Protein AF-A0AAU9T468-F1 (afdb_monomer_lite)

Foldseek 3Di:
DDDPPPPDDAQKDKDKDADPVVVVVLVVVLVVLVVVLVVLVVCVVVDDVVSVVVSVVSVVVSVVSVVLCLLLRIFIAMGGDCVVVDFWDADDDAPLQQCLFDDDNLQDDDDDDDLQLALLVVVLLLLVLVLSVLFNCLGVVPRDAFGGPDVSVVDDDDPPDDPVNVVSVVVSVVSVVVSVCVSVVCVVDVPVSCPDVQCVPDDSVDHAAADAPSDDPDPDDDDGFGFADVLLLCLLQPVNQKDAFADPQKGFTGSCLVVRFCSLVVGDDPPPSLAFKEAEDEAADPDPDCPRVCVCVSSQSSNCSPQHGAFQRHRMMGGSLLLLQDFQVQADPVRAGDPVNLVCLPDVVNLCQAQNDLPSSSVSNSCSNRVHRDPPDDSNVRRVSNSVCRDPVRVVRHCPLPRHHFPVQFLRSRRLSRVSSVVSVGGHHYHYDVVGRMYGHDDDPDDVVVVVVVRVVRRVVSRDD

InterPro domains:
  IPR005150 Cellulose synthase [PF03552] (94-220)
  IPR005150 Cellulose synthase [PF03552] (333-463)
  IPR029044 Nucleotide-diphospho-sugar transferases [G3DSA:3.90.550.10] (184-328)

Secondary structure (DSSP, 8-state):
-------PPPSEEEEE---HHHHHHHHHHHHHHHHHHHHHHHTGGGS-HHHHHHHHHHHHHHHHHHHHHHHTTS-EEEEE-GGGT--------HHHHHHHSSS-GGG-------TT--HHHHHHHHHHHHHHHHHHHHHHHHT-SSSSSTTTTTSPPPTTS-TTHHHHHHHHHHHHHHHHHHHHHHHH-GGGGGGSGGGTT-BTTB----------SS-PPPP------HHHHHHHHT--SEEEE--TTEEE-STTHHHHHHHHHH---SS---EEEEE--EEESS-S-THHHHHIIIIIHHHTTTT-PPP-SSSEEEEHHHHTT--GGGB-TTSSBPTTHHHHTT-HHHHHHHH-S-HHHHHHHHHHHTTPPPP---GGGGHHHHHHHHSTHHHHTSSBTTTBSS--SSS-HHHHHHHHHHHTT-EEEE---SS-SEEEPPPPTTHHHHHHHHHHHHHHHH---

pLDDT: mean 78.26, std 14.92, range [28.31, 96.25]

Organism: Thlaspi arvense (NCBI:txid13288)

Sequence (465 aa):
MASLNSSFPPLFERISHKSYFLRAVDLTILGLLFSLLLYRILHMSQNDNVWLVALICESLFSFMWLIITCIRWSPAEDKPYPNRLNERGHDLPSVLSLLALNYPAGKLACYVSDDGCSPLTYFSLKEASKFAKIWIPFCKKYGVGVRAPFRYFLNPLVAAEDSEFSKDWEMIKREYETLSRKVNDATGDSHWLDADDAFSNTKPNDHSTIVKVVWENKGGVGDEKEVPHLLRVSGLMTNAPYMLHVDCDMYANEADVVRQAMCVFLQKSNISNHCAFVQFPQDFYDSNTNEFSVLQSYMGRGVAGIQGTIYCGSGCFHTRRVMYGLSPGDLDDNGNLSSVATREFLDEDSLARKYGNSREMVKSMVEALQRKSNPQNTLANSIEAAHEVGNCHYEYQSSWGKTLGCLHDSVAEDINTSIGIHFRGWTSSYICPDPPAFLGSAPSIGLETIVQQPRWGTGIIEINP

Structure (mmCIF, N/CA/C/O backbone):
data_AF-A0AAU9T468-F1
#
_entry.id   AF-A0AAU9T468-F1
#
loop_
_atom_site.group_PDB
_atom_site.id
_atom_site.type_symbol
_atom_site.label_atom_id
_atom_site.label_alt_id
_atom_site.label_comp_id
_atom_site.label_asym_id
_atom_site.label_entity_id
_atom_site.label_seq_id
_atom_site.pdbx_PDB_ins_code
_atom_site.Cartn_x
_atom_site.Cartn_y
_atom_site.Cartn_z
_atom_site.occupancy
_atom_site.B_iso_or_equiv
_atom_site.auth_seq_id
_atom_site.auth_comp_id
_atom_site.auth_asym_id
_atom_site.auth_atom_id
_atom_site.pdbx_PDB_model_num
ATOM 1 N N . MET A 1 1 ? -40.425 -16.042 -25.105 1.00 33.78 1 MET A N 1
ATOM 2 C CA . MET A 1 1 ? -39.512 -15.782 -23.969 1.00 33.78 1 MET A CA 1
ATOM 3 C C . MET A 1 1 ? -38.171 -15.371 -24.548 1.00 33.78 1 MET A C 1
ATOM 5 O O . MET A 1 1 ? -37.719 -16.049 -25.458 1.00 33.78 1 MET A O 1
ATOM 9 N N . ALA A 1 2 ? -37.574 -14.280 -24.072 1.00 29.94 2 ALA A N 1
ATOM 10 C CA . ALA A 1 2 ? -36.230 -13.849 -24.456 1.00 29.94 2 ALA A CA 1
ATOM 11 C C . ALA A 1 2 ? -35.424 -13.592 -23.176 1.00 29.94 2 ALA A C 1
ATOM 13 O O . ALA A 1 2 ? -35.963 -13.044 -22.215 1.00 29.94 2 ALA A O 1
ATOM 14 N N . SER A 1 3 ? -34.171 -14.038 -23.138 1.00 28.31 3 SER A N 1
ATOM 15 C CA . SER A 1 3 ? -33.313 -13.956 -21.955 1.00 28.31 3 SER A CA 1
ATOM 16 C C . SER A 1 3 ? -32.748 -12.547 -21.773 1.00 28.31 3 SER A C 1
ATOM 18 O O . SER A 1 3 ? -31.972 -12.074 -22.604 1.00 28.31 3 SER A O 1
ATOM 20 N N . LEU A 1 4 ? -33.096 -11.897 -20.660 1.00 32.72 4 LEU A N 1
ATOM 21 C CA . LEU A 1 4 ? -32.487 -10.640 -20.226 1.00 32.72 4 LEU A CA 1
ATOM 22 C C . LEU A 1 4 ? -31.050 -10.885 -19.738 1.00 32.72 4 LEU A C 1
ATOM 24 O O . LEU A 1 4 ? -30.804 -11.036 -18.544 1.00 32.72 4 LEU A O 1
ATOM 28 N N . ASN A 1 5 ? -30.093 -10.895 -20.667 1.00 33.22 5 ASN A N 1
ATOM 29 C CA . ASN A 1 5 ? -28.673 -10.785 -20.333 1.00 33.22 5 ASN A CA 1
ATOM 30 C C . ASN A 1 5 ? -28.382 -9.355 -19.857 1.00 33.22 5 ASN A C 1
ATOM 32 O O . ASN A 1 5 ? -27.982 -8.495 -20.640 1.00 33.22 5 ASN A O 1
ATOM 36 N N . SER A 1 6 ? -28.591 -9.092 -18.566 1.00 32.41 6 SER A N 1
ATOM 37 C CA . SER A 1 6 ? -28.226 -7.828 -17.922 1.00 32.41 6 SER A CA 1
ATOM 38 C C . SER A 1 6 ? -26.705 -7.737 -17.737 1.00 32.41 6 SER A C 1
ATOM 40 O O . SER A 1 6 ? -26.181 -7.928 -16.637 1.00 32.41 6 SER A O 1
ATOM 42 N N . SER A 1 7 ? -25.979 -7.473 -18.824 1.00 44.91 7 SER A N 1
ATOM 43 C CA . SER A 1 7 ? -24.549 -7.167 -18.783 1.00 44.91 7 SER A CA 1
ATOM 44 C C . SER A 1 7 ? -24.337 -5.805 -18.117 1.00 44.91 7 SER A C 1
ATOM 46 O O . SER A 1 7 ? -24.450 -4.763 -18.765 1.00 44.91 7 SER A O 1
ATOM 48 N N . PHE A 1 8 ? -24.057 -5.812 -16.813 1.00 49.62 8 PHE A N 1
ATOM 49 C CA . PHE A 1 8 ? -23.648 -4.611 -16.086 1.00 49.62 8 PHE A CA 1
ATOM 50 C C . PHE A 1 8 ? -22.395 -3.997 -16.741 1.00 49.62 8 PHE A C 1
ATOM 52 O O . PHE A 1 8 ? -21.505 -4.745 -17.155 1.00 49.62 8 PHE A O 1
ATOM 59 N N . PRO A 1 9 ? -22.304 -2.658 -16.855 1.00 61.44 9 PRO A N 1
ATOM 60 C CA . PRO A 1 9 ? -21.131 -2.007 -17.432 1.00 61.44 9 PRO A CA 1
ATOM 61 C C . PRO A 1 9 ? -19.899 -2.216 -16.530 1.00 61.44 9 PRO A C 1
ATOM 63 O O . PRO A 1 9 ? -20.057 -2.322 -15.310 1.00 61.44 9 PRO A O 1
ATOM 66 N N . PRO A 1 10 ? -18.677 -2.258 -17.095 1.00 68.69 10 PRO A N 1
ATOM 67 C CA . PRO A 1 10 ? -17.464 -2.593 -16.348 1.00 68.69 10 PRO A CA 1
ATOM 68 C C . PRO A 1 10 ? -17.200 -1.615 -15.193 1.00 68.69 10 PRO A C 1
ATOM 70 O O . PRO A 1 10 ? -17.476 -0.421 -15.291 1.00 68.69 10 PRO A O 1
ATOM 73 N N . LEU A 1 11 ? -16.659 -2.111 -14.085 1.00 59.50 11 LEU A N 1
ATOM 74 C CA . LEU A 1 11 ? -16.310 -1.312 -12.909 1.00 59.50 11 LEU A CA 1
ATOM 75 C C . LEU A 1 11 ? -15.016 -0.508 -13.114 1.00 59.50 11 LEU A C 1
ATOM 77 O O . LEU A 1 11 ? -14.871 0.562 -12.522 1.00 59.50 11 LEU A O 1
ATOM 81 N N . PHE A 1 12 ? -14.109 -0.983 -13.971 1.00 76.12 12 PHE A N 1
ATOM 82 C CA . PHE A 1 12 ? -12.932 -0.243 -14.433 1.00 76.12 12 PHE A CA 1
ATOM 83 C C . PHE A 1 12 ? -12.598 -0.559 -15.898 1.00 76.12 12 PHE A C 1
ATOM 85 O O . PHE A 1 12 ? -12.976 -1.611 -16.422 1.00 76.12 12 PHE A O 1
ATOM 92 N N . GLU A 1 13 ? -11.851 0.337 -16.540 1.00 81.81 13 GLU A N 1
ATOM 93 C CA . GLU A 1 13 ? -11.237 0.135 -17.858 1.00 81.81 13 GLU A CA 1
ATOM 94 C C . GLU A 1 13 ? -9.712 0.294 -17.778 1.00 81.81 13 GLU A C 1
ATOM 96 O O . GLU A 1 13 ? -9.223 1.115 -17.006 1.00 81.81 13 GLU A O 1
ATOM 101 N N . ARG A 1 14 ? -8.954 -0.457 -18.587 1.00 78.12 14 ARG A N 1
ATOM 102 C CA . ARG A 1 14 ? -7.494 -0.304 -18.691 1.00 78.12 14 ARG A CA 1
ATOM 103 C C . ARG A 1 14 ? -7.156 0.529 -19.923 1.00 78.12 14 ARG A C 1
ATOM 105 O O . ARG A 1 14 ? -7.369 0.091 -21.055 1.00 78.12 14 ARG A O 1
ATOM 112 N N . ILE A 1 15 ? -6.655 1.738 -19.700 1.00 81.00 15 ILE A N 1
ATOM 113 C CA . ILE A 1 15 ? -6.281 2.708 -20.736 1.00 81.00 15 ILE A CA 1
ATOM 114 C C . ILE A 1 15 ? -4.820 2.464 -21.125 1.00 81.00 15 ILE A C 1
ATOM 116 O O . ILE A 1 15 ? -4.009 2.124 -20.269 1.00 81.00 15 ILE A O 1
ATOM 120 N N . SER A 1 16 ? -4.455 2.641 -22.402 1.00 80.81 16 SER A N 1
ATOM 121 C CA . SER A 1 16 ? -3.059 2.530 -22.851 1.00 80.81 16 SER A CA 1
ATOM 122 C C . SER A 1 16 ? -2.609 3.734 -23.679 1.00 80.81 16 SER A C 1
ATOM 124 O O . SER A 1 16 ? -3.191 4.055 -24.715 1.00 80.81 16 SER A O 1
ATOM 126 N N . HIS A 1 17 ? -1.529 4.377 -23.233 1.00 77.31 17 HIS A N 1
ATOM 127 C CA . HIS A 1 17 ? -1.062 5.689 -23.700 1.00 77.31 17 HIS A CA 1
ATOM 128 C C . HIS A 1 17 ? -0.039 5.579 -24.839 1.00 77.31 17 HIS A C 1
ATOM 130 O O . HIS A 1 17 ? 1.120 5.978 -24.727 1.00 77.31 17 HIS A O 1
ATOM 136 N N . LYS A 1 18 ? -0.452 4.978 -25.959 1.00 79.19 18 LYS A N 1
ATOM 137 C CA . LYS A 1 18 ? 0.437 4.673 -27.095 1.00 79.19 18 LYS A CA 1
ATOM 138 C C . LYS A 1 18 ? 0.702 5.902 -27.974 1.00 79.19 18 LYS A C 1
ATOM 140 O O . LYS A 1 18 ? -0.056 6.184 -28.898 1.00 79.19 18 LYS A O 1
ATOM 145 N N . SER A 1 19 ? 1.829 6.580 -27.752 1.00 84.25 19 SER A N 1
ATOM 146 C CA . SER A 1 19 ? 2.326 7.626 -28.658 1.00 84.25 19 SER A CA 1
ATOM 147 C C . SER A 1 19 ? 3.227 7.049 -29.756 1.00 84.25 19 SER A C 1
ATOM 149 O O . SER A 1 19 ? 4.367 6.654 -29.510 1.00 84.25 19 SER A O 1
ATOM 151 N N . TYR A 1 20 ? 2.730 7.030 -30.995 1.00 86.38 20 TYR A N 1
ATOM 152 C CA . TYR A 1 20 ? 3.514 6.624 -32.169 1.00 86.38 20 TYR A CA 1
ATOM 153 C C . TYR A 1 20 ? 4.666 7.593 -32.477 1.00 86.38 20 TYR A C 1
ATOM 155 O O . TYR A 1 20 ? 5.713 7.155 -32.943 1.00 86.38 20 TYR A O 1
ATOM 163 N N . PHE A 1 21 ? 4.498 8.886 -32.174 1.00 88.75 21 PHE A N 1
ATOM 164 C CA . PHE A 1 21 ? 5.551 9.890 -32.335 1.00 88.75 21 PHE A CA 1
ATOM 165 C C . PHE A 1 21 ? 6.734 9.616 -31.399 1.00 88.75 21 PHE A C 1
ATOM 167 O O . PHE A 1 21 ? 7.867 9.535 -31.865 1.00 88.75 21 PHE A O 1
ATOM 174 N N . LEU A 1 22 ? 6.472 9.386 -30.104 1.00 86.50 22 LEU A N 1
ATOM 175 C CA . LEU A 1 22 ? 7.536 9.068 -29.144 1.00 86.50 22 LEU A CA 1
ATOM 176 C C . LEU A 1 22 ? 8.248 7.764 -29.518 1.00 86.50 22 LEU A C 1
ATOM 178 O O . LEU A 1 22 ? 9.468 7.756 -29.595 1.00 86.50 22 LEU A O 1
ATOM 182 N N . ARG A 1 23 ? 7.509 6.710 -29.893 1.00 89.81 23 ARG A N 1
ATOM 183 C CA . ARG A 1 23 ? 8.113 5.454 -30.376 1.00 89.81 23 ARG A CA 1
ATOM 184 C C . ARG A 1 23 ? 8.997 5.638 -31.618 1.00 89.81 23 ARG A C 1
ATOM 186 O O . ARG A 1 23 ? 9.996 4.940 -31.747 1.00 89.81 23 ARG A O 1
ATOM 193 N N . ALA A 1 24 ? 8.656 6.550 -32.531 1.00 92.44 24 ALA A N 1
ATOM 194 C CA . ALA A 1 24 ? 9.496 6.860 -33.691 1.00 92.44 24 ALA A CA 1
ATOM 195 C C . ALA A 1 24 ? 10.778 7.617 -33.294 1.00 92.44 24 ALA A C 1
ATOM 197 O O . ALA A 1 24 ? 11.848 7.337 -33.838 1.00 92.44 24 ALA A O 1
ATOM 198 N N . VAL A 1 25 ? 10.693 8.526 -32.316 1.00 92.75 25 VAL A N 1
ATOM 199 C CA . VAL A 1 25 ? 11.860 9.196 -31.717 1.00 92.75 25 VAL A CA 1
ATOM 200 C C . VAL A 1 25 ? 12.750 8.182 -30.989 1.00 92.75 25 VAL A C 1
ATOM 202 O O . VAL A 1 25 ? 13.943 8.128 -31.273 1.00 92.75 25 VAL A O 1
ATOM 205 N N . ASP A 1 26 ? 12.179 7.320 -30.145 1.00 91.94 26 ASP A N 1
ATOM 206 C CA . ASP A 1 26 ? 12.897 6.259 -29.428 1.00 91.94 26 ASP A CA 1
ATOM 207 C C . ASP A 1 26 ? 13.616 5.309 -30.413 1.00 91.94 26 ASP A C 1
ATOM 209 O O . ASP A 1 26 ? 14.814 5.064 -30.283 1.00 91.94 26 ASP A O 1
ATOM 213 N N . LEU A 1 27 ? 12.944 4.834 -31.471 1.00 93.31 27 LEU A N 1
ATOM 214 C CA . LEU A 1 27 ? 13.580 4.004 -32.510 1.00 93.31 27 LEU A CA 1
ATOM 215 C C . LEU A 1 27 ? 14.698 4.742 -33.271 1.00 93.31 27 LEU A C 1
ATOM 217 O O . LEU A 1 27 ? 15.689 4.121 -33.657 1.00 93.31 27 LEU A O 1
ATOM 221 N N . THR A 1 28 ? 14.571 6.058 -33.461 1.00 94.62 28 THR A N 1
ATOM 222 C CA . THR A 1 28 ? 15.625 6.884 -34.075 1.00 94.62 28 THR A CA 1
ATOM 223 C C . THR A 1 28 ? 16.838 6.999 -33.149 1.00 94.62 28 THR A C 1
ATOM 225 O O . THR A 1 28 ? 17.968 6.814 -33.597 1.00 94.62 28 THR A O 1
ATOM 228 N N . ILE A 1 29 ? 16.618 7.229 -31.849 1.00 94.88 29 ILE A N 1
ATOM 229 C CA . ILE A 1 29 ? 17.676 7.265 -30.827 1.00 94.88 29 ILE A CA 1
ATOM 230 C C . ILE A 1 29 ? 18.388 5.910 -30.746 1.00 94.88 29 ILE A C 1
ATOM 232 O O . ILE A 1 29 ? 19.616 5.875 -30.766 1.00 94.88 29 ILE A O 1
ATOM 236 N N . LEU A 1 30 ? 17.652 4.795 -30.755 1.00 94.69 30 LEU A N 1
ATOM 237 C CA . LEU A 1 30 ? 18.229 3.447 -30.773 1.00 94.69 30 LEU A CA 1
ATOM 238 C C . LEU A 1 30 ? 19.142 3.221 -31.993 1.00 94.69 30 LEU A C 1
ATOM 240 O O . LEU A 1 30 ? 20.235 2.672 -31.854 1.00 94.69 30 LEU A O 1
ATOM 244 N N . GLY A 1 31 ? 18.733 3.692 -33.176 1.00 95.00 31 GLY A N 1
ATOM 245 C CA . GLY A 1 31 ? 19.558 3.647 -34.388 1.00 95.00 31 GLY A CA 1
ATOM 246 C C . GLY A 1 31 ? 20.832 4.496 -34.290 1.00 95.00 31 GLY A C 1
ATOM 247 O O . GLY A 1 31 ? 21.896 4.065 -34.743 1.00 95.00 31 GLY A O 1
ATOM 248 N N . LEU A 1 32 ? 20.758 5.672 -33.657 1.00 96.25 32 LEU A N 1
ATOM 249 C CA . LEU A 1 32 ? 21.917 6.538 -33.408 1.00 96.25 32 LEU A CA 1
ATOM 250 C C . LEU A 1 32 ? 22.888 5.920 -32.389 1.00 96.25 32 LEU A C 1
ATOM 252 O O . LEU A 1 32 ? 24.092 5.907 -32.639 1.00 96.25 32 LEU A O 1
ATOM 256 N N . LEU A 1 33 ? 22.381 5.347 -31.291 1.00 95.69 33 LEU A N 1
ATOM 257 C CA . LEU A 1 33 ? 23.189 4.642 -30.287 1.00 95.69 33 LEU A CA 1
ATOM 258 C C . LEU A 1 33 ? 23.903 3.429 -30.900 1.00 95.69 33 LEU A C 1
ATOM 260 O O . LEU A 1 33 ? 25.114 3.283 -30.741 1.00 95.69 33 LEU A O 1
ATOM 264 N N . PHE A 1 34 ? 23.197 2.602 -31.679 1.00 95.25 34 PHE A N 1
ATOM 265 C CA . PHE A 1 34 ? 23.818 1.482 -32.394 1.00 95.25 34 PHE A CA 1
ATOM 266 C C . PHE A 1 34 ? 24.908 1.953 -33.372 1.00 95.25 34 PHE A C 1
ATOM 268 O O . PHE A 1 34 ? 25.983 1.357 -33.436 1.00 95.25 34 PHE A O 1
ATOM 275 N N . SER A 1 35 ? 24.668 3.056 -34.089 1.00 95.75 35 SER A N 1
ATOM 276 C CA . SER A 1 35 ? 25.645 3.643 -35.017 1.00 95.75 35 SER A CA 1
ATOM 277 C C . SER A 1 35 ? 26.899 4.161 -34.299 1.00 95.75 35 SER A C 1
ATOM 279 O O . SER A 1 35 ? 28.009 3.959 -34.792 1.00 95.75 35 SER A O 1
ATOM 281 N N . LEU A 1 36 ? 26.743 4.777 -33.120 1.00 94.56 36 LEU A N 1
ATOM 282 C CA . LEU A 1 36 ? 27.849 5.231 -32.271 1.00 94.56 36 LEU A CA 1
ATOM 283 C C . LEU A 1 36 ? 28.703 4.052 -31.779 1.00 94.56 36 LEU A C 1
ATOM 285 O O . LEU A 1 36 ? 29.924 4.067 -31.944 1.00 94.56 36 LEU A O 1
ATOM 289 N N . LEU A 1 37 ? 28.070 3.008 -31.236 1.00 94.81 37 LEU A N 1
ATOM 290 C CA . LEU A 1 37 ? 28.770 1.815 -30.748 1.00 94.81 37 LEU A CA 1
ATOM 291 C C . LEU A 1 37 ? 29.486 1.070 -31.885 1.00 94.81 37 LEU A C 1
ATOM 293 O O . LEU A 1 37 ? 30.640 0.668 -31.731 1.00 94.81 37 LEU A O 1
ATOM 297 N N . LEU A 1 38 ? 28.856 0.950 -33.057 1.00 94.38 38 LEU A N 1
ATOM 298 C CA . LEU A 1 38 ? 29.489 0.374 -34.244 1.00 94.38 38 LEU A CA 1
ATOM 299 C C . LEU A 1 38 ? 30.709 1.199 -34.691 1.00 94.38 38 LEU A C 1
ATOM 301 O O . LEU A 1 38 ? 31.765 0.630 -34.964 1.00 94.38 38 LEU A O 1
ATOM 305 N N . TYR A 1 39 ? 30.605 2.532 -34.707 1.00 93.50 39 TYR A N 1
ATOM 306 C CA . TYR A 1 39 ? 31.727 3.420 -35.022 1.00 93.50 39 TYR A CA 1
ATOM 307 C C . TYR A 1 39 ? 32.894 3.263 -34.031 1.00 93.50 39 TYR A C 1
ATOM 309 O O . TYR A 1 39 ? 34.050 3.173 -34.461 1.00 93.50 39 TYR A O 1
ATOM 317 N N . ARG A 1 40 ? 32.605 3.169 -32.723 1.00 91.56 40 ARG A N 1
ATOM 318 C CA . ARG A 1 40 ? 33.601 2.894 -31.671 1.00 91.56 40 ARG A CA 1
ATOM 319 C C . ARG A 1 40 ? 34.326 1.568 -31.894 1.00 91.56 40 ARG A C 1
ATOM 321 O O . ARG A 1 40 ? 35.550 1.535 -31.783 1.00 91.56 40 ARG A O 1
ATOM 328 N N . ILE A 1 41 ? 33.592 0.503 -32.222 1.00 92.25 41 ILE A N 1
ATOM 329 C CA . ILE A 1 41 ? 34.151 -0.834 -32.473 1.00 92.25 41 ILE A CA 1
ATOM 330 C C . ILE A 1 41 ? 35.042 -0.824 -33.723 1.00 92.25 41 ILE A C 1
ATOM 332 O O . ILE A 1 41 ? 36.174 -1.299 -33.667 1.00 92.25 41 ILE A O 1
ATOM 336 N N . LEU A 1 42 ? 34.582 -0.229 -34.830 1.00 91.88 42 LEU A N 1
ATOM 337 C CA . LEU A 1 42 ? 35.331 -0.190 -36.094 1.00 91.88 42 LEU A CA 1
ATOM 338 C C . LEU A 1 42 ? 36.662 0.579 -36.000 1.00 91.88 42 LEU A C 1
ATOM 340 O O . LEU A 1 42 ? 37.610 0.230 -36.698 1.00 91.88 42 LEU A O 1
ATOM 344 N N . HIS A 1 43 ? 36.759 1.582 -35.121 1.00 89.19 43 HIS A N 1
ATOM 345 C CA . HIS A 1 43 ? 37.989 2.360 -34.902 1.00 89.19 43 HIS A CA 1
ATOM 346 C C . HIS A 1 43 ? 38.805 1.898 -33.682 1.00 89.19 43 HIS A C 1
ATOM 348 O O . HIS A 1 43 ? 39.803 2.530 -33.334 1.00 89.19 43 HIS A O 1
ATOM 354 N N . MET A 1 44 ? 38.429 0.791 -33.029 1.00 86.56 44 MET A N 1
ATOM 355 C CA . MET A 1 44 ? 39.094 0.310 -31.811 1.00 86.56 44 MET A CA 1
ATOM 356 C C . MET A 1 44 ? 40.596 0.050 -32.013 1.00 86.56 44 MET A C 1
ATOM 358 O O . MET A 1 44 ? 41.393 0.384 -31.145 1.00 86.56 44 MET A O 1
ATOM 362 N N . SER A 1 45 ? 41.006 -0.475 -33.173 1.00 76.94 45 SER A N 1
ATOM 363 C CA . SER A 1 45 ? 42.411 -0.810 -33.462 1.00 76.94 45 SER A CA 1
ATOM 364 C C . SER A 1 45 ? 43.329 0.399 -33.705 1.00 76.94 45 SER A C 1
ATOM 366 O O . SER A 1 45 ? 44.505 0.209 -34.009 1.00 76.94 45 SER A O 1
ATOM 368 N N . GLN A 1 46 ? 42.801 1.625 -33.654 1.00 78.50 46 GLN A N 1
ATOM 369 C CA . GLN A 1 46 ? 43.536 2.873 -33.902 1.00 78.50 46 GLN A CA 1
ATOM 370 C C . GLN A 1 46 ? 43.665 3.749 -32.644 1.00 78.50 46 GLN A C 1
ATOM 372 O O . GLN A 1 46 ? 44.278 4.811 -32.706 1.00 78.50 46 GLN A O 1
ATOM 377 N N . ASN A 1 47 ? 43.072 3.329 -31.523 1.00 81.00 47 ASN A N 1
ATOM 378 C CA . ASN A 1 47 ? 42.917 4.138 -30.317 1.00 81.00 47 ASN A CA 1
ATOM 379 C C . ASN A 1 47 ? 43.447 3.413 -29.066 1.00 81.00 47 ASN A C 1
ATOM 381 O O . ASN A 1 47 ? 43.865 2.258 -29.123 1.00 81.00 47 ASN A O 1
ATOM 385 N N . ASP A 1 48 ? 43.467 4.120 -27.937 1.00 84.75 48 ASP A N 1
ATOM 386 C CA . ASP A 1 48 ? 44.063 3.672 -26.679 1.00 84.75 48 ASP A CA 1
ATOM 387 C C . ASP A 1 48 ? 43.039 3.073 -25.686 1.00 84.75 48 ASP A C 1
ATOM 389 O O . ASP A 1 48 ? 41.858 2.868 -25.982 1.00 84.75 48 ASP A O 1
ATOM 393 N N . ASN A 1 49 ? 43.494 2.817 -24.456 1.00 88.88 49 ASN A N 1
ATOM 394 C CA . ASN A 1 49 ? 42.653 2.299 -23.375 1.00 88.88 49 ASN A CA 1
ATOM 395 C C . ASN A 1 49 ? 41.495 3.243 -22.987 1.00 88.88 49 ASN A C 1
ATOM 397 O O . ASN A 1 49 ? 40.480 2.764 -22.482 1.00 88.88 49 ASN A O 1
ATOM 401 N N . VAL A 1 50 ? 41.601 4.557 -23.229 1.00 90.38 50 VAL A N 1
ATOM 402 C CA . VAL A 1 50 ? 40.521 5.516 -22.936 1.00 90.38 50 VAL A CA 1
ATOM 403 C C . VAL A 1 50 ? 39.343 5.282 -23.883 1.00 90.38 50 VAL A C 1
ATOM 405 O O . VAL A 1 50 ? 38.188 5.352 -23.463 1.00 90.38 50 VAL A O 1
ATOM 408 N N . TRP A 1 51 ? 39.614 4.909 -25.136 1.00 92.56 51 TRP A N 1
ATOM 409 C CA . TRP A 1 51 ? 38.586 4.530 -26.110 1.00 92.56 51 TRP A CA 1
ATOM 410 C C . TRP A 1 51 ? 37.837 3.251 -25.721 1.00 92.56 51 TRP A C 1
ATOM 412 O O . TRP A 1 51 ? 36.619 3.175 -25.893 1.00 92.56 51 TRP A O 1
ATOM 422 N N . LEU A 1 52 ? 38.539 2.265 -25.151 1.00 90.25 52 LEU A N 1
ATOM 423 C CA . LEU A 1 52 ? 37.918 1.045 -24.628 1.00 90.25 52 LEU A CA 1
ATOM 424 C C . LEU A 1 52 ? 37.010 1.345 -23.424 1.00 90.25 52 LEU A C 1
ATOM 426 O O . LEU A 1 52 ? 35.877 0.869 -23.385 1.00 90.25 52 LEU A O 1
ATOM 430 N N . VAL A 1 53 ? 37.467 2.176 -22.479 1.00 92.50 53 VAL A N 1
ATOM 431 C CA . VAL A 1 53 ? 36.642 2.627 -21.342 1.00 92.50 53 VAL A CA 1
ATOM 432 C C . VAL A 1 53 ? 35.411 3.396 -21.832 1.00 92.50 53 VAL A C 1
ATOM 434 O O . VAL A 1 53 ? 34.302 3.119 -21.376 1.00 92.50 53 VAL A O 1
ATOM 437 N N . ALA A 1 54 ? 35.572 4.301 -22.803 1.00 92.12 54 ALA A N 1
ATOM 438 C CA . ALA A 1 54 ? 34.458 5.040 -23.395 1.00 92.12 54 ALA A CA 1
ATOM 439 C C . ALA A 1 54 ? 33.420 4.108 -24.044 1.00 92.12 54 ALA A C 1
ATOM 441 O O . ALA A 1 54 ? 32.233 4.249 -23.762 1.00 92.12 54 ALA A O 1
ATOM 442 N N . LEU A 1 55 ? 33.853 3.114 -24.833 1.00 93.88 55 LEU A N 1
ATOM 443 C CA . LEU A 1 55 ? 32.957 2.112 -25.422 1.00 93.88 55 LEU A CA 1
ATOM 444 C C . LEU A 1 55 ? 32.198 1.313 -24.351 1.00 93.88 55 LEU A C 1
ATOM 446 O O . LEU A 1 55 ? 31.007 1.060 -24.524 1.00 93.88 55 LEU A O 1
ATOM 450 N N . ILE A 1 56 ? 32.854 0.912 -23.257 1.00 93.50 56 ILE A N 1
ATOM 451 C CA . ILE A 1 56 ? 32.201 0.173 -22.164 1.00 93.50 56 ILE A CA 1
ATOM 452 C C . ILE A 1 56 ? 31.115 1.042 -21.514 1.00 93.50 56 ILE A C 1
ATOM 454 O O . ILE A 1 56 ? 29.973 0.598 -21.393 1.00 93.50 56 ILE A O 1
ATOM 458 N N . CYS A 1 57 ? 31.429 2.295 -21.172 1.00 94.81 57 CYS A N 1
ATOM 459 C CA . CYS A 1 57 ? 30.457 3.235 -20.610 1.00 94.81 57 CYS A CA 1
ATOM 460 C C . CYS A 1 57 ? 29.286 3.503 -21.571 1.00 94.81 57 CYS A C 1
ATOM 462 O O . CYS A 1 57 ? 28.128 3.394 -21.173 1.00 94.81 57 CYS A O 1
ATOM 464 N N . GLU A 1 58 ? 29.560 3.799 -22.844 1.00 95.25 58 GLU A N 1
ATOM 465 C CA . GLU A 1 58 ? 28.532 4.042 -23.867 1.00 95.25 58 GLU A CA 1
ATOM 466 C C . GLU A 1 58 ? 27.649 2.808 -24.103 1.00 95.25 58 GLU A C 1
ATOM 468 O O . GLU A 1 58 ? 26.438 2.947 -24.288 1.00 95.25 58 GLU A O 1
ATOM 473 N N . SER A 1 59 ? 28.218 1.599 -24.034 1.00 94.81 59 SER A N 1
ATOM 474 C CA . SER A 1 59 ? 27.466 0.341 -24.138 1.00 94.81 59 SER A CA 1
ATOM 475 C C . SER A 1 59 ? 26.530 0.146 -22.943 1.00 94.81 59 SER A C 1
ATOM 477 O O . SER A 1 59 ? 25.359 -0.181 -23.134 1.00 94.81 59 SER A O 1
ATOM 479 N N . LEU A 1 60 ? 27.013 0.398 -21.720 1.00 94.56 60 LEU A N 1
ATOM 480 C CA . LEU A 1 60 ? 26.211 0.314 -20.495 1.00 94.56 60 LEU A CA 1
ATOM 481 C C . LEU A 1 60 ? 25.070 1.341 -20.495 1.00 94.56 60 LEU A C 1
ATOM 483 O O . LEU A 1 60 ? 23.922 0.973 -20.244 1.00 94.56 60 LEU A O 1
ATOM 487 N N . PHE A 1 61 ? 25.341 2.602 -20.850 1.00 94.38 61 PHE A N 1
ATOM 488 C CA . PHE A 1 61 ? 24.294 3.623 -20.973 1.00 94.38 61 PHE A CA 1
ATOM 489 C C . PHE A 1 61 ? 23.268 3.273 -22.058 1.00 94.38 61 PHE A C 1
ATOM 491 O O . PHE A 1 61 ? 22.068 3.409 -21.822 1.00 94.38 61 PHE A O 1
ATOM 498 N N . SER A 1 62 ? 23.707 2.762 -23.213 1.00 94.50 62 SER A N 1
ATOM 499 C CA . SER A 1 62 ? 22.804 2.333 -24.293 1.00 94.50 62 SER A CA 1
ATOM 500 C C . SER A 1 62 ? 21.918 1.154 -23.876 1.00 94.50 62 SER A C 1
ATOM 502 O O . SER A 1 62 ? 20.733 1.127 -24.204 1.00 94.50 62 SER A O 1
ATOM 504 N N . PHE A 1 63 ? 22.466 0.200 -23.119 1.00 93.69 63 PHE A N 1
ATOM 505 C CA . PHE A 1 63 ? 21.734 -0.948 -22.583 1.00 93.69 63 PHE A CA 1
ATOM 506 C C . PHE A 1 63 ? 20.688 -0.530 -21.538 1.00 93.69 63 PHE A C 1
ATOM 508 O O . PHE A 1 63 ? 19.523 -0.913 -21.648 1.00 93.69 63 PHE A O 1
ATOM 515 N N . MET A 1 64 ? 21.062 0.325 -20.580 1.00 90.19 64 MET A N 1
ATOM 516 C CA . MET A 1 64 ? 20.127 0.866 -19.584 1.00 90.19 64 MET A CA 1
ATOM 517 C C . MET A 1 64 ? 19.020 1.706 -20.237 1.00 90.19 64 MET A C 1
ATOM 519 O O . MET A 1 64 ? 17.845 1.555 -19.899 1.00 90.19 64 MET A O 1
ATOM 523 N N . TRP A 1 65 ? 19.365 2.539 -21.225 1.00 93.00 65 TRP A N 1
ATOM 524 C CA . TRP A 1 65 ? 18.394 3.314 -22.000 1.00 93.00 65 TRP A CA 1
ATOM 525 C C . TRP A 1 65 ? 17.424 2.411 -22.782 1.00 93.00 65 TRP A C 1
ATOM 527 O O . TRP A 1 65 ? 16.218 2.676 -22.812 1.00 93.00 65 TRP A O 1
ATOM 537 N N . LEU A 1 66 ? 17.917 1.312 -23.366 1.00 92.75 66 LEU A N 1
ATOM 538 C CA . LEU A 1 66 ? 17.084 0.326 -24.057 1.00 92.75 66 LEU A CA 1
ATOM 539 C C . LEU A 1 66 ? 16.115 -0.369 -23.088 1.00 92.75 66 LEU A C 1
ATOM 541 O O . LEU A 1 66 ? 14.934 -0.473 -23.405 1.00 92.75 66 LEU A O 1
ATOM 545 N N . ILE A 1 67 ? 16.568 -0.775 -21.895 1.00 89.38 67 ILE A N 1
ATOM 546 C CA . ILE A 1 67 ? 15.699 -1.363 -20.857 1.00 89.38 67 ILE A CA 1
ATOM 547 C C . ILE A 1 67 ? 14.581 -0.388 -20.464 1.00 89.38 67 ILE A C 1
ATOM 549 O O . ILE A 1 67 ? 13.405 -0.755 -20.493 1.00 89.38 67 ILE A O 1
ATOM 553 N N . ILE A 1 68 ? 14.925 0.869 -20.167 1.00 87.12 68 ILE A N 1
ATOM 554 C CA . ILE A 1 68 ? 13.956 1.919 -19.811 1.00 87.12 68 ILE A CA 1
ATOM 555 C C . ILE A 1 68 ? 12.946 2.149 -20.949 1.00 87.12 68 ILE A C 1
ATOM 557 O O . ILE A 1 68 ? 11.752 2.326 -20.705 1.00 87.12 68 ILE A O 1
ATOM 561 N N . THR A 1 69 ? 13.395 2.096 -22.202 1.00 88.44 69 THR A N 1
ATOM 562 C CA . THR A 1 69 ? 12.538 2.236 -23.390 1.00 88.44 69 THR A CA 1
ATOM 563 C C . THR A 1 69 ? 11.623 1.027 -23.601 1.00 88.44 69 THR A C 1
ATOM 565 O O . THR A 1 69 ? 10.450 1.206 -23.925 1.00 88.44 69 THR A O 1
ATOM 568 N N . CYS A 1 70 ? 12.101 -0.193 -23.341 1.00 88.56 70 CYS A N 1
ATOM 569 C CA . CYS A 1 70 ? 11.283 -1.407 -23.355 1.00 88.56 70 CYS A CA 1
ATOM 570 C C . CYS A 1 70 ? 10.191 -1.373 -22.272 1.00 88.56 70 CYS A C 1
ATOM 572 O O . CYS A 1 70 ? 9.030 -1.645 -22.580 1.00 88.56 70 CYS A O 1
ATOM 574 N N . ILE A 1 71 ? 10.528 -0.965 -21.041 1.00 85.50 71 ILE A N 1
ATOM 575 C CA . ILE A 1 71 ? 9.560 -0.769 -19.943 1.00 85.50 71 ILE A CA 1
ATOM 576 C C . ILE A 1 71 ? 8.488 0.255 -20.344 1.00 85.50 71 ILE A C 1
ATOM 578 O O . ILE A 1 71 ? 7.293 0.026 -20.176 1.00 85.50 71 ILE A O 1
ATOM 582 N N . ARG A 1 72 ? 8.906 1.378 -20.934 1.00 83.75 72 ARG A N 1
ATOM 583 C CA . ARG A 1 72 ? 8.019 2.462 -21.381 1.00 83.75 72 ARG A CA 1
ATOM 584 C C . ARG A 1 72 ? 7.292 2.188 -22.701 1.00 83.75 72 ARG A C 1
ATOM 586 O O . ARG A 1 72 ? 6.565 3.061 -23.170 1.00 83.75 72 ARG A O 1
ATOM 593 N N . TRP A 1 73 ? 7.454 1.020 -23.330 1.00 84.19 73 TRP A N 1
ATOM 594 C CA . TRP A 1 73 ? 6.970 0.815 -24.700 1.00 84.19 73 TRP A CA 1
ATOM 595 C C . TRP A 1 73 ? 5.441 0.809 -24.811 1.00 84.19 73 TRP A C 1
ATOM 597 O O . TRP A 1 73 ? 4.894 1.332 -25.787 1.00 84.19 73 TRP A O 1
ATOM 607 N N . SER A 1 74 ? 4.733 0.219 -23.842 1.00 83.88 74 SER A N 1
ATOM 608 C CA . SER A 1 74 ? 3.273 0.006 -23.885 1.00 83.88 74 SER A CA 1
ATOM 609 C C . SER A 1 74 ? 2.567 0.481 -22.607 1.00 83.88 74 SER A C 1
ATOM 611 O O . SER A 1 74 ? 1.905 -0.326 -21.958 1.00 83.88 74 SER A O 1
ATOM 613 N N . PRO A 1 75 ? 2.682 1.767 -22.232 1.00 82.69 75 PRO A N 1
ATOM 614 C CA . PRO A 1 75 ? 2.225 2.250 -20.936 1.00 82.69 75 PRO A CA 1
ATOM 615 C C . PRO A 1 75 ? 0.710 2.094 -20.774 1.00 82.69 75 PRO A C 1
ATOM 617 O O . PRO A 1 75 ? -0.048 2.254 -21.742 1.00 82.69 75 PRO A O 1
ATOM 620 N N . ALA A 1 76 ? 0.275 1.804 -19.551 1.00 81.81 76 ALA A N 1
ATOM 621 C CA . ALA A 1 76 ? -1.124 1.634 -19.187 1.00 81.81 76 ALA A CA 1
ATOM 622 C C . ALA A 1 76 ? -1.443 2.176 -17.784 1.00 81.81 76 ALA A C 1
ATOM 624 O O . ALA A 1 76 ? -0.561 2.319 -16.942 1.00 81.81 76 ALA A O 1
ATOM 625 N N . GLU A 1 77 ? -2.720 2.452 -17.543 1.00 81.50 77 GLU A N 1
ATOM 626 C CA . GLU A 1 77 ? -3.292 2.715 -16.218 1.00 81.50 77 GLU A CA 1
ATOM 627 C C . GLU A 1 77 ? -4.708 2.135 -16.154 1.00 81.50 77 GLU A C 1
ATOM 629 O O . GLU A 1 77 ? -5.372 1.996 -17.186 1.00 81.50 77 GLU A O 1
ATOM 634 N N . ASP A 1 78 ? -5.182 1.820 -14.955 1.00 78.44 78 ASP A N 1
ATOM 635 C CA . ASP A 1 78 ? -6.554 1.385 -14.730 1.00 78.44 78 ASP A CA 1
ATOM 636 C C . ASP A 1 78 ? -7.399 2.561 -14.234 1.00 78.44 78 ASP A C 1
ATOM 638 O O . ASP A 1 78 ? -7.112 3.182 -13.209 1.00 78.44 78 ASP A O 1
ATOM 642 N N . LYS A 1 79 ? -8.466 2.872 -14.971 1.00 76.62 79 LYS A N 1
ATOM 643 C CA . LYS A 1 79 ? -9.419 3.927 -14.643 1.00 76.62 79 LYS A CA 1
ATOM 644 C C . LYS A 1 79 ? -10.679 3.309 -14.025 1.00 76.62 79 LYS A C 1
ATOM 646 O O . LYS A 1 79 ? -11.486 2.713 -14.746 1.00 76.62 79 LYS A O 1
ATOM 651 N N . PRO A 1 80 ? -10.873 3.419 -12.700 1.00 69.38 80 PRO A N 1
ATOM 652 C CA . PRO A 1 80 ? -12.080 2.953 -12.033 1.00 69.38 80 PRO A CA 1
ATOM 653 C C . PRO A 1 80 ? -13.258 3.898 -12.298 1.00 69.38 80 PRO A C 1
ATOM 655 O O . PRO A 1 80 ? -13.085 5.095 -12.523 1.00 69.38 80 PRO A O 1
ATOM 658 N N . TYR A 1 81 ? -14.474 3.370 -12.172 1.00 67.88 81 TYR A N 1
ATOM 659 C CA . TYR A 1 81 ? -15.722 4.132 -12.239 1.00 67.88 81 TYR A CA 1
ATOM 660 C C . TYR A 1 81 ? -16.433 4.175 -10.867 1.00 67.88 81 TYR A C 1
ATOM 662 O O . TYR A 1 81 ? -17.504 3.579 -10.717 1.00 67.88 81 TYR A O 1
ATOM 670 N N . PRO A 1 82 ? -15.882 4.865 -9.842 1.00 53.06 82 PRO A N 1
ATOM 671 C CA . PRO A 1 82 ? -16.466 4.916 -8.495 1.00 53.06 82 PRO A CA 1
ATOM 672 C C . PRO A 1 82 ? -17.835 5.617 -8.449 1.00 53.06 82 PRO A C 1
ATOM 674 O O . PRO A 1 82 ? -18.608 5.369 -7.533 1.00 53.06 82 PRO A O 1
ATOM 677 N N . ASN A 1 83 ? -18.201 6.399 -9.469 1.00 48.12 83 ASN A N 1
ATOM 678 C CA . ASN A 1 83 ? -19.542 6.967 -9.681 1.00 48.12 83 ASN A CA 1
ATOM 679 C C . ASN A 1 83 ? -20.598 5.897 -10.064 1.00 48.12 83 ASN A C 1
ATOM 681 O O . ASN A 1 83 ? -21.748 6.208 -10.351 1.00 48.12 83 ASN A O 1
ATOM 685 N N . ARG A 1 84 ? -20.215 4.612 -10.108 1.00 60.75 84 ARG A N 1
ATOM 686 C CA . ARG A 1 84 ? -21.138 3.460 -10.085 1.00 60.75 84 ARG A CA 1
ATOM 687 C C . ARG A 1 84 ? -21.359 2.949 -8.642 1.00 60.75 84 ARG A C 1
ATOM 689 O O . ARG A 1 84 ? -21.993 1.915 -8.451 1.00 60.75 84 ARG A O 1
ATOM 696 N N . LEU A 1 85 ? -20.824 3.671 -7.641 1.00 42.19 85 LEU A N 1
ATOM 697 C CA . LEU A 1 85 ? -20.815 3.377 -6.197 1.00 42.19 85 LEU A CA 1
ATOM 698 C C . LEU A 1 85 ? -20.975 4.624 -5.261 1.00 42.19 85 LEU A C 1
ATOM 700 O O . LEU A 1 85 ? -21.052 4.402 -4.055 1.00 42.19 85 LEU A O 1
ATOM 704 N N . ASN A 1 86 ? -21.029 5.867 -5.788 1.00 31.58 86 ASN A N 1
ATOM 705 C CA . ASN A 1 86 ? -21.373 7.213 -5.220 1.00 31.58 86 ASN A CA 1
ATOM 706 C C . ASN A 1 86 ? -21.087 7.553 -3.735 1.00 31.58 86 ASN A C 1
ATOM 708 O O . ASN A 1 86 ? -21.590 6.880 -2.840 1.00 31.58 86 ASN A O 1
ATOM 712 N N . GLU A 1 87 ? -20.543 8.696 -3.299 1.00 35.84 87 GLU A N 1
ATOM 713 C CA . GLU A 1 87 ? -19.581 9.728 -3.763 1.00 35.84 87 GLU A CA 1
ATOM 714 C C . GLU A 1 87 ? -19.110 10.442 -2.437 1.00 35.84 87 GLU A C 1
ATOM 716 O O . GLU A 1 87 ? -19.304 9.852 -1.370 1.00 35.84 87 GLU A O 1
ATOM 721 N N . ARG A 1 88 ? -18.448 11.615 -2.430 1.00 31.95 88 ARG A N 1
ATOM 722 C CA . ARG A 1 88 ? -17.656 12.237 -1.304 1.00 31.95 88 ARG A CA 1
ATOM 723 C C . ARG A 1 88 ? -18.444 12.745 -0.050 1.00 31.95 88 ARG A C 1
ATOM 725 O O . ARG A 1 88 ? -19.664 12.664 -0.045 1.00 31.95 88 ARG A O 1
ATOM 732 N N . GLY A 1 89 ? -17.845 13.149 1.101 1.00 29.78 89 GLY A N 1
ATOM 733 C CA . GLY A 1 89 ? -16.505 13.745 1.284 1.00 29.78 89 GLY A CA 1
ATOM 734 C C . GLY A 1 89 ? -15.909 14.031 2.709 1.00 29.78 89 GLY A C 1
ATOM 735 O O . GLY A 1 89 ? -16.226 13.301 3.650 1.00 29.78 89 GLY A O 1
ATOM 736 N N . HIS A 1 90 ? -14.882 14.925 2.808 1.00 38.28 90 HIS A N 1
ATOM 737 C CA . HIS A 1 90 ? -13.558 14.682 3.468 1.00 38.28 90 HIS A CA 1
ATOM 738 C C . HIS A 1 90 ? -12.607 15.964 3.863 1.00 38.28 90 HIS A C 1
ATOM 740 O O . HIS A 1 90 ? -12.974 16.997 3.335 1.00 38.28 90 HIS A O 1
ATOM 746 N N . ASP A 1 91 ? -11.458 15.996 4.688 1.00 44.31 91 ASP A N 1
ATOM 747 C CA . ASP A 1 91 ? -10.070 16.755 4.499 1.00 44.31 91 ASP A CA 1
ATOM 748 C C . ASP A 1 91 ? -9.021 17.245 5.664 1.00 44.31 91 ASP A C 1
ATOM 750 O O . ASP A 1 91 ? -9.228 18.325 6.184 1.00 44.31 91 ASP A O 1
ATOM 754 N N . LEU A 1 92 ? -7.851 16.790 6.260 1.00 35.00 92 LEU A N 1
ATOM 755 C CA . LEU A 1 92 ? -6.692 15.795 6.397 1.00 35.00 92 LEU A CA 1
ATOM 756 C C . LEU A 1 92 ? -6.427 15.368 7.893 1.00 35.00 92 LEU A C 1
ATOM 758 O O . LEU A 1 92 ? -6.850 16.139 8.733 1.00 35.00 92 LEU A O 1
ATOM 762 N N . PRO A 1 93 ? -5.644 14.354 8.366 1.00 49.34 93 PRO A N 1
ATOM 763 C CA . PRO A 1 93 ? -4.674 13.469 7.712 1.00 49.34 93 PRO A CA 1
ATOM 764 C C . PRO A 1 93 ? -4.862 11.983 8.144 1.00 49.34 93 PRO A C 1
ATOM 766 O O . PRO A 1 93 ? -5.935 11.611 8.622 1.00 49.34 93 PRO A O 1
ATOM 769 N N . SER A 1 94 ? -3.813 11.159 8.015 1.00 63.03 94 SER A N 1
ATOM 770 C CA . SER A 1 94 ? -3.739 9.692 8.176 1.00 63.03 94 SER A CA 1
ATOM 771 C C . SER A 1 94 ? -4.919 9.006 8.891 1.00 63.03 94 SER A C 1
ATOM 773 O O . SER A 1 94 ? -5.897 8.661 8.227 1.00 63.03 94 SER A O 1
ATOM 775 N N . VAL A 1 95 ? -4.901 8.795 10.210 1.00 77.81 95 VAL A N 1
ATOM 776 C CA . VAL A 1 95 ? -5.884 7.917 10.894 1.00 77.81 95 VAL A CA 1
ATOM 777 C C . VAL A 1 95 ? -7.328 8.427 10.767 1.00 77.81 95 VAL A C 1
ATOM 779 O O . VAL A 1 95 ? -8.235 7.661 10.434 1.00 77.81 95 VAL A O 1
ATOM 782 N N . LEU A 1 96 ? -7.561 9.731 10.964 1.00 81.06 96 LEU A N 1
ATOM 783 C CA . LEU A 1 96 ? -8.892 10.325 10.779 1.00 81.06 96 LEU A CA 1
ATOM 784 C C . LEU A 1 96 ? -9.346 10.255 9.311 1.00 81.06 96 LEU A C 1
ATOM 786 O O . LEU A 1 96 ? -10.546 10.163 9.054 1.00 81.06 96 LEU A O 1
ATOM 790 N N . SER A 1 97 ? -8.406 10.270 8.358 1.00 80.31 97 SER A N 1
ATOM 791 C CA . SER A 1 97 ? -8.692 10.169 6.925 1.00 80.31 97 SER A CA 1
ATOM 792 C C . SER A 1 97 ? -9.221 8.783 6.582 1.00 80.31 97 SER A C 1
ATOM 794 O O . SER A 1 97 ? -10.289 8.659 5.982 1.00 80.31 97 SER A O 1
ATOM 796 N N . LEU A 1 98 ? -8.543 7.744 7.078 1.00 85.81 98 LEU A N 1
ATOM 797 C CA . LEU A 1 98 ? -8.884 6.343 6.858 1.00 85.81 98 LEU A CA 1
ATOM 798 C C . LEU A 1 98 ? -10.213 5.964 7.532 1.00 85.81 98 LEU A C 1
ATOM 800 O O . LEU A 1 98 ? -11.038 5.277 6.930 1.00 85.81 98 LEU A O 1
ATOM 804 N N . LEU A 1 99 ? -10.477 6.473 8.740 1.00 86.00 99 LEU A N 1
ATOM 805 C CA . LEU A 1 99 ? -11.755 6.264 9.437 1.00 86.00 99 LEU A CA 1
ATOM 806 C C . LEU A 1 99 ? -12.942 6.979 8.765 1.00 86.00 99 LEU A C 1
ATOM 808 O O . LEU A 1 99 ? -14.087 6.539 8.900 1.00 86.00 99 LEU A O 1
ATOM 812 N N . ALA A 1 100 ? -12.695 8.074 8.042 1.00 84.94 100 ALA A N 1
ATOM 813 C CA . ALA A 1 100 ? -13.747 8.847 7.391 1.00 84.94 100 ALA A CA 1
ATOM 814 C C . ALA A 1 100 ? -14.115 8.342 5.981 1.00 84.94 100 ALA A C 1
ATOM 816 O O . ALA A 1 100 ? -15.152 8.758 5.463 1.00 84.94 100 ALA A O 1
ATOM 817 N N . LEU A 1 101 ? -13.323 7.433 5.389 1.00 86.25 101 LEU A N 1
ATOM 818 C CA . LEU A 1 101 ? -13.483 6.884 4.031 1.00 86.25 101 LEU A CA 1
ATOM 819 C C . LEU A 1 101 ? -14.915 6.461 3.660 1.00 86.25 101 LEU A C 1
ATOM 821 O O . LEU A 1 101 ? -15.718 6.016 4.487 1.00 86.25 101 LEU A O 1
ATOM 825 N N . ASN A 1 102 ? -15.218 6.552 2.361 1.00 83.56 102 ASN A N 1
ATOM 826 C CA . ASN A 1 102 ? -16.538 6.257 1.811 1.00 83.56 102 ASN A CA 1
ATOM 827 C C . ASN A 1 102 ? -16.789 4.752 1.658 1.00 83.56 102 ASN A C 1
ATOM 829 O O . ASN A 1 102 ? -16.872 4.204 0.556 1.00 83.56 102 ASN A O 1
ATOM 833 N N . TYR A 1 103 ? -16.929 4.062 2.782 1.00 81.12 103 TYR A N 1
ATOM 834 C CA . TYR A 1 103 ? -17.236 2.640 2.805 1.00 81.12 103 TYR A CA 1
ATOM 835 C C . TYR A 1 103 ? -18.169 2.308 3.983 1.00 81.12 103 TYR A C 1
ATOM 837 O O . TYR A 1 103 ? -18.233 3.075 4.951 1.00 81.12 103 TYR A O 1
ATOM 845 N N . PRO A 1 104 ? -18.939 1.202 3.932 1.00 78.62 104 PRO A N 1
ATOM 846 C CA . PRO A 1 104 ? -19.810 0.822 5.040 1.00 78.62 104 PRO A CA 1
ATOM 847 C C . PRO A 1 104 ? -19.003 0.621 6.328 1.00 78.62 104 PRO A C 1
ATOM 849 O O . PRO A 1 104 ? -18.037 -0.137 6.334 1.00 78.62 104 PRO A O 1
ATOM 852 N N . ALA A 1 105 ? -19.415 1.255 7.429 1.00 73.00 105 ALA A N 1
ATOM 853 C CA . ALA A 1 105 ? -18.651 1.256 8.684 1.00 73.00 105 ALA A CA 1
ATOM 854 C C . ALA A 1 105 ? -18.427 -0.154 9.272 1.00 73.00 105 ALA A C 1
ATOM 856 O O . ALA A 1 105 ? -17.397 -0.409 9.881 1.00 73.00 105 ALA A O 1
ATOM 857 N N . GLY A 1 106 ? -19.339 -1.101 9.018 1.00 74.94 106 GLY A N 1
ATOM 858 C CA . GLY A 1 106 ? -19.168 -2.524 9.350 1.00 74.94 106 GLY A CA 1
ATOM 859 C C . GLY A 1 106 ? -18.263 -3.319 8.392 1.00 74.94 106 GLY A C 1
ATOM 860 O O . GLY A 1 106 ? -18.298 -4.545 8.415 1.00 74.94 106 GLY A O 1
ATOM 861 N N . LYS A 1 107 ? -17.518 -2.647 7.503 1.00 80.19 107 LYS A N 1
ATOM 862 C CA . LYS A 1 107 ? -16.545 -3.228 6.559 1.00 80.19 107 LYS A CA 1
ATOM 863 C C . LYS A 1 107 ? -15.190 -2.503 6.549 1.00 80.19 107 LYS A C 1
ATOM 865 O O . LYS A 1 107 ? -14.336 -2.859 5.741 1.00 80.19 107 LYS A O 1
ATOM 870 N N . LEU A 1 108 ? -14.996 -1.495 7.402 1.00 83.81 108 LEU A N 1
ATOM 871 C CA . LEU A 1 108 ? -13.694 -0.871 7.645 1.00 83.81 108 LEU A CA 1
ATOM 872 C C . LEU A 1 108 ? -13.200 -1.264 9.035 1.00 83.81 108 LEU A C 1
ATOM 874 O O . LEU A 1 108 ? -13.972 -1.281 9.991 1.00 83.81 108 LEU A O 1
ATOM 878 N N . ALA A 1 109 ? -11.902 -1.517 9.135 1.00 87.56 109 ALA A N 1
ATOM 879 C CA . ALA A 1 109 ? -11.166 -1.582 10.385 1.00 87.56 109 ALA A CA 1
ATOM 880 C C . ALA A 1 109 ? -9.848 -0.835 10.165 1.00 87.56 109 ALA A C 1
ATOM 882 O O . ALA A 1 109 ? -9.176 -1.067 9.161 1.00 87.56 109 ALA A O 1
ATOM 883 N N . CYS A 1 110 ? -9.513 0.083 11.069 1.00 86.88 110 CYS A N 1
ATOM 884 C CA . CYS A 1 110 ? -8.242 0.795 11.049 1.00 86.88 110 CYS A CA 1
ATOM 885 C C . CYS A 1 110 ? -7.319 0.149 12.080 1.00 86.88 110 CYS A C 1
ATOM 887 O O . CYS A 1 110 ? -7.726 -0.061 13.221 1.00 86.88 110 CYS A O 1
ATOM 889 N N . TYR A 1 111 ? -6.092 -0.146 11.670 1.00 87.00 111 TYR A N 1
ATOM 890 C CA . TYR A 1 111 ? -5.025 -0.648 12.527 1.00 87.00 111 TYR A CA 1
ATOM 891 C C . TYR A 1 111 ? -3.863 0.343 12.459 1.00 87.00 111 TYR A C 1
ATOM 893 O O . TYR A 1 111 ? -3.622 0.923 11.404 1.00 87.00 111 TYR A O 1
ATOM 901 N N . VAL A 1 112 ? -3.172 0.543 13.577 1.00 82.44 112 VAL A N 1
ATOM 902 C CA . VAL A 1 112 ? -2.002 1.422 13.691 1.00 82.44 112 VAL A CA 1
ATOM 903 C C . VAL A 1 112 ? -0.926 0.622 14.421 1.00 82.44 112 VAL A C 1
ATOM 905 O O . VAL A 1 112 ? -1.237 0.005 15.438 1.00 82.44 112 VAL A O 1
ATOM 908 N N . SER A 1 113 ? 0.297 0.598 13.886 1.00 79.88 113 SER A N 1
ATOM 909 C CA . SER A 1 113 ? 1.489 0.136 14.614 1.00 79.88 113 SER A CA 1
ATOM 910 C C . SER A 1 113 ? 2.193 1.362 15.183 1.00 79.88 113 SER A C 1
ATOM 912 O O . SER A 1 113 ? 2.201 2.410 14.537 1.00 79.88 113 SER A O 1
ATOM 914 N N . ASP A 1 114 ? 2.773 1.232 16.370 1.00 78.50 114 ASP A N 1
ATOM 915 C CA . ASP A 1 114 ? 3.710 2.210 16.918 1.00 78.50 114 ASP A CA 1
ATOM 916 C C . ASP A 1 114 ? 4.907 1.466 17.501 1.00 78.50 114 ASP A C 1
ATOM 918 O O . ASP A 1 114 ? 4.918 1.049 18.661 1.00 78.50 114 ASP A O 1
ATOM 922 N N . ASP A 1 115 ? 5.917 1.304 16.658 1.00 69.75 115 ASP A N 1
ATOM 923 C CA . ASP A 1 115 ? 7.154 0.605 16.986 1.00 69.75 115 ASP A CA 1
ATOM 924 C C . ASP A 1 115 ? 8.033 1.434 17.953 1.00 69.75 115 ASP A C 1
ATOM 926 O O . ASP A 1 115 ? 9.017 0.927 18.485 1.00 69.75 115 ASP A O 1
ATOM 930 N N . GLY A 1 116 ? 7.667 2.697 18.223 1.00 67.31 116 GLY A N 1
ATOM 931 C CA . GLY A 1 116 ? 8.254 3.532 19.272 1.00 67.31 116 GLY A CA 1
ATOM 932 C C . GLY A 1 116 ? 7.644 3.318 20.663 1.00 67.31 116 GLY A C 1
ATOM 933 O O . GLY A 1 116 ? 8.128 3.919 21.624 1.00 67.31 116 GLY A O 1
ATOM 934 N N . CYS A 1 117 ? 6.598 2.486 20.789 1.00 73.94 117 CYS A N 1
ATOM 935 C CA . CYS A 1 117 ? 5.916 2.165 22.050 1.00 73.94 117 CYS A CA 1
ATOM 936 C C . CYS A 1 117 ? 5.461 3.419 22.838 1.00 73.94 117 CYS A C 1
ATOM 938 O O . CYS A 1 117 ? 5.546 3.473 24.067 1.00 73.94 117 CYS A O 1
ATOM 940 N N . SER A 1 118 ? 5.012 4.469 22.144 1.00 75.56 118 SER A N 1
ATOM 941 C CA . SER A 1 118 ? 4.861 5.797 22.740 1.00 75.56 118 SER A CA 1
ATOM 942 C C . SER A 1 118 ? 3.487 5.996 23.407 1.00 75.56 118 SER A C 1
ATOM 944 O O . SER A 1 118 ? 2.448 5.963 22.731 1.00 75.56 118 SER A O 1
ATOM 946 N N . PRO A 1 119 ? 3.438 6.315 24.720 1.00 76.06 119 PRO A N 1
ATOM 947 C CA . PRO A 1 119 ? 2.185 6.652 25.397 1.00 76.06 119 PRO A CA 1
ATOM 948 C C . PRO A 1 119 ? 1.515 7.891 24.784 1.00 76.06 119 PRO A C 1
ATOM 950 O O . PRO A 1 119 ? 0.288 7.995 24.770 1.00 76.06 119 PRO A O 1
ATOM 953 N N . LEU A 1 120 ? 2.311 8.814 24.226 1.00 75.06 120 LEU A N 1
ATOM 954 C CA . LEU A 1 120 ? 1.833 10.018 23.545 1.00 75.06 120 LEU A CA 1
ATOM 955 C C . LEU A 1 120 ? 1.121 9.682 22.224 1.00 75.06 120 LEU A C 1
ATOM 957 O O . LEU A 1 120 ? 0.096 10.298 21.920 1.00 75.06 120 LEU A O 1
ATOM 961 N N . THR A 1 121 ? 1.590 8.680 21.469 1.00 75.94 121 THR A N 1
ATOM 962 C CA . THR A 1 121 ? 0.879 8.181 20.277 1.00 75.94 121 THR A CA 1
ATOM 963 C C . THR A 1 121 ? -0.482 7.626 20.675 1.00 75.94 121 THR A C 1
ATOM 965 O O . THR A 1 121 ? -1.506 8.014 20.110 1.00 75.94 121 THR A O 1
ATOM 968 N N . TYR A 1 122 ? -0.527 6.767 21.697 1.00 78.19 122 TYR A N 1
ATOM 969 C CA . TYR A 1 122 ? -1.780 6.189 22.176 1.00 78.19 122 TYR A CA 1
ATOM 970 C C . TYR A 1 122 ? -2.743 7.247 22.748 1.00 78.19 122 TYR A C 1
ATOM 972 O O . TYR A 1 122 ? -3.927 7.233 22.404 1.00 78.19 122 TYR A O 1
ATOM 980 N N . PHE A 1 123 ? -2.259 8.213 23.536 1.00 79.50 123 PHE A N 1
ATOM 981 C CA . PHE A 1 123 ? -3.057 9.359 23.993 1.00 79.50 123 PHE A CA 1
ATOM 982 C C . PHE A 1 123 ? -3.643 10.147 22.811 1.00 79.50 123 PHE A C 1
ATOM 984 O O . PHE A 1 123 ? -4.842 10.438 22.783 1.00 79.50 123 PHE A O 1
ATOM 991 N N . SER A 1 124 ? -2.823 10.420 21.793 1.00 79.50 124 SER A N 1
ATOM 992 C CA . SER A 1 124 ? -3.240 11.133 20.581 1.00 79.50 124 SER A CA 1
ATOM 993 C C . SER A 1 124 ? -4.308 10.362 19.803 1.00 79.50 124 SER A C 1
ATOM 995 O O . SER A 1 124 ? -5.311 10.948 19.397 1.00 79.50 124 SER A O 1
ATOM 997 N N . LEU A 1 125 ? -4.169 9.037 19.666 1.00 81.69 125 LEU A N 1
ATOM 998 C CA . LEU A 1 125 ? -5.196 8.161 19.086 1.00 81.69 125 LEU A CA 1
ATOM 999 C C . LEU A 1 125 ? -6.489 8.166 19.921 1.00 81.69 125 LEU A C 1
ATOM 1001 O O . LEU A 1 125 ? -7.588 8.201 19.360 1.00 81.69 125 LEU A O 1
ATOM 1005 N N . LYS A 1 126 ? -6.381 8.177 21.255 1.00 82.44 126 LYS A N 1
ATOM 1006 C CA . LYS A 1 126 ? -7.516 8.199 22.192 1.00 82.44 126 LYS A CA 1
ATOM 1007 C C . LYS A 1 126 ? -8.316 9.497 22.074 1.00 82.44 126 LYS A C 1
ATOM 1009 O O . LYS A 1 126 ? -9.538 9.426 21.929 1.00 82.44 126 LYS A O 1
ATOM 1014 N N . GLU A 1 127 ? -7.669 10.663 22.037 1.00 82.25 127 GLU A N 1
ATOM 1015 C CA . GLU A 1 127 ? -8.354 11.942 21.791 1.00 82.25 127 GLU A CA 1
ATOM 1016 C C . GLU A 1 127 ? -8.865 12.062 20.344 1.00 82.25 127 GLU A C 1
ATOM 1018 O O . GLU A 1 127 ? -10.013 12.467 20.135 1.00 82.25 127 GLU A O 1
ATOM 1023 N N . ALA A 1 128 ? -8.092 11.624 19.343 1.00 83.62 128 ALA A N 1
ATOM 1024 C CA . ALA A 1 128 ? -8.538 11.601 17.950 1.00 83.62 128 ALA A CA 1
ATOM 1025 C C . ALA A 1 128 ? -9.795 10.732 17.764 1.00 83.62 128 ALA A C 1
ATOM 1027 O O . ALA A 1 128 ? -10.702 11.123 17.034 1.00 83.62 128 ALA A O 1
ATOM 1028 N N . SER A 1 129 ? -9.923 9.605 18.476 1.00 84.56 129 SER A N 1
ATOM 1029 C CA . SER A 1 129 ? -11.126 8.756 18.440 1.00 84.56 129 SER A CA 1
ATOM 1030 C C . SER A 1 129 ? -12.387 9.446 18.983 1.00 84.56 129 SER A C 1
ATOM 1032 O O . SER A 1 129 ? -13.500 9.137 18.549 1.00 84.56 129 SER A O 1
ATOM 1034 N N . LYS A 1 130 ? -12.239 10.397 19.919 1.00 88.38 130 LYS A N 1
ATOM 1035 C CA . LYS A 1 130 ? -13.353 11.210 20.433 1.00 88.38 130 LYS A CA 1
ATOM 1036 C C . LYS A 1 130 ? -13.806 12.196 19.362 1.00 88.38 130 LYS A C 1
ATOM 1038 O O . LYS A 1 130 ? -14.993 12.260 19.056 1.00 88.38 130 LYS A O 1
ATOM 1043 N N . PHE A 1 131 ? -12.854 12.880 18.733 1.00 90.38 131 PHE A N 1
ATOM 1044 C CA . PHE A 1 131 ? -13.115 13.803 17.632 1.00 90.38 131 PHE A CA 1
ATOM 1045 C C . PHE A 1 131 ? -13.663 13.094 16.371 1.00 90.38 131 PHE A C 1
ATOM 1047 O O . PHE A 1 131 ? -14.570 13.601 15.711 1.00 90.38 131 PHE A O 1
ATOM 1054 N N . ALA A 1 132 ? -13.213 11.872 16.066 1.00 89.69 132 ALA A N 1
ATOM 1055 C CA . ALA A 1 132 ? -13.703 11.072 14.939 1.00 89.69 132 ALA A CA 1
ATOM 1056 C C . ALA A 1 132 ? -15.235 10.883 14.959 1.00 89.69 132 ALA A C 1
ATOM 1058 O O . ALA A 1 132 ? -15.880 10.894 13.908 1.00 89.69 132 ALA A O 1
ATOM 1059 N N . LYS A 1 133 ? -15.827 10.776 16.157 1.00 89.88 133 LYS A N 1
ATOM 1060 C CA . LYS A 1 133 ? -17.271 10.576 16.368 1.00 89.88 133 LYS A CA 1
ATOM 1061 C C . LYS A 1 133 ? -18.127 11.777 15.951 1.00 89.88 133 LYS A C 1
ATOM 1063 O O . LYS A 1 133 ? -19.293 11.573 15.636 1.00 89.88 133 LYS A O 1
ATOM 1068 N N . ILE A 1 134 ? -17.563 12.988 15.901 1.00 93.31 134 ILE A N 1
ATOM 1069 C CA . ILE A 1 134 ? -18.228 14.194 15.367 1.00 93.31 134 ILE A CA 1
ATOM 1070 C C . ILE A 1 134 ? -17.769 14.518 13.937 1.00 93.31 134 ILE A C 1
ATOM 1072 O O . ILE A 1 134 ? -18.577 14.927 13.103 1.00 93.31 134 ILE A O 1
ATOM 1076 N N . TRP A 1 135 ? -16.505 14.230 13.612 1.00 92.69 135 TRP A N 1
ATOM 1077 C CA . TRP A 1 135 ? -15.926 14.450 12.287 1.00 92.69 135 TRP A CA 1
ATOM 1078 C C . TRP A 1 135 ? -16.576 13.611 11.183 1.00 92.69 135 TRP A C 1
ATOM 1080 O O . TRP A 1 135 ? -16.901 14.113 10.108 1.00 92.69 135 TRP A O 1
ATOM 1090 N N . ILE A 1 136 ? -16.779 12.317 11.436 1.00 90.31 136 ILE A N 1
ATOM 1091 C CA . ILE A 1 136 ? -17.249 11.373 10.416 1.00 90.31 136 ILE A CA 1
ATOM 1092 C C . ILE A 1 136 ? -18.726 11.613 10.044 1.00 90.31 136 ILE A C 1
ATOM 1094 O O . ILE A 1 136 ? -19.037 11.549 8.851 1.00 90.31 136 ILE A O 1
ATOM 1098 N N . PRO A 1 137 ? -19.637 11.944 10.985 1.00 90.44 137 PRO A N 1
ATOM 1099 C CA . PRO A 1 137 ? -20.962 12.457 10.645 1.00 90.44 137 PRO A CA 1
ATOM 1100 C C . PRO A 1 137 ? -20.918 13.760 9.840 1.00 90.44 137 PRO A C 1
ATOM 1102 O O . PRO A 1 137 ? -21.599 13.838 8.823 1.00 90.44 137 PRO A O 1
ATOM 1105 N N . PHE A 1 138 ? -20.091 14.741 10.224 1.00 92.06 138 PHE A N 1
ATOM 1106 C CA . PHE A 1 138 ? -19.947 16.011 9.495 1.00 92.06 138 PHE A CA 1
ATOM 1107 C C . PHE A 1 138 ? -19.496 15.794 8.035 1.00 92.06 138 PHE A C 1
ATOM 1109 O O . PHE A 1 138 ? -20.176 16.228 7.105 1.00 92.06 138 PHE A O 1
ATOM 1116 N N . CYS A 1 139 ? -18.427 15.011 7.831 1.00 88.62 139 CYS A N 1
ATOM 1117 C CA . CYS A 1 139 ? -17.947 14.541 6.522 1.00 88.62 139 CYS A CA 1
ATOM 1118 C C . CYS A 1 139 ? -19.065 14.007 5.614 1.00 88.62 139 CYS A C 1
ATOM 1120 O O . CYS A 1 139 ? -19.117 14.311 4.421 1.00 88.62 139 CYS A O 1
ATOM 1122 N N . LYS A 1 140 ? -19.939 13.170 6.186 1.00 86.38 140 LYS A N 1
ATOM 1123 C CA . LYS A 1 140 ? -20.997 12.446 5.467 1.00 86.38 140 LYS A CA 1
ATOM 1124 C C . LYS A 1 140 ? -22.266 13.278 5.281 1.00 86.38 140 LYS A C 1
ATOM 1126 O O . LYS A 1 140 ? -22.964 13.069 4.298 1.00 86.38 140 LYS A O 1
ATOM 1131 N N . LYS A 1 141 ? -22.548 14.216 6.191 1.00 88.62 141 LYS A N 1
ATOM 1132 C CA . LYS A 1 141 ? -23.667 15.167 6.108 1.00 88.62 141 LYS A CA 1
ATOM 1133 C C . LYS A 1 141 ? -23.468 16.170 4.971 1.00 88.62 141 LYS A C 1
ATOM 1135 O O . LYS A 1 141 ? -24.424 16.460 4.261 1.00 88.62 141 LYS A O 1
ATOM 1140 N N . TYR A 1 142 ? -22.241 16.670 4.803 1.00 87.25 142 TYR A N 1
ATOM 1141 C CA . TYR A 1 142 ? -21.950 17.798 3.910 1.00 87.25 142 TYR A CA 1
ATOM 1142 C C . TYR A 1 142 ? -21.119 17.469 2.667 1.00 87.25 142 TYR A C 1
ATOM 1144 O O . TYR A 1 142 ? -20.942 18.341 1.828 1.00 87.25 142 TYR A O 1
ATOM 1152 N N . GLY A 1 143 ? -20.624 16.238 2.512 1.00 83.25 143 GLY A N 1
ATOM 1153 C CA . GLY A 1 143 ? -19.977 15.824 1.264 1.00 83.25 143 GLY A CA 1
ATOM 1154 C C . GLY A 1 143 ? -18.682 16.587 0.940 1.00 83.25 143 GLY A C 1
ATOM 1155 O O . GLY A 1 143 ? -18.547 17.077 -0.171 1.00 83.25 143 GLY A O 1
ATOM 1156 N N . VAL A 1 144 ? -17.774 16.692 1.924 1.00 81.19 144 VAL A N 1
ATOM 1157 C CA . VAL A 1 144 ? -16.604 17.617 2.016 1.00 81.19 144 VAL A CA 1
ATOM 1158 C C . VAL A 1 144 ? -15.469 17.340 0.939 1.00 81.19 144 VAL A C 1
ATOM 1160 O O . VAL A 1 144 ? -15.803 16.731 -0.064 1.00 81.19 144 VAL A O 1
ATOM 1163 N N . GLY A 1 145 ? -14.167 17.720 1.019 1.00 72.88 145 GLY A N 1
ATOM 1164 C CA . GLY A 1 145 ? -13.266 17.924 -0.177 1.00 72.88 145 GLY A CA 1
ATOM 1165 C C . GLY A 1 145 ? -11.950 17.117 -0.515 1.00 72.88 145 GLY A C 1
ATOM 1166 O O . GLY A 1 145 ? -11.726 16.852 -1.690 1.00 72.88 145 GLY A O 1
ATOM 1167 N N . VAL A 1 146 ? -11.060 16.778 0.433 1.00 76.12 146 VAL A N 1
ATOM 1168 C CA . VAL A 1 146 ? -9.716 16.030 0.441 1.00 76.12 146 VAL A CA 1
ATOM 1169 C C . VAL A 1 146 ? -9.756 15.115 1.737 1.00 76.12 146 VAL A C 1
ATOM 1171 O O . VAL A 1 146 ? -10.837 15.153 2.229 1.00 76.12 146 VAL A O 1
ATOM 1174 N N . ARG A 1 147 ? -8.924 14.248 2.417 1.00 81.56 147 ARG A N 1
ATOM 1175 C CA . ARG A 1 147 ? -9.488 13.222 3.452 1.00 81.56 147 ARG A CA 1
ATOM 1176 C C . ARG A 1 147 ? -9.724 13.354 5.019 1.00 81.56 147 ARG A C 1
ATOM 1178 O O . ARG A 1 147 ? -10.563 12.589 5.483 1.00 81.56 147 ARG A O 1
ATOM 1185 N N . ALA A 1 148 ? -9.244 14.270 5.889 1.00 81.12 148 ALA A N 1
ATOM 1186 C CA . ALA A 1 148 ? -9.695 14.414 7.341 1.00 81.12 148 ALA A CA 1
ATOM 1187 C C . ALA A 1 148 ? -10.030 15.849 7.939 1.00 81.12 148 ALA A C 1
ATOM 1189 O O . ALA A 1 148 ? -10.935 16.417 7.373 1.00 81.12 148 ALA A O 1
ATOM 1190 N N . PRO A 1 149 ? -9.461 16.465 9.015 1.00 84.31 149 PRO A N 1
ATOM 1191 C CA . PRO A 1 149 ? -9.562 17.943 9.305 1.00 84.31 149 PRO A CA 1
ATOM 1192 C C . PRO A 1 149 ? -8.523 19.022 8.848 1.00 84.31 149 PRO A C 1
ATOM 1194 O O . PRO A 1 149 ? -8.917 20.166 8.627 1.00 84.31 149 PRO A O 1
ATOM 1197 N N . PHE A 1 150 ? -7.198 18.790 8.838 1.00 78.19 150 PHE A N 1
ATOM 1198 C CA . PHE A 1 150 ? -6.225 19.897 8.971 1.00 78.19 150 PHE A CA 1
ATOM 1199 C C . PHE A 1 150 ? -6.069 20.803 7.747 1.00 78.19 150 PHE A C 1
ATOM 1201 O O . PHE A 1 150 ? -5.893 22.004 7.932 1.00 78.19 150 PHE A O 1
ATOM 1208 N N . ARG A 1 151 ? -6.162 20.290 6.509 1.00 75.19 151 ARG A N 1
ATOM 1209 C CA . ARG A 1 151 ? -6.144 21.158 5.311 1.00 75.19 151 ARG A CA 1
ATOM 1210 C C . ARG A 1 151 ? -7.516 21.760 5.028 1.00 75.19 151 ARG A C 1
ATOM 1212 O O . ARG A 1 151 ? -7.559 22.886 4.539 1.00 75.19 151 ARG A O 1
ATOM 1219 N N . TYR A 1 152 ? -8.605 21.105 5.440 1.00 80.19 152 TYR A N 1
ATOM 1220 C CA . TYR A 1 152 ? -9.951 21.671 5.338 1.00 80.19 152 TYR A CA 1
ATOM 1221 C C . TYR A 1 152 ? -10.006 23.015 6.038 1.00 80.19 152 TYR A C 1
ATOM 1223 O O . TYR A 1 152 ? -10.487 24.001 5.493 1.00 80.19 152 TYR A O 1
ATOM 1231 N N . PHE A 1 153 ? -9.429 23.054 7.239 1.00 83.50 153 PHE A N 1
ATOM 1232 C CA . PHE A 1 153 ? -9.395 24.239 8.077 1.00 83.50 153 PHE A CA 1
ATOM 1233 C C . PHE A 1 153 ? -8.243 25.213 7.768 1.00 83.50 153 PHE A C 1
ATOM 1235 O O . PHE A 1 153 ? -8.235 26.290 8.377 1.00 83.50 153 PHE A O 1
ATOM 1242 N N . LEU A 1 154 ? -7.341 24.892 6.818 1.00 75.69 154 LEU A N 1
ATOM 1243 C CA . LEU A 1 154 ? -6.482 25.882 6.141 1.00 75.69 154 LEU A CA 1
ATOM 1244 C C . LEU A 1 154 ? -7.282 26.703 5.122 1.00 75.69 154 LEU A C 1
ATOM 1246 O O . LEU A 1 154 ? -7.034 27.900 4.977 1.00 75.69 154 LEU A O 1
ATOM 1250 N N . ASN A 1 155 ? -8.234 26.079 4.424 1.00 71.06 155 ASN A N 1
ATOM 1251 C CA . ASN A 1 155 ? -9.101 26.787 3.490 1.00 71.06 155 ASN A CA 1
ATOM 1252 C C . ASN A 1 155 ? -10.108 27.664 4.269 1.00 71.06 155 ASN A C 1
ATOM 1254 O O . ASN A 1 155 ? -10.759 27.182 5.202 1.00 71.06 155 ASN A O 1
ATOM 1258 N N . PRO A 1 156 ? -10.247 28.962 3.938 1.00 68.56 156 PRO A N 1
ATOM 1259 C CA . PRO A 1 156 ? -11.252 29.816 4.559 1.00 68.56 156 PRO A CA 1
ATOM 1260 C C . PRO A 1 156 ? -12.657 29.437 4.074 1.00 68.56 156 PRO A C 1
ATOM 1262 O O . PRO A 1 156 ? -12.842 29.072 2.913 1.00 68.56 156 PRO A O 1
ATOM 1265 N N . LEU A 1 157 ? -13.654 29.566 4.954 1.00 70.94 157 LEU A N 1
ATOM 1266 C CA . LEU A 1 157 ? -15.055 29.298 4.621 1.00 70.94 157 LEU A CA 1
ATOM 1267 C C . LEU A 1 157 ? -15.531 30.259 3.519 1.00 70.94 157 LEU A C 1
ATOM 1269 O O . LEU A 1 157 ? -15.362 31.478 3.625 1.00 70.94 157 LEU A O 1
ATOM 1273 N N . VAL A 1 158 ? -16.119 29.715 2.452 1.00 64.44 158 VAL A N 1
ATOM 1274 C CA . VAL A 1 158 ? -16.590 30.507 1.310 1.00 64.44 158 VAL A CA 1
ATOM 1275 C C . VAL A 1 158 ? -17.973 31.059 1.650 1.00 64.44 158 VAL A C 1
ATOM 1277 O O . VAL A 1 158 ? -18.894 30.311 1.955 1.00 64.44 158 VAL A O 1
ATOM 1280 N N . ALA A 1 159 ? -18.132 32.383 1.605 1.00 55.25 159 ALA A N 1
ATOM 1281 C CA . ALA A 1 159 ? -19.268 33.109 2.193 1.00 55.25 159 ALA A CA 1
ATOM 1282 C C . ALA A 1 159 ? -20.625 32.974 1.448 1.00 55.25 159 ALA A C 1
ATOM 1284 O O . ALA A 1 159 ? -21.381 33.940 1.356 1.00 55.25 159 ALA A O 1
ATOM 1285 N N . ALA A 1 160 ? -20.927 31.797 0.894 1.00 53.50 160 ALA A N 1
ATOM 1286 C CA . ALA A 1 160 ? -22.134 31.478 0.128 1.00 53.50 160 ALA A CA 1
ATOM 1287 C C . ALA A 1 160 ? -22.899 30.240 0.654 1.00 53.50 160 ALA A C 1
ATOM 1289 O O . ALA A 1 160 ? -23.878 29.823 0.036 1.00 53.50 160 ALA A O 1
ATOM 1290 N N . GLU A 1 161 ? -22.452 29.638 1.760 1.00 60.38 161 GLU A N 1
ATOM 1291 C CA . GLU A 1 161 ? -22.982 28.375 2.296 1.00 60.38 161 GLU A CA 1
ATOM 1292 C C . GLU A 1 161 ? -24.105 28.572 3.337 1.00 60.38 161 GLU A C 1
ATOM 1294 O O . GLU A 1 161 ? -24.355 29.676 3.825 1.00 60.38 161 GLU A O 1
ATOM 1299 N N . ASP A 1 162 ? -24.821 27.488 3.659 1.00 73.00 162 ASP A N 1
ATOM 1300 C CA . ASP A 1 162 ? -25.998 27.514 4.537 1.00 73.00 162 ASP A CA 1
ATOM 1301 C C . ASP A 1 162 ? -25.658 27.950 5.978 1.00 73.00 162 ASP A C 1
ATOM 1303 O O . ASP A 1 162 ? -24.621 27.615 6.555 1.00 73.00 162 ASP A O 1
ATOM 1307 N N . SER A 1 163 ? -26.603 28.647 6.603 1.00 79.31 163 SER A N 1
ATOM 1308 C CA . SER A 1 163 ? -26.582 29.042 8.007 1.00 79.31 163 SER A CA 1
ATOM 1309 C C . SER A 1 163 ? -26.555 27.866 8.993 1.00 79.31 163 SER A C 1
ATOM 1311 O O . SER A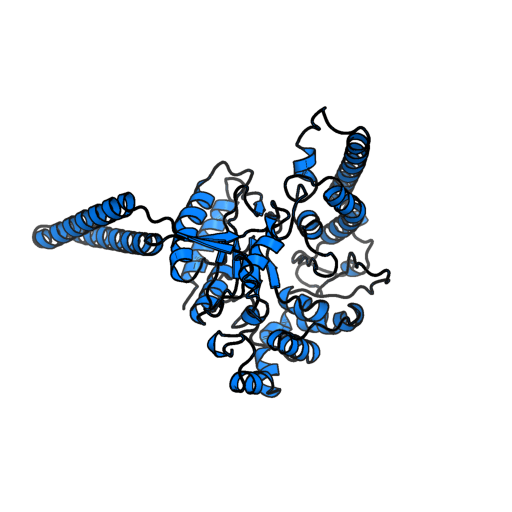 1 163 ? -26.229 28.084 10.162 1.00 79.31 163 SER A O 1
ATOM 1313 N N . GLU A 1 164 ? -26.926 26.649 8.583 1.00 89.19 164 GLU A N 1
ATOM 1314 C CA . GLU A 1 164 ? -26.693 25.428 9.371 1.00 89.19 164 GLU A CA 1
ATOM 1315 C C . GLU A 1 164 ? -25.242 24.947 9.213 1.00 89.19 164 GLU A C 1
ATOM 1317 O O . GLU A 1 164 ? -24.538 24.787 10.213 1.00 89.19 164 GLU A O 1
ATOM 1322 N N . PHE A 1 165 ? -24.760 24.837 7.968 1.00 88.94 165 PHE A N 1
ATOM 1323 C CA . PHE A 1 165 ? -23.382 24.445 7.659 1.00 88.94 165 PHE A CA 1
ATOM 1324 C C . PHE A 1 165 ? -22.351 25.334 8.357 1.00 88.94 165 PHE A C 1
ATOM 1326 O O . PHE A 1 165 ? -21.452 24.814 9.011 1.00 88.94 165 PHE A O 1
ATOM 1333 N N . SER A 1 166 ? -22.496 26.662 8.289 1.00 88.06 166 SER A N 1
ATOM 1334 C CA . SER A 1 166 ? -21.533 27.591 8.897 1.00 88.06 166 SER A CA 1
ATOM 1335 C C . SER A 1 166 ? -21.399 27.390 10.413 1.00 88.06 166 SER A C 1
ATOM 1337 O O . SER A 1 166 ? -20.302 27.520 10.953 1.00 88.06 166 SER A O 1
ATOM 1339 N N . LYS A 1 167 ? -22.489 27.032 11.109 1.00 90.38 167 LYS A N 1
ATOM 1340 C CA . LYS A 1 167 ? -22.473 26.768 12.560 1.00 90.38 167 LYS A CA 1
ATOM 1341 C C . LYS A 1 167 ? -21.808 25.433 12.879 1.00 90.38 167 LYS A C 1
ATOM 1343 O O . LYS A 1 167 ? -20.983 25.367 13.792 1.00 90.38 167 LYS A O 1
ATOM 1348 N N . ASP A 1 168 ? -22.141 24.392 12.117 1.00 92.50 168 ASP A N 1
ATOM 1349 C CA . ASP A 1 168 ? -21.510 23.078 12.250 1.00 92.50 168 ASP A CA 1
ATOM 1350 C C . ASP A 1 168 ? -20.006 23.162 11.945 1.00 92.50 168 ASP A C 1
ATOM 1352 O O . ASP A 1 168 ? -19.199 22.629 12.701 1.00 92.50 168 ASP A O 1
ATOM 1356 N N . TRP A 1 169 ? -19.605 23.883 10.894 1.00 91.94 169 TRP A N 1
ATOM 1357 C CA . TRP A 1 169 ? -18.202 24.089 10.526 1.00 91.94 169 TRP A CA 1
ATOM 1358 C C . TRP A 1 169 ? -17.426 24.803 11.637 1.00 91.94 169 TRP A C 1
ATOM 1360 O O . TRP A 1 169 ? -16.382 24.312 12.062 1.00 91.94 169 TRP A O 1
ATOM 1370 N N . GLU A 1 170 ? -17.953 25.908 12.180 1.00 91.19 170 GLU A N 1
ATOM 1371 C CA . GLU A 1 170 ? -17.326 26.603 13.312 1.00 91.19 170 GLU A CA 1
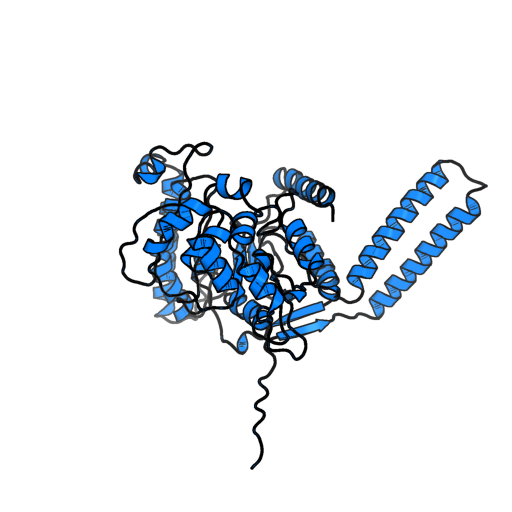ATOM 1372 C C . GLU A 1 170 ? -17.234 25.721 14.565 1.00 91.19 170 GLU A C 1
ATOM 1374 O O . GLU A 1 170 ? -16.267 25.812 15.323 1.00 91.19 170 GLU A O 1
ATOM 1379 N N . MET A 1 171 ? -18.248 24.897 14.845 1.00 94.12 171 MET A N 1
ATOM 1380 C CA . MET A 1 171 ? -18.219 23.941 15.956 1.00 94.12 171 MET A CA 1
ATOM 1381 C C . MET A 1 171 ? -17.105 22.906 15.754 1.00 94.12 171 MET A C 1
ATOM 1383 O O . MET A 1 171 ? -16.231 22.771 16.608 1.00 94.12 171 MET A O 1
ATOM 1387 N N . ILE A 1 172 ? -17.093 22.219 14.610 1.00 94.12 172 ILE A N 1
ATOM 1388 C CA . ILE A 1 172 ? -16.119 21.163 14.317 1.00 94.12 172 ILE A CA 1
ATOM 1389 C C . ILE A 1 172 ? -14.691 21.728 14.222 1.00 94.12 172 ILE A C 1
ATOM 1391 O O . ILE A 1 172 ? -13.760 21.077 14.696 1.00 94.12 172 ILE A O 1
ATOM 1395 N N . LYS A 1 173 ? -14.500 22.955 13.709 1.00 90.50 173 LYS A N 1
ATOM 1396 C CA . LYS A 1 173 ? -13.192 23.632 13.714 1.00 90.50 173 LYS A CA 1
ATOM 1397 C C . LYS A 1 173 ? -12.684 23.890 15.136 1.00 90.50 173 LYS A C 1
ATOM 1399 O O . LYS A 1 173 ? -11.547 23.539 15.436 1.00 90.50 173 LYS A O 1
ATOM 1404 N N . ARG A 1 174 ? -13.522 24.420 16.036 1.00 93.19 174 ARG A N 1
ATOM 1405 C CA . ARG A 1 174 ? -13.150 24.658 17.449 1.00 93.19 174 ARG A CA 1
ATOM 1406 C C . ARG A 1 174 ? -12.832 23.366 18.205 1.00 93.19 174 ARG A C 1
ATOM 1408 O O . ARG A 1 174 ? -11.916 23.347 19.029 1.00 93.19 174 ARG A O 1
ATOM 1415 N N . GLU A 1 175 ? -13.542 22.278 17.912 1.00 94.19 175 GLU A N 1
ATOM 1416 C CA . GLU A 1 175 ? -13.224 20.953 18.457 1.00 94.19 175 GLU A CA 1
ATOM 1417 C C . GLU A 1 175 ? -11.904 20.403 17.891 1.00 94.19 175 GLU A C 1
ATOM 1419 O O . GLU A 1 175 ? -11.095 19.858 18.643 1.00 94.19 175 GLU A O 1
ATOM 1424 N N . TYR A 1 176 ? -11.616 20.616 16.602 1.00 88.06 176 TYR A N 1
ATOM 1425 C CA . TYR A 1 176 ? -10.338 20.230 15.996 1.00 88.06 176 TYR A CA 1
ATOM 1426 C C . TYR A 1 176 ? -9.151 21.034 16.558 1.00 88.06 176 TYR A C 1
ATOM 1428 O O . TYR A 1 176 ? -8.110 20.467 16.895 1.00 88.06 176 TYR A O 1
ATOM 1436 N N . GLU A 1 177 ? -9.307 22.345 16.740 1.00 86.94 177 GLU A N 1
ATOM 1437 C CA . GLU A 1 177 ? -8.321 23.205 17.408 1.00 86.94 177 GLU A CA 1
ATOM 1438 C C . GLU A 1 177 ? -8.121 22.806 18.882 1.00 86.94 177 GLU A C 1
ATOM 1440 O O . GLU A 1 177 ? -7.031 22.965 19.434 1.00 86.94 177 GLU A O 1
ATOM 1445 N N . THR A 1 178 ? -9.153 22.249 19.525 1.00 89.81 178 THR A N 1
ATOM 1446 C CA . THR A 1 178 ? -9.084 21.729 20.901 1.00 89.81 178 THR A CA 1
ATOM 1447 C C . THR A 1 178 ? -8.386 20.374 20.982 1.00 89.81 178 THR A C 1
ATOM 1449 O O . THR A 1 178 ? -7.579 20.178 21.890 1.00 89.81 178 THR A O 1
ATOM 1452 N N . LEU A 1 179 ? -8.618 19.469 20.025 1.00 83.62 179 LEU A N 1
ATOM 1453 C CA . LEU A 1 179 ? -7.815 18.254 19.845 1.00 83.62 179 LEU A CA 1
ATOM 1454 C C . LEU A 1 179 ? -6.337 18.608 19.622 1.00 83.62 179 LEU A C 1
ATOM 1456 O O . LEU A 1 179 ? -5.467 18.071 20.302 1.00 83.62 179 LEU A O 1
ATOM 1460 N N . SER A 1 180 ? -6.070 19.541 18.707 1.00 78.19 180 SER A N 1
ATOM 1461 C CA . SER A 1 180 ? -4.714 19.950 18.326 1.00 78.19 180 SER A CA 1
ATOM 1462 C C . SER A 1 180 ? -3.940 20.538 19.508 1.00 78.19 180 SER A C 1
ATOM 1464 O O . SER A 1 180 ? -2.799 20.150 19.740 1.00 78.19 180 SER A O 1
ATOM 1466 N N . ARG A 1 181 ? -4.574 21.410 20.310 1.00 79.94 181 ARG A N 1
ATOM 1467 C CA . ARG A 1 181 ? -3.979 21.908 21.561 1.00 79.94 181 ARG A CA 1
ATOM 1468 C C . ARG A 1 181 ? -3.656 20.774 22.529 1.00 79.94 181 ARG A C 1
ATOM 1470 O O . ARG A 1 181 ? -2.494 20.632 22.869 1.00 79.94 181 ARG A O 1
ATOM 1477 N N . LYS A 1 182 ? -4.614 19.902 22.868 1.00 81.25 182 LYS A N 1
ATOM 1478 C CA . LYS A 1 182 ? -4.380 18.776 23.798 1.00 81.25 182 LYS A CA 1
ATOM 1479 C C . LYS A 1 182 ? -3.182 17.900 23.419 1.00 81.25 182 LYS A C 1
ATOM 1481 O O . LYS A 1 182 ? -2.446 17.480 24.303 1.00 81.25 182 LYS A O 1
ATOM 1486 N N . VAL A 1 183 ? -3.009 17.601 22.129 1.00 74.50 183 VAL A N 1
ATOM 1487 C CA . VAL A 1 183 ? -1.880 16.793 21.636 1.00 74.50 183 VAL A CA 1
ATOM 1488 C C . VAL A 1 183 ? -0.558 17.557 21.776 1.00 74.50 183 VAL A C 1
ATOM 1490 O O . VAL A 1 183 ? 0.415 17.000 22.280 1.00 74.50 183 VAL A O 1
ATOM 1493 N N . ASN A 1 184 ? -0.530 18.843 21.415 1.00 73.12 184 ASN A N 1
ATOM 1494 C CA . ASN A 1 184 ? 0.654 19.692 21.579 1.00 73.12 184 ASN A CA 1
ATOM 1495 C C . ASN A 1 184 ? 1.021 19.891 23.062 1.00 73.12 184 ASN A C 1
ATOM 1497 O O . ASN A 1 184 ? 2.189 19.775 23.424 1.00 73.12 184 ASN A O 1
ATOM 1501 N N . ASP A 1 185 ? 0.029 20.131 23.921 1.00 75.44 185 ASP A N 1
ATOM 1502 C CA . ASP A 1 185 ? 0.189 20.307 25.367 1.00 75.44 185 ASP A CA 1
ATOM 1503 C C . ASP A 1 185 ? 0.782 19.027 25.998 1.00 75.44 185 ASP A C 1
ATOM 1505 O O . ASP A 1 185 ? 1.786 19.090 26.706 1.00 75.44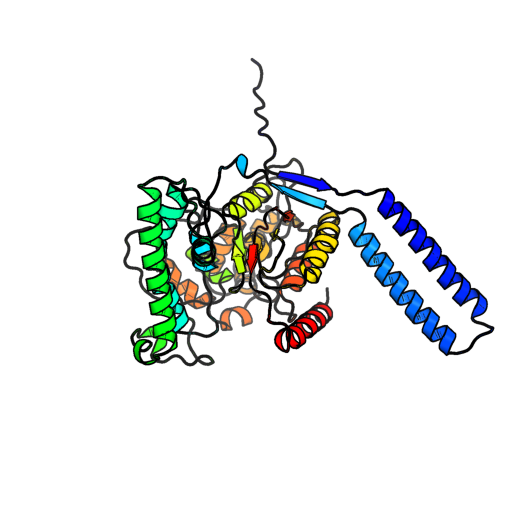 185 ASP A O 1
ATOM 1509 N N . ALA A 1 186 ? 0.246 17.848 25.649 1.00 70.69 186 ALA A N 1
ATOM 1510 C CA . ALA A 1 186 ? 0.769 16.544 26.079 1.00 70.69 186 ALA A CA 1
ATOM 1511 C C . ALA A 1 186 ? 2.150 16.189 25.487 1.00 70.69 186 ALA A C 1
ATOM 1513 O O . ALA A 1 186 ? 2.844 15.329 26.020 1.00 70.69 186 ALA A O 1
ATOM 1514 N N . THR A 1 187 ? 2.572 16.854 24.406 1.00 64.12 187 THR A N 1
ATOM 1515 C CA . THR A 1 187 ? 3.941 16.734 23.868 1.00 64.12 187 THR A CA 1
ATOM 1516 C C . THR A 1 187 ? 4.946 17.552 24.695 1.00 64.12 187 THR A C 1
ATOM 1518 O O . THR A 1 187 ? 6.133 17.235 24.708 1.00 64.12 187 THR A O 1
ATOM 1521 N N . GLY A 1 188 ? 4.487 18.600 25.393 1.00 58.47 188 GLY A N 1
ATOM 1522 C CA . GLY A 1 188 ? 5.321 19.469 26.232 1.00 58.47 188 GLY A CA 1
ATOM 1523 C C . GLY A 1 188 ? 5.430 19.058 27.706 1.00 58.47 188 GLY A C 1
ATOM 1524 O O . GLY A 1 188 ? 6.369 19.490 28.373 1.00 58.47 188 GLY A O 1
ATOM 1525 N N . ASP A 1 189 ? 4.504 18.240 28.218 1.00 59.22 189 ASP A N 1
ATOM 1526 C CA . ASP A 1 189 ? 4.443 17.821 29.626 1.00 59.22 189 ASP A CA 1
ATOM 1527 C C . ASP A 1 189 ? 4.341 16.291 29.757 1.00 59.22 189 ASP A C 1
ATOM 1529 O O . ASP A 1 189 ? 3.265 15.697 29.646 1.00 59.22 189 ASP A O 1
ATOM 1533 N N . SER A 1 190 ? 5.478 15.640 30.028 1.00 54.41 190 SER A N 1
ATOM 1534 C CA . SER A 1 190 ? 5.561 14.180 30.153 1.00 54.41 190 SER A CA 1
ATOM 1535 C C . SER A 1 190 ? 4.847 13.616 31.386 1.00 54.41 190 SER A C 1
ATOM 1537 O O . SER A 1 190 ? 4.627 12.408 31.445 1.00 54.41 190 SER A O 1
ATOM 1539 N N . HIS A 1 191 ? 4.447 14.446 32.358 1.00 55.66 191 HIS A N 1
ATOM 1540 C CA . HIS A 1 191 ? 3.827 13.987 33.608 1.00 55.66 191 HIS A CA 1
ATOM 1541 C C . HIS A 1 191 ? 2.405 13.413 33.404 1.00 55.66 191 HIS A C 1
ATOM 1543 O O . HIS A 1 191 ? 1.872 12.728 34.279 1.00 55.66 191 HIS A O 1
ATOM 1549 N N . TRP A 1 192 ? 1.778 13.641 32.244 1.00 52.97 192 TRP A N 1
ATOM 1550 C CA . TRP A 1 192 ? 0.465 13.067 31.905 1.00 52.97 192 TRP A CA 1
ATOM 1551 C C . TRP A 1 192 ? 0.522 11.636 31.359 1.00 52.97 192 TRP A C 1
ATOM 1553 O O . TRP A 1 192 ? -0.522 10.997 31.225 1.00 52.97 192 TRP A O 1
ATOM 1563 N N . LEU A 1 193 ? 1.714 11.134 31.021 1.00 53.62 193 LEU A N 1
ATOM 1564 C CA . LEU A 1 193 ? 1.878 9.889 30.266 1.00 53.62 193 LEU A CA 1
ATOM 1565 C C . LEU A 1 193 ? 1.898 8.623 31.145 1.00 53.62 193 LEU A C 1
ATOM 1567 O O . LEU A 1 193 ? 1.548 7.554 30.653 1.00 53.62 193 LEU A O 1
ATOM 1571 N N . ASP A 1 194 ? 2.183 8.753 32.445 1.00 51.28 194 ASP A N 1
ATOM 1572 C CA . ASP A 1 194 ? 2.160 7.653 33.433 1.00 51.28 194 ASP A CA 1
ATOM 1573 C C . ASP A 1 194 ? 0.734 7.196 33.831 1.00 51.28 194 ASP A C 1
ATOM 1575 O O . ASP A 1 194 ? 0.562 6.335 34.692 1.00 51.28 194 ASP A O 1
ATOM 1579 N N . ALA A 1 195 ? -0.317 7.774 33.239 1.00 54.31 195 ALA A N 1
ATOM 1580 C CA . ALA A 1 195 ? -1.714 7.556 33.634 1.00 54.31 195 ALA A CA 1
ATOM 1581 C C . ALA A 1 195 ? -2.382 6.290 33.042 1.00 54.31 195 ALA A C 1
ATOM 1583 O O . ALA A 1 195 ? -3.596 6.119 33.183 1.00 54.31 195 ALA A O 1
ATOM 1584 N N . ASP A 1 196 ? -1.630 5.427 32.353 1.00 66.50 196 ASP A N 1
ATOM 1585 C CA . ASP A 1 196 ? -2.113 4.156 31.799 1.00 66.50 196 ASP A CA 1
ATOM 1586 C C . ASP A 1 196 ? -1.122 3.027 32.136 1.00 66.50 196 ASP A C 1
ATOM 1588 O O . ASP A 1 196 ? 0.006 2.999 31.636 1.00 66.50 196 ASP A O 1
ATOM 1592 N N . ASP A 1 197 ? -1.562 2.092 32.988 1.00 65.38 197 ASP A N 1
ATOM 1593 C CA . ASP A 1 197 ? -0.741 1.020 33.569 1.00 65.38 197 ASP A CA 1
ATOM 1594 C C . ASP A 1 197 ? 0.039 0.202 32.524 1.00 65.38 197 ASP A C 1
ATOM 1596 O O . ASP A 1 197 ? 1.122 -0.297 32.835 1.00 65.38 197 ASP A O 1
ATOM 1600 N N . ALA A 1 198 ? -0.459 0.093 31.284 1.00 67.31 198 ALA A N 1
ATOM 1601 C CA . ALA A 1 198 ? 0.187 -0.674 30.215 1.00 67.31 198 ALA A CA 1
ATOM 1602 C C . ALA A 1 198 ? 1.578 -0.137 29.825 1.00 67.31 198 ALA A C 1
ATOM 1604 O O . ALA A 1 198 ? 2.415 -0.902 29.357 1.00 67.31 198 ALA A O 1
ATOM 1605 N N . PHE A 1 199 ? 1.848 1.154 30.045 1.00 73.38 199 PHE A N 1
ATOM 1606 C CA . PHE A 1 199 ? 3.135 1.784 29.721 1.00 73.38 199 PHE A CA 1
ATOM 1607 C C . PHE A 1 199 ? 4.055 1.953 30.945 1.00 73.38 199 PHE A C 1
ATOM 1609 O O . PHE A 1 199 ? 5.238 2.254 30.805 1.00 73.38 199 PHE A O 1
ATOM 1616 N N . SER A 1 200 ? 3.543 1.704 32.156 1.00 65.56 200 SER A N 1
ATOM 1617 C CA . SER A 1 200 ? 4.228 1.969 33.437 1.00 65.56 200 SER A CA 1
ATOM 1618 C C . SER A 1 200 ? 5.568 1.242 33.642 1.00 65.56 200 SER A C 1
ATOM 1620 O O . SER A 1 200 ? 6.348 1.610 34.519 1.00 65.56 200 SER A O 1
ATOM 1622 N N . ASN A 1 201 ? 5.833 0.183 32.869 1.00 65.00 201 ASN A N 1
ATOM 1623 C CA . ASN A 1 201 ? 7.020 -0.671 32.990 1.00 65.00 201 ASN A CA 1
ATOM 1624 C C . ASN A 1 201 ? 7.738 -0.921 31.644 1.00 65.00 201 ASN A C 1
ATOM 1626 O O . ASN A 1 201 ? 8.661 -1.736 31.577 1.00 65.00 201 ASN A O 1
ATOM 1630 N N . THR A 1 202 ? 7.335 -0.246 30.563 1.00 67.44 202 THR A N 1
ATOM 1631 C CA . THR A 1 202 ? 7.822 -0.518 29.199 1.00 67.44 202 THR A CA 1
ATOM 1632 C C . THR A 1 202 ? 9.063 0.303 28.857 1.00 67.44 202 THR A C 1
ATOM 1634 O O . THR A 1 202 ? 9.063 1.520 29.039 1.00 67.44 202 THR A O 1
ATOM 1637 N N . LYS A 1 203 ? 10.109 -0.325 28.299 1.00 68.38 203 LYS A N 1
ATOM 1638 C CA . LYS A 1 203 ? 11.237 0.394 27.677 1.00 68.38 203 LYS A CA 1
ATOM 1639 C C . LYS A 1 203 ? 11.109 0.300 26.151 1.00 68.38 203 LYS A C 1
ATOM 1641 O O . LYS A 1 203 ? 10.846 -0.801 25.680 1.00 68.38 203 LYS A O 1
ATOM 1646 N N . PRO A 1 204 ? 11.409 1.349 25.361 1.00 65.56 204 PRO A N 1
ATOM 1647 C CA . PRO A 1 204 ? 11.267 1.303 23.897 1.00 65.56 204 PRO A CA 1
ATOM 1648 C C . PRO A 1 204 ? 12.017 0.162 23.184 1.00 65.56 204 PRO A C 1
ATOM 1650 O O . PRO A 1 204 ? 11.605 -0.266 22.117 1.00 65.56 204 PRO A O 1
ATOM 1653 N N . ASN A 1 205 ? 13.091 -0.368 23.784 1.00 69.69 205 ASN A N 1
ATOM 1654 C CA . ASN A 1 205 ? 13.883 -1.472 23.220 1.00 69.69 205 ASN A CA 1
ATOM 1655 C C . ASN A 1 205 ? 13.655 -2.823 23.940 1.00 69.69 205 ASN A C 1
ATOM 1657 O O . ASN A 1 205 ? 14.334 -3.799 23.631 1.00 69.69 205 ASN A O 1
ATOM 1661 N N . ASP A 1 206 ? 12.798 -2.856 24.965 1.00 75.12 206 ASP A N 1
ATOM 1662 C CA . ASP A 1 206 ? 12.629 -3.975 25.905 1.00 75.12 206 ASP A CA 1
ATOM 1663 C C . ASP A 1 206 ? 11.256 -3.847 26.593 1.00 75.12 206 ASP A C 1
ATOM 1665 O O . ASP A 1 206 ? 11.125 -3.317 27.704 1.00 75.12 206 ASP A O 1
ATOM 1669 N N . HIS A 1 207 ? 10.219 -4.264 25.863 1.00 70.19 207 HIS A N 1
ATOM 1670 C CA . HIS A 1 207 ? 8.817 -4.273 26.278 1.00 70.19 207 HIS A CA 1
ATOM 1671 C C . HIS A 1 207 ? 8.069 -5.450 25.629 1.00 70.19 207 HIS A C 1
ATOM 1673 O O . HIS A 1 207 ? 8.491 -5.977 24.596 1.00 70.19 207 HIS A O 1
ATOM 1679 N N . SER A 1 208 ? 6.930 -5.851 26.200 1.00 65.38 208 SER A N 1
ATOM 1680 C CA . SER A 1 208 ? 5.927 -6.590 25.436 1.00 65.38 208 SER A CA 1
ATOM 1681 C C . SER A 1 208 ? 5.297 -5.652 24.407 1.00 65.38 208 SER A C 1
ATOM 1683 O O . SER A 1 208 ? 4.942 -4.520 24.720 1.00 65.38 208 SER A O 1
ATOM 1685 N N . THR A 1 209 ? 5.156 -6.128 23.169 1.00 64.12 209 THR A N 1
ATOM 1686 C CA . THR A 1 209 ? 3.873 -6.143 22.449 1.00 64.12 209 THR A CA 1
ATOM 1687 C C . THR A 1 209 ? 2.750 -5.304 23.098 1.00 64.12 209 THR A C 1
ATOM 1689 O O . THR A 1 209 ? 2.376 -5.612 24.219 1.00 64.12 209 THR A O 1
ATOM 1692 N N . ILE A 1 210 ? 2.159 -4.315 22.395 1.00 58.06 210 ILE A N 1
ATOM 1693 C CA . ILE A 1 210 ? 0.987 -3.525 22.860 1.00 58.06 210 ILE A CA 1
ATOM 1694 C C . ILE A 1 210 ? -0.071 -3.387 21.746 1.00 58.06 210 ILE A C 1
ATOM 1696 O O . ILE A 1 210 ? 0.268 -3.164 20.592 1.00 58.06 210 ILE A O 1
ATOM 1700 N N . VAL A 1 211 ? -1.362 -3.500 22.087 1.00 62.91 211 VAL A N 1
ATOM 1701 C CA . VAL A 1 211 ? -2.554 -3.104 21.294 1.00 62.91 211 VAL A CA 1
ATOM 1702 C C . VAL A 1 211 ? -3.635 -2.655 22.255 1.00 62.91 211 VAL A C 1
ATOM 1704 O O . VAL A 1 211 ? -3.764 -3.192 23.352 1.00 62.91 211 VAL A O 1
ATOM 1707 N N . LYS A 1 212 ? -4.445 -1.694 21.807 1.00 65.19 212 LYS A N 1
ATOM 1708 C CA . LYS A 1 212 ? -5.673 -1.270 22.479 1.00 65.19 212 LYS A CA 1
ATOM 1709 C C . LYS A 1 212 ? -6.762 -1.031 21.433 1.00 65.19 212 LYS A C 1
ATOM 1711 O O . LYS A 1 212 ? -6.515 -0.396 20.406 1.00 65.19 212 LYS A O 1
ATOM 1716 N N . VAL A 1 213 ? -7.977 -1.535 21.665 1.00 67.94 213 VAL A N 1
ATOM 1717 C CA . VAL A 1 213 ? -9.121 -1.326 20.757 1.00 67.94 213 VAL A CA 1
ATOM 1718 C C . VAL A 1 213 ? -9.736 0.044 21.048 1.00 67.94 213 VAL A C 1
ATOM 1720 O O . VAL A 1 213 ? -10.645 0.178 21.860 1.00 67.94 213 VAL A O 1
ATOM 1723 N N . VAL A 1 214 ? -9.219 1.085 20.389 1.00 62.56 214 VAL A N 1
ATOM 1724 C CA . VAL A 1 214 ? -9.568 2.486 20.701 1.00 62.56 214 VAL A CA 1
ATOM 1725 C C . VAL A 1 214 ? -11.040 2.827 20.386 1.00 62.56 214 VAL A C 1
ATOM 1727 O O . VAL A 1 214 ? -11.629 3.693 21.035 1.00 62.56 214 VAL A O 1
ATOM 1730 N N . TRP A 1 215 ? -11.666 2.158 19.406 1.00 64.62 215 TRP A N 1
ATOM 1731 C CA . TRP A 1 215 ? -13.080 2.362 19.056 1.00 64.62 215 TRP A CA 1
ATOM 1732 C C . TRP A 1 215 ? -13.690 1.145 18.330 1.00 64.62 215 TRP A C 1
ATOM 1734 O O . TRP A 1 215 ? -13.200 0.743 17.277 1.00 64.62 215 TRP A O 1
ATOM 1744 N N . GLU A 1 216 ? -14.804 0.605 18.846 1.00 67.88 216 GLU A N 1
ATOM 1745 C CA . GLU A 1 216 ? -15.678 -0.355 18.147 1.00 67.88 216 GLU A CA 1
ATOM 1746 C C . GLU A 1 216 ? -17.067 0.259 17.845 1.00 67.88 216 GLU A C 1
ATOM 1748 O O . GLU A 1 216 ? -17.537 1.163 18.537 1.00 67.88 216 GLU A O 1
ATOM 1753 N N . ASN A 1 217 ? -17.756 -0.251 16.815 1.00 55.81 217 ASN A N 1
ATOM 1754 C CA . ASN A 1 217 ? -19.135 0.124 16.462 1.00 55.81 217 ASN A CA 1
ATOM 1755 C C . ASN A 1 217 ? -20.224 -0.594 17.293 1.00 55.81 217 ASN A C 1
ATOM 1757 O O . ASN A 1 217 ? -21.406 -0.287 17.130 1.00 55.81 217 ASN A O 1
ATOM 1761 N N . LYS A 1 218 ? -19.866 -1.547 18.164 1.00 51.56 218 LYS A N 1
ATOM 1762 C CA . LYS A 1 218 ? -20.775 -2.146 19.157 1.00 51.56 218 LYS A CA 1
ATOM 1763 C C . LYS A 1 218 ? -20.451 -1.565 20.534 1.00 51.56 218 LYS A C 1
ATOM 1765 O O . LYS A 1 218 ? -19.291 -1.337 20.848 1.00 51.56 218 LYS A O 1
ATOM 1770 N N . GLY A 1 219 ? -21.475 -1.334 21.357 1.00 37.22 219 GLY A N 1
ATOM 1771 C CA . GLY A 1 219 ? -21.347 -0.722 22.689 1.00 37.22 219 GLY A CA 1
ATOM 1772 C C . GLY A 1 219 ? -20.785 -1.650 23.773 1.00 37.22 219 GLY A C 1
ATOM 1773 O O . GLY A 1 219 ? -21.326 -1.677 24.874 1.00 37.22 219 GLY A O 1
ATOM 1774 N N . GLY A 1 220 ? -19.762 -2.444 23.454 1.00 35.78 220 GLY A N 1
ATOM 1775 C CA . GLY A 1 220 ? -19.026 -3.236 24.435 1.00 35.78 220 GLY A CA 1
ATOM 1776 C C . GLY A 1 220 ? -17.962 -2.395 25.141 1.00 35.78 220 GLY A C 1
ATOM 1777 O O . GLY A 1 220 ? -17.373 -1.496 24.542 1.00 35.78 220 GLY A O 1
ATOM 1778 N N . VAL A 1 221 ? -17.689 -2.715 26.405 1.00 35.38 221 VAL A N 1
ATOM 1779 C CA . VAL A 1 221 ? -16.397 -2.380 27.016 1.00 35.38 221 VAL A CA 1
ATOM 1780 C C . VAL A 1 221 ? -15.389 -3.364 26.427 1.00 35.38 221 VAL A C 1
ATOM 1782 O O . VAL A 1 221 ? -15.582 -4.572 26.550 1.00 35.38 221 VAL A O 1
ATOM 1785 N N . GLY A 1 222 ? -14.376 -2.864 25.722 1.00 40.25 222 GLY A N 1
ATOM 1786 C CA . GLY A 1 222 ? -13.311 -3.706 25.184 1.00 40.25 222 GLY A CA 1
ATOM 1787 C C . GLY A 1 222 ? -12.264 -3.985 26.255 1.00 40.25 222 GLY A C 1
ATOM 1788 O O . GLY A 1 222 ? -11.691 -3.038 26.785 1.00 40.25 222 GLY A O 1
ATOM 1789 N N . ASP A 1 223 ? -12.000 -5.258 26.549 1.00 37.84 223 ASP A N 1
ATOM 1790 C CA . ASP A 1 223 ? -10.832 -5.645 27.347 1.00 37.84 223 ASP A CA 1
ATOM 1791 C C . ASP A 1 223 ? -9.539 -5.305 26.583 1.00 37.84 223 ASP A C 1
ATOM 1793 O O . ASP A 1 223 ? -9.388 -5.632 25.401 1.00 37.84 223 ASP A O 1
ATOM 1797 N N . GLU A 1 224 ? -8.602 -4.639 27.256 1.00 37.56 224 GLU A N 1
ATOM 1798 C CA . GLU A 1 224 ? -7.374 -4.106 26.656 1.00 37.56 224 GLU A CA 1
ATOM 1799 C C . GLU A 1 224 ? -6.216 -5.121 26.763 1.00 37.56 224 GLU A C 1
ATOM 1801 O O . GLU A 1 224 ? -5.661 -5.299 27.845 1.00 37.56 224 GLU A O 1
ATOM 1806 N N . LYS A 1 225 ? -5.855 -5.799 25.655 1.00 35.06 225 LYS A N 1
ATOM 1807 C CA . LYS A 1 225 ? -4.667 -6.682 25.524 1.00 35.06 225 LYS A CA 1
ATOM 1808 C C . LYS A 1 225 ? -4.067 -6.637 24.099 1.00 35.06 225 LYS A C 1
ATOM 1810 O O . LYS A 1 225 ? -4.660 -6.052 23.196 1.00 35.06 225 LYS A O 1
ATOM 1815 N N . GLU A 1 226 ? -2.894 -7.243 23.894 1.00 39.47 226 GLU A N 1
ATOM 1816 C CA . GLU A 1 226 ? -1.788 -6.601 23.157 1.00 39.47 226 GLU A CA 1
ATOM 1817 C C . GLU A 1 226 ? -1.270 -7.281 21.855 1.00 39.47 226 GLU A C 1
ATOM 1819 O O . GLU A 1 226 ? -1.265 -8.503 21.809 1.00 39.47 226 GLU A O 1
ATOM 1824 N N . VAL A 1 227 ? -0.783 -6.552 20.811 1.00 36.56 227 VAL A N 1
ATOM 1825 C CA . VAL A 1 227 ? -0.265 -7.143 19.533 1.00 36.56 227 VAL A CA 1
ATOM 1826 C C . VAL A 1 227 ? 0.552 -6.215 18.567 1.00 36.56 227 VAL A C 1
ATOM 1828 O O . VAL A 1 227 ? 0.042 -5.166 18.203 1.00 36.56 227 VAL A O 1
ATOM 1831 N N . PRO A 1 228 ? 1.702 -6.618 17.964 1.00 36.22 228 PRO A N 1
ATOM 1832 C CA . PRO A 1 228 ? 2.326 -5.983 16.781 1.00 36.22 228 PRO A CA 1
ATOM 1833 C C . PRO A 1 228 ? 2.210 -6.848 15.491 1.00 36.22 228 PRO A C 1
ATOM 1835 O O . PRO A 1 228 ? 1.598 -7.911 15.502 1.00 36.22 228 PRO A O 1
ATOM 1838 N N . HIS A 1 229 ? 2.827 -6.430 14.371 1.00 64.00 229 HIS A N 1
ATOM 1839 C CA . HIS A 1 229 ? 2.802 -7.104 13.045 1.00 64.00 229 HIS A CA 1
ATOM 1840 C C . HIS A 1 229 ? 1.394 -7.208 12.414 1.00 64.00 229 HIS A C 1
ATOM 1842 O O . HIS A 1 229 ? 0.823 -8.295 12.257 1.00 64.00 229 HIS A O 1
ATOM 1848 N N . LEU A 1 230 ? 0.831 -6.058 12.016 1.00 78.44 230 LEU A N 1
ATOM 1849 C CA . LEU A 1 230 ? -0.588 -5.852 11.664 1.00 78.44 230 LEU A CA 1
ATOM 1850 C C . LEU A 1 230 ? -1.223 -6.896 10.724 1.00 78.44 230 LEU A C 1
ATOM 1852 O O . LEU A 1 230 ? -2.414 -7.191 10.856 1.00 78.44 230 LEU A O 1
ATOM 1856 N N . LEU A 1 231 ? -0.470 -7.486 9.791 1.00 80.56 231 LEU A N 1
ATOM 1857 C CA . LEU A 1 231 ? -0.957 -8.538 8.889 1.00 80.56 231 LEU A CA 1
ATOM 1858 C C . LEU A 1 231 ? -1.420 -9.803 9.637 1.00 80.56 231 LEU A C 1
ATOM 1860 O O . LEU A 1 231 ? -2.454 -10.383 9.279 1.00 80.56 231 LEU A O 1
ATOM 1864 N N . ARG A 1 232 ? -0.682 -10.209 10.681 1.00 86.44 232 ARG A N 1
ATOM 1865 C CA . ARG A 1 232 ? -1.022 -11.358 11.534 1.00 86.44 232 ARG A CA 1
ATOM 1866 C C . ARG A 1 232 ? -2.198 -10.997 12.449 1.00 86.44 232 ARG A C 1
ATOM 1868 O O . ARG A 1 232 ? -3.231 -11.661 12.402 1.00 86.44 232 ARG A O 1
ATOM 1875 N N . VAL A 1 233 ? -2.105 -9.851 13.133 1.00 86.00 233 VAL A N 1
ATOM 1876 C CA . VAL A 1 233 ? -3.145 -9.287 14.024 1.00 86.00 233 VAL A CA 1
ATOM 1877 C C . VAL A 1 233 ? -4.515 -9.201 13.356 1.00 86.00 233 VAL A C 1
ATOM 1879 O O . VAL A 1 233 ? -5.501 -9.775 13.818 1.00 86.00 233 VAL A O 1
ATOM 1882 N N . SER A 1 234 ? -4.577 -8.495 12.226 1.00 88.56 234 SER A N 1
ATOM 1883 C CA . SER A 1 234 ? -5.815 -8.286 11.478 1.00 88.56 234 SER A CA 1
ATOM 1884 C C . SER A 1 234 ? -6.351 -9.586 10.880 1.00 88.56 234 SER A C 1
ATOM 1886 O O . SER A 1 234 ? -7.555 -9.684 10.662 1.00 88.56 234 SER A O 1
ATOM 1888 N N . GLY A 1 235 ? -5.495 -10.593 10.663 1.00 87.25 235 GLY A N 1
ATOM 1889 C CA . GLY A 1 235 ? -5.883 -11.937 10.233 1.00 87.25 235 GLY A CA 1
ATOM 1890 C C . GLY A 1 235 ? -6.745 -12.66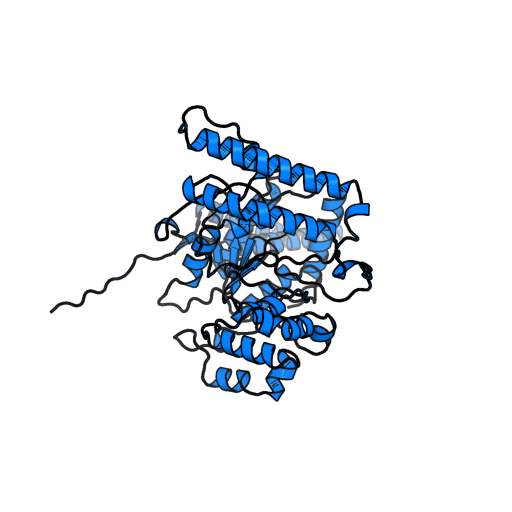9 11.256 1.00 87.25 235 GLY A C 1
ATOM 1891 O O . GLY A 1 235 ? -7.692 -13.346 10.870 1.00 87.25 235 GLY A O 1
ATOM 1892 N N . LEU A 1 236 ? -6.479 -12.478 12.548 1.00 87.31 236 LEU A N 1
ATOM 1893 C CA . LEU A 1 236 ? -7.316 -12.997 13.632 1.00 87.31 236 LEU A CA 1
ATOM 1894 C C . LEU A 1 236 ? -8.507 -12.080 13.927 1.00 87.31 236 LEU A C 1
ATOM 1896 O O . LEU A 1 236 ? -9.646 -12.533 13.958 1.00 87.31 236 LEU A O 1
ATOM 1900 N N . MET A 1 237 ? -8.260 -10.781 14.115 1.00 85.00 237 MET A N 1
ATOM 1901 C CA . MET A 1 237 ? -9.269 -9.865 14.659 1.00 85.00 237 MET A CA 1
ATOM 1902 C C . MET A 1 237 ? -10.415 -9.531 13.689 1.00 85.00 237 MET A C 1
ATOM 1904 O O . MET A 1 237 ? -11.553 -9.381 14.124 1.00 85.00 237 MET A O 1
ATOM 1908 N N . THR A 1 238 ? -10.152 -9.381 12.384 1.00 86.00 238 THR A N 1
ATOM 1909 C CA . THR A 1 238 ? -11.198 -9.019 11.393 1.00 86.00 238 THR A CA 1
ATOM 1910 C C . THR A 1 238 ? -11.155 -9.822 10.097 1.00 86.00 238 THR A C 1
ATOM 1912 O O . THR A 1 238 ? -12.157 -9.861 9.380 1.00 86.00 238 THR A O 1
ATOM 1915 N N . ASN A 1 239 ? -10.033 -10.481 9.806 1.00 88.81 239 ASN A N 1
ATOM 1916 C CA . ASN A 1 239 ? -9.755 -11.298 8.627 1.00 88.81 239 ASN A CA 1
ATOM 1917 C C . ASN A 1 239 ? -10.196 -10.651 7.295 1.00 88.81 239 ASN A C 1
ATOM 1919 O O . ASN A 1 239 ? -10.732 -11.301 6.396 1.00 88.81 239 ASN A O 1
ATOM 1923 N N . ALA A 1 240 ? -10.014 -9.330 7.178 1.00 89.62 240 ALA A N 1
ATOM 1924 C CA . ALA A 1 240 ? -10.471 -8.565 6.021 1.00 89.62 240 ALA A CA 1
ATOM 1925 C C . ALA A 1 240 ? -9.755 -9.038 4.734 1.00 89.62 240 ALA A C 1
ATOM 1927 O O . ALA A 1 240 ? -8.522 -9.039 4.708 1.00 89.62 240 ALA A O 1
ATOM 1928 N N . PRO A 1 241 ? -10.471 -9.426 3.657 1.00 90.31 241 PRO A N 1
ATOM 1929 C CA . PRO A 1 241 ? -9.863 -10.067 2.482 1.00 90.31 241 PRO A CA 1
ATOM 1930 C C . PRO A 1 241 ? -8.954 -9.137 1.663 1.00 90.31 241 PRO A C 1
ATOM 1932 O O . PRO A 1 241 ? -8.117 -9.620 0.899 1.00 90.31 241 PRO A O 1
ATOM 1935 N N . TYR A 1 242 ? -9.100 -7.825 1.853 1.00 92.44 242 TYR A N 1
ATOM 1936 C CA . TYR A 1 242 ? -8.256 -6.777 1.289 1.00 92.44 242 TYR A CA 1
ATOM 1937 C C . TYR A 1 242 ? -7.735 -5.892 2.423 1.00 92.44 242 TYR A C 1
ATOM 1939 O O . TYR A 1 242 ? -8.434 -5.685 3.417 1.00 92.44 242 TYR A O 1
ATOM 1947 N N . MET A 1 243 ? -6.519 -5.381 2.270 1.00 92.81 243 MET A N 1
ATOM 1948 C CA . MET A 1 243 ? -5.799 -4.597 3.279 1.00 92.81 243 MET A CA 1
ATOM 1949 C C . MET A 1 243 ? -5.189 -3.379 2.597 1.00 92.81 243 MET A C 1
ATOM 1951 O O . MET A 1 243 ? -4.697 -3.519 1.484 1.00 92.81 243 MET A O 1
ATOM 1955 N N . LEU A 1 244 ? -5.223 -2.215 3.239 1.00 92.56 244 LEU A N 1
ATOM 1956 C CA . LEU A 1 244 ? -4.636 -0.975 2.730 1.00 92.56 244 LEU A CA 1
ATOM 1957 C C . LEU A 1 244 ? -3.401 -0.632 3.571 1.00 92.56 244 LEU A C 1
ATOM 1959 O O . LEU A 1 244 ? -3.524 -0.513 4.788 1.00 92.56 244 LEU A O 1
ATOM 1963 N N . HIS A 1 245 ? -2.244 -0.487 2.928 1.00 90.12 245 HIS A N 1
ATOM 1964 C CA . HIS A 1 245 ? -1.007 0.012 3.531 1.00 90.12 245 HIS A CA 1
ATOM 1965 C C . HIS A 1 245 ? -0.851 1.506 3.209 1.00 90.12 245 HIS A C 1
ATOM 1967 O O . HIS A 1 245 ? -0.974 1.907 2.047 1.00 90.12 245 HIS A O 1
ATOM 1973 N N . VAL A 1 246 ? -0.639 2.325 4.243 1.00 87.06 246 VAL A N 1
ATOM 1974 C CA . VAL A 1 246 ? -0.428 3.781 4.172 1.00 87.06 246 VAL A CA 1
ATOM 1975 C C . VAL A 1 246 ? 0.505 4.179 5.314 1.00 87.06 246 VAL A C 1
ATOM 1977 O O . VAL A 1 246 ? 0.208 3.870 6.469 1.00 87.06 246 VAL A O 1
ATOM 1980 N N . ASP A 1 247 ? 1.591 4.867 4.979 1.00 81.44 247 ASP A N 1
ATOM 1981 C CA . ASP A 1 247 ? 2.583 5.372 5.936 1.00 81.44 247 ASP A CA 1
ATOM 1982 C C . ASP A 1 247 ? 2.049 6.571 6.749 1.00 81.44 247 ASP A C 1
ATOM 1984 O O . ASP A 1 247 ? 1.018 7.163 6.422 1.00 81.44 247 ASP A O 1
ATOM 1988 N N . CYS A 1 248 ? 2.701 6.913 7.863 1.00 75.56 248 CYS A N 1
ATOM 1989 C CA . CYS A 1 248 ? 2.158 7.858 8.851 1.00 75.56 248 CYS A CA 1
ATOM 1990 C C . CYS A 1 248 ? 2.164 9.336 8.406 1.00 75.56 248 CYS A C 1
ATOM 1992 O O . CYS A 1 248 ? 1.324 10.114 8.869 1.00 75.56 248 CYS A O 1
ATOM 1994 N N . ASP A 1 249 ? 3.074 9.689 7.499 1.00 72.94 249 ASP A N 1
ATOM 1995 C CA . ASP A 1 249 ? 3.206 10.957 6.770 1.00 72.94 249 ASP A CA 1
ATOM 1996 C C . ASP A 1 249 ? 2.194 11.096 5.616 1.00 72.94 249 ASP A C 1
ATOM 1998 O O . ASP A 1 249 ? 1.875 12.206 5.175 1.00 72.94 249 ASP A O 1
ATOM 2002 N N . MET A 1 250 ? 1.646 9.970 5.156 1.00 81.69 250 MET A N 1
ATOM 2003 C CA . MET A 1 250 ? 0.670 9.882 4.080 1.00 81.69 250 MET A CA 1
ATOM 2004 C C . MET A 1 250 ? -0.773 9.863 4.612 1.00 81.69 250 MET A C 1
ATOM 2006 O O . MET A 1 250 ? -1.107 9.367 5.689 1.00 81.69 250 MET A O 1
ATOM 2010 N N . TYR A 1 251 ? -1.691 10.396 3.817 1.00 81.12 251 TYR A N 1
ATOM 2011 C CA . TYR A 1 251 ? -3.128 10.356 4.058 1.00 81.12 251 TYR A CA 1
ATOM 2012 C C . TYR A 1 251 ? -3.851 9.915 2.794 1.00 81.12 251 TYR A C 1
ATOM 2014 O O . TYR A 1 251 ? -3.428 10.222 1.677 1.00 81.12 251 TYR A O 1
ATOM 2022 N N . ALA A 1 252 ? -4.993 9.243 2.959 1.00 85.94 252 ALA A N 1
ATOM 2023 C CA . ALA A 1 252 ? -5.956 9.206 1.869 1.00 85.94 252 ALA A CA 1
ATOM 2024 C C . ALA A 1 252 ? -6.346 10.656 1.580 1.00 85.94 252 ALA A C 1
ATOM 2026 O O . ALA A 1 252 ? -6.724 11.367 2.507 1.00 85.94 252 ALA A O 1
ATOM 2027 N N . ASN A 1 253 ? -6.228 11.096 0.332 1.00 82.56 253 ASN A N 1
ATOM 2028 C CA . ASN A 1 253 ? -6.764 12.363 -0.151 1.00 82.56 253 ASN A CA 1
ATOM 2029 C C . ASN A 1 253 ? -8.196 12.141 -0.652 1.00 82.56 253 ASN A C 1
ATOM 2031 O O . ASN A 1 253 ? -9.132 12.778 -0.181 1.00 82.56 253 ASN A O 1
ATOM 2035 N N . GLU A 1 254 ? -8.396 11.178 -1.546 1.00 81.25 254 GLU A N 1
ATOM 2036 C CA . GLU A 1 254 ? -9.709 10.883 -2.114 1.00 81.25 254 GLU A CA 1
ATOM 2037 C C . GLU A 1 254 ? -10.533 9.983 -1.168 1.00 81.25 254 GLU A C 1
ATOM 2039 O O . GLU A 1 254 ? -10.052 8.998 -0.608 1.00 81.25 254 GLU A O 1
ATOM 2044 N N . ALA A 1 255 ? -11.809 10.308 -0.964 1.00 83.19 255 ALA A N 1
ATOM 2045 C CA . ALA A 1 255 ? -12.705 9.544 -0.105 1.00 83.19 255 ALA A CA 1
ATOM 2046 C C . ALA A 1 255 ? -13.111 8.187 -0.690 1.00 83.19 255 ALA A C 1
ATOM 2048 O O . ALA A 1 255 ? -13.406 7.255 0.065 1.00 83.19 255 ALA A O 1
ATOM 2049 N N . ASP A 1 256 ? -13.138 8.090 -2.018 1.00 84.81 256 ASP A N 1
ATOM 2050 C CA . ASP A 1 256 ? -13.553 6.914 -2.774 1.00 84.81 256 ASP A CA 1
ATOM 2051 C C . ASP A 1 256 ? -12.417 5.902 -3.035 1.00 84.81 256 ASP A C 1
ATOM 2053 O O . ASP A 1 256 ? -12.669 4.906 -3.710 1.00 84.81 256 ASP A O 1
ATOM 2057 N N . VAL A 1 257 ? -11.192 6.072 -2.505 1.00 88.75 257 VAL A N 1
ATOM 2058 C CA . VAL A 1 257 ? -10.041 5.175 -2.806 1.00 88.75 257 VAL A CA 1
ATOM 2059 C C . VAL A 1 257 ? -10.331 3.686 -2.584 1.00 88.75 257 VAL A C 1
ATOM 2061 O O . VAL A 1 257 ? -9.965 2.853 -3.411 1.00 88.75 257 VAL A O 1
ATOM 2064 N N . VAL A 1 258 ? -11.084 3.338 -1.533 1.00 90.31 258 VAL A N 1
ATOM 2065 C CA . VAL A 1 258 ? -11.508 1.948 -1.276 1.00 90.31 258 VAL A CA 1
ATOM 2066 C C . VAL A 1 258 ? -12.409 1.439 -2.398 1.00 90.31 258 VAL A C 1
ATOM 2068 O O . VAL A 1 258 ? -12.229 0.326 -2.879 1.00 90.31 258 VAL A O 1
ATOM 2071 N N . ARG A 1 259 ? -13.365 2.255 -2.857 1.00 87.25 259 ARG A N 1
ATOM 2072 C CA . ARG A 1 259 ? -14.268 1.907 -3.966 1.00 87.25 259 ARG A CA 1
ATOM 2073 C C . ARG A 1 259 ? -13.506 1.776 -5.277 1.00 87.25 259 ARG A C 1
ATOM 2075 O O . ARG A 1 259 ? -13.782 0.850 -6.026 1.00 87.25 259 ARG A O 1
ATOM 2082 N N . GLN A 1 260 ? -12.534 2.653 -5.523 1.00 90.31 260 GLN A N 1
ATOM 2083 C CA . GLN A 1 260 ? -11.661 2.601 -6.694 1.00 90.31 260 GLN A CA 1
ATOM 2084 C C . GLN A 1 260 ? -10.871 1.285 -6.754 1.00 90.31 260 GLN A C 1
ATOM 2086 O O . GLN A 1 260 ? -10.934 0.588 -7.765 1.00 90.31 260 GLN A O 1
ATOM 2091 N N . ALA A 1 261 ? -10.234 0.875 -5.653 1.00 91.12 261 ALA A N 1
ATOM 2092 C CA . ALA A 1 261 ? -9.566 -0.424 -5.571 1.00 91.12 261 ALA A CA 1
ATOM 2093 C C . ALA A 1 261 ? -10.556 -1.604 -5.675 1.00 91.12 261 ALA A C 1
ATOM 2095 O O . ALA A 1 261 ? -10.301 -2.575 -6.390 1.00 91.12 261 ALA A O 1
ATOM 2096 N N . MET A 1 262 ? -11.724 -1.521 -5.024 1.00 90.25 262 MET A N 1
ATOM 2097 C CA . MET A 1 262 ? -12.763 -2.556 -5.127 1.00 90.25 262 MET A CA 1
ATOM 2098 C C . MET A 1 262 ? -13.328 -2.693 -6.550 1.00 90.25 262 MET A C 1
ATOM 2100 O O . MET A 1 262 ? -13.694 -3.803 -6.931 1.00 90.25 262 MET A O 1
ATOM 2104 N N . CYS A 1 263 ? -13.366 -1.629 -7.363 1.00 87.19 263 CYS A N 1
ATOM 2105 C CA . CYS A 1 263 ? -13.732 -1.737 -8.778 1.00 87.19 263 CYS A CA 1
ATOM 2106 C C . CYS A 1 263 ? -12.803 -2.700 -9.528 1.00 87.19 263 CYS A C 1
ATOM 2108 O O . CYS A 1 263 ? -13.289 -3.501 -10.323 1.00 87.19 263 CYS A O 1
ATOM 2110 N N . VAL A 1 264 ? -11.496 -2.671 -9.240 1.00 88.88 264 VAL A N 1
ATOM 2111 C CA . VAL A 1 264 ? -10.525 -3.599 -9.837 1.00 88.88 264 VAL A CA 1
ATOM 2112 C C . VAL A 1 264 ? -10.719 -5.015 -9.302 1.00 88.88 264 VAL A C 1
ATOM 2114 O O . VAL A 1 264 ? -10.940 -5.935 -10.088 1.00 88.88 264 VAL A O 1
ATOM 2117 N N . PHE A 1 265 ? -10.703 -5.209 -7.979 1.00 87.75 265 PHE A N 1
ATOM 2118 C CA . PHE A 1 265 ? -10.761 -6.552 -7.384 1.00 87.75 265 PHE A CA 1
ATOM 2119 C C . PHE A 1 265 ? -12.091 -7.294 -7.594 1.00 87.75 265 PHE A C 1
ATOM 2121 O O . PHE A 1 265 ? -12.104 -8.525 -7.611 1.00 87.75 265 PHE A O 1
ATOM 2128 N N . LEU A 1 266 ? -13.214 -6.576 -7.717 1.00 83.94 266 LEU A N 1
ATOM 2129 C CA . LEU A 1 266 ? -14.553 -7.173 -7.824 1.00 83.94 266 LEU A CA 1
ATOM 2130 C C . LEU A 1 266 ? -15.061 -7.285 -9.271 1.00 83.94 266 LEU A C 1
ATOM 2132 O O . LEU A 1 266 ? -16.134 -7.854 -9.497 1.00 83.94 266 LEU A O 1
ATOM 2136 N N . GLN A 1 267 ? -14.314 -6.781 -10.261 1.00 77.38 267 GLN A N 1
ATOM 2137 C CA . GLN A 1 267 ? -14.664 -6.931 -11.673 1.00 77.38 267 GLN A CA 1
ATOM 2138 C C . GLN A 1 267 ? -14.585 -8.402 -12.097 1.00 77.38 267 GLN A C 1
ATOM 2140 O O . GLN A 1 267 ? -13.503 -8.961 -12.297 1.00 77.38 267 GLN A O 1
ATOM 2145 N N . LYS A 1 268 ? -15.758 -9.015 -12.294 1.00 64.81 268 LYS A N 1
ATOM 2146 C CA . LYS A 1 268 ? -15.882 -10.286 -13.011 1.00 64.81 268 LYS A CA 1
ATOM 2147 C C . LYS A 1 268 ? -15.471 -10.068 -14.466 1.00 64.81 268 LYS A C 1
ATOM 2149 O O . LYS A 1 268 ? -16.056 -9.244 -15.163 1.00 64.81 268 LYS A O 1
ATOM 2154 N N . SER A 1 269 ? -14.466 -10.814 -14.897 1.00 56.16 269 SER A N 1
ATOM 2155 C CA . SER A 1 269 ? -13.857 -10.751 -16.221 1.00 56.16 269 SER A CA 1
ATOM 2156 C C . SER A 1 269 ? -13.836 -12.158 -16.821 1.00 56.16 269 SER A C 1
ATOM 2158 O O . SER A 1 269 ? -13.721 -13.136 -16.086 1.00 56.16 269 SER A O 1
ATOM 2160 N N . ASN A 1 270 ? -13.935 -12.262 -18.151 1.00 44.81 270 ASN A N 1
ATOM 2161 C CA . ASN A 1 270 ? -13.807 -13.540 -18.868 1.00 44.81 270 ASN A CA 1
ATOM 2162 C C . ASN A 1 270 ? -12.366 -14.086 -18.845 1.00 44.81 270 ASN A C 1
ATOM 2164 O O . ASN A 1 270 ? -12.145 -15.248 -19.164 1.00 44.81 270 ASN A O 1
ATOM 2168 N N . ILE A 1 271 ? -11.398 -13.241 -18.483 1.00 50.59 271 ILE A N 1
ATOM 2169 C CA . ILE A 1 271 ? -10.042 -13.628 -18.086 1.00 50.59 271 ILE A CA 1
ATOM 2170 C C . ILE A 1 271 ? -9.997 -13.575 -16.558 1.00 50.59 271 ILE A C 1
ATOM 2172 O O . ILE A 1 271 ? -10.409 -12.567 -15.974 1.00 50.59 271 ILE A O 1
ATOM 2176 N N . SER A 1 272 ? -9.491 -14.625 -15.916 1.00 55.50 272 SER A N 1
ATOM 2177 C CA . SER A 1 272 ? -9.296 -14.692 -14.468 1.00 55.50 272 SER A CA 1
ATOM 2178 C C . SER A 1 272 ? -8.496 -13.483 -13.966 1.00 55.50 272 SER A C 1
ATOM 2180 O O . SER A 1 272 ? -7.358 -13.237 -14.366 1.00 55.50 272 SER A O 1
ATOM 2182 N N . ASN A 1 273 ? -9.120 -12.679 -13.103 1.00 62.53 273 ASN A N 1
ATOM 2183 C CA . ASN A 1 273 ? -8.548 -11.422 -12.628 1.00 62.53 273 ASN A CA 1
ATOM 2184 C C . ASN A 1 273 ? -7.507 -11.691 -11.527 1.00 62.53 273 ASN A C 1
ATOM 2186 O O . ASN A 1 273 ? -7.808 -11.634 -10.335 1.00 62.53 273 ASN A O 1
ATOM 2190 N N . HIS A 1 274 ? -6.281 -12.013 -11.941 1.00 80.69 274 HIS A N 1
ATOM 2191 C CA . HIS A 1 274 ? -5.136 -12.279 -11.066 1.00 80.69 274 HIS A CA 1
ATOM 2192 C C . HIS A 1 274 ? -4.493 -10.993 -10.506 1.00 80.69 274 HIS A C 1
ATOM 2194 O O . HIS A 1 274 ? -3.280 -10.929 -10.324 1.00 80.69 274 HIS A O 1
ATOM 2200 N N . CYS A 1 275 ? -5.279 -9.951 -10.221 1.00 90.81 275 CYS A N 1
ATOM 2201 C CA . CYS A 1 275 ? -4.795 -8.739 -9.565 1.00 90.81 275 CYS A CA 1
ATOM 2202 C C . CYS A 1 275 ? -4.549 -8.998 -8.068 1.00 90.81 275 CYS A C 1
ATOM 2204 O O . CYS A 1 275 ? -5.489 -9.055 -7.276 1.00 90.81 275 CYS A O 1
ATOM 2206 N N . ALA A 1 276 ? -3.283 -9.150 -7.670 1.00 94.25 276 ALA A N 1
ATOM 2207 C CA . ALA A 1 276 ? -2.890 -9.314 -6.272 1.00 94.25 276 ALA A CA 1
ATOM 2208 C C . ALA A 1 276 ? -3.037 -8.016 -5.471 1.00 94.25 276 ALA A C 1
ATOM 2210 O O . ALA A 1 276 ? -3.558 -8.047 -4.351 1.00 94.25 276 ALA A O 1
ATOM 2211 N N . PHE A 1 277 ? -2.601 -6.892 -6.045 1.00 95.38 277 PHE A N 1
ATOM 2212 C CA . PHE A 1 277 ? -2.615 -5.584 -5.395 1.00 95.38 277 PHE A CA 1
ATOM 2213 C C . PHE A 1 277 ? -2.919 -4.429 -6.362 1.00 95.38 277 PHE A C 1
ATOM 2215 O O . PHE A 1 277 ? -2.702 -4.537 -7.570 1.00 95.38 277 PHE A O 1
ATOM 2222 N N . VAL A 1 278 ? -3.439 -3.331 -5.809 1.00 95.31 278 VAL A N 1
ATOM 2223 C CA . VAL A 1 278 ? -3.761 -2.074 -6.501 1.00 95.31 278 VAL A CA 1
ATOM 2224 C C . VAL A 1 278 ? -2.948 -0.961 -5.844 1.00 95.31 278 VAL A C 1
ATOM 2226 O O . VAL A 1 278 ? -3.213 -0.610 -4.695 1.00 95.31 278 VAL A O 1
ATOM 2229 N N . GLN A 1 279 ? -1.978 -0.412 -6.569 1.00 94.94 279 GLN A N 1
ATOM 2230 C CA . GLN A 1 279 ? -1.121 0.685 -6.116 1.00 94.94 279 GLN A CA 1
ATOM 2231 C C . GLN A 1 279 ? -1.634 2.014 -6.687 1.00 94.94 279 GLN A C 1
ATOM 2233 O O . GLN A 1 279 ? -2.028 2.097 -7.854 1.00 94.94 279 GLN A O 1
ATOM 2238 N N . PHE A 1 280 ? -1.587 3.062 -5.871 1.00 92.38 280 PHE A N 1
ATOM 2239 C CA . PHE A 1 280 ? -1.808 4.448 -6.282 1.00 92.38 280 PHE A CA 1
ATOM 2240 C C . PHE A 1 280 ? -0.477 5.230 -6.254 1.00 92.38 280 PHE A C 1
ATOM 2242 O O . PHE A 1 280 ? 0.432 4.822 -5.527 1.00 92.38 280 PHE A O 1
ATOM 2249 N N . PRO A 1 281 ? -0.319 6.330 -7.014 1.00 89.38 281 PRO A N 1
ATOM 2250 C CA . PRO A 1 281 ? 0.818 7.235 -6.857 1.00 89.38 281 PRO A CA 1
ATOM 2251 C C . PRO A 1 281 ? 0.932 7.784 -5.428 1.00 89.38 281 PRO A C 1
ATOM 2253 O O . PRO A 1 281 ? -0.075 7.946 -4.733 1.00 89.38 281 PRO A O 1
ATOM 2256 N N . GLN A 1 282 ? 2.158 8.116 -5.029 1.00 84.56 282 GLN A N 1
ATOM 2257 C CA . GLN A 1 282 ? 2.450 8.923 -3.847 1.00 84.56 282 GLN A CA 1
ATOM 2258 C C . GLN A 1 282 ? 2.879 10.314 -4.309 1.00 84.56 282 GLN A C 1
ATOM 2260 O O . GLN A 1 282 ? 3.976 10.492 -4.840 1.00 84.56 282 GLN A O 1
ATOM 2265 N N . ASP A 1 283 ? 1.999 11.289 -4.112 1.00 83.62 283 ASP A N 1
ATOM 2266 C CA . ASP A 1 283 ? 2.275 12.696 -4.375 1.00 83.62 283 ASP A CA 1
ATOM 2267 C C . ASP A 1 283 ? 2.537 13.439 -3.053 1.00 83.62 283 ASP A C 1
ATOM 2269 O O . ASP A 1 283 ? 1.953 13.123 -2.014 1.00 83.62 283 ASP A O 1
ATOM 2273 N N . PHE A 1 284 ? 3.406 14.448 -3.077 1.00 78.50 284 PHE A N 1
ATOM 2274 C CA . PHE A 1 284 ? 3.806 15.191 -1.878 1.00 78.50 284 PHE A CA 1
ATOM 2275 C C . PHE A 1 284 ? 3.386 16.657 -1.975 1.00 78.50 284 PHE A C 1
ATOM 2277 O O . PHE A 1 284 ? 3.502 17.277 -3.031 1.00 78.50 284 PHE A O 1
ATOM 2284 N N . TYR A 1 285 ? 2.853 17.216 -0.885 1.00 72.62 285 TYR A N 1
ATOM 2285 C CA . TYR A 1 285 ? 2.174 18.521 -0.924 1.00 72.62 285 TYR A CA 1
ATOM 2286 C C . TYR A 1 285 ? 3.053 19.730 -0.580 1.00 72.62 285 TYR A C 1
ATOM 2288 O O . TYR A 1 285 ? 2.609 20.870 -0.722 1.00 72.62 285 TYR A O 1
ATOM 2296 N N . ASP A 1 286 ? 4.246 19.478 -0.057 1.00 64.50 286 ASP A N 1
ATOM 2297 C CA . ASP A 1 286 ? 5.241 20.443 0.419 1.00 64.50 286 ASP A CA 1
ATOM 2298 C C . ASP A 1 286 ? 6.564 20.351 -0.361 1.00 64.50 286 ASP A C 1
ATOM 2300 O O . ASP A 1 286 ? 7.393 21.262 -0.295 1.00 64.50 286 ASP A O 1
ATOM 2304 N N . SER A 1 287 ? 6.745 19.299 -1.164 1.00 59.59 287 SER A N 1
ATOM 2305 C CA . SER A 1 287 ? 7.871 19.198 -2.085 1.00 59.59 287 SER A CA 1
ATOM 2306 C C . SER A 1 287 ? 7.716 20.188 -3.246 1.00 59.59 287 SER A C 1
ATOM 2308 O O . SER A 1 287 ? 6.726 20.161 -3.975 1.00 59.59 287 SER A O 1
ATOM 2310 N N . ASN A 1 288 ? 8.744 21.003 -3.492 1.00 49.25 288 ASN A N 1
ATOM 2311 C CA . ASN A 1 288 ? 8.868 21.778 -4.736 1.00 49.25 288 ASN A CA 1
ATOM 2312 C C . ASN A 1 288 ? 9.324 20.906 -5.931 1.00 49.25 288 ASN A C 1
ATOM 2314 O O . ASN A 1 288 ? 9.508 21.405 -7.040 1.00 49.25 288 ASN A O 1
ATOM 2318 N N . THR A 1 289 ? 9.568 19.613 -5.700 1.00 52.06 289 THR A N 1
ATOM 2319 C CA . THR A 1 289 ? 10.242 18.689 -6.616 1.00 52.06 289 THR A CA 1
ATOM 2320 C C . THR A 1 289 ? 9.271 17.653 -7.177 1.00 52.06 289 THR A C 1
ATOM 2322 O O . THR A 1 289 ? 9.176 16.536 -6.670 1.00 52.06 289 THR A O 1
ATOM 2325 N N . ASN A 1 290 ? 8.640 17.979 -8.308 1.00 59.28 290 ASN A N 1
ATOM 2326 C CA . ASN A 1 290 ? 7.823 17.040 -9.096 1.00 59.28 290 ASN A CA 1
ATOM 2327 C C . ASN A 1 290 ? 8.617 15.829 -9.646 1.00 59.28 290 ASN A C 1
ATOM 2329 O O . ASN A 1 290 ? 8.070 15.022 -10.386 1.00 59.28 290 ASN A O 1
ATOM 2333 N N . GLU A 1 291 ? 9.912 15.697 -9.356 1.00 64.38 291 GLU A N 1
ATOM 2334 C CA . GLU A 1 291 ? 10.792 14.685 -9.949 1.00 64.38 291 GLU A CA 1
ATOM 2335 C C . GLU A 1 291 ? 10.383 13.255 -9.570 1.00 64.38 291 GLU A C 1
ATOM 2337 O O . GLU A 1 291 ? 10.356 12.381 -10.435 1.00 64.38 291 GLU A O 1
ATOM 2342 N N . PHE A 1 292 ? 9.993 13.017 -8.312 1.00 70.50 292 PHE A N 1
ATOM 2343 C CA . PHE A 1 292 ? 9.565 11.691 -7.852 1.00 70.50 292 PHE A CA 1
ATOM 2344 C C . PHE A 1 292 ? 8.174 11.311 -8.379 1.00 70.50 292 PHE A C 1
ATOM 2346 O O . PHE A 1 292 ? 7.992 10.191 -8.853 1.00 70.50 292 PHE A O 1
ATOM 2353 N N . SER A 1 293 ? 7.211 12.239 -8.393 1.00 67.00 293 SER A N 1
ATOM 2354 C CA . SER A 1 293 ? 5.876 11.995 -8.960 1.00 67.00 293 SER A CA 1
ATOM 2355 C C . SER A 1 293 ? 5.906 11.855 -10.486 1.00 67.00 293 SER A C 1
ATOM 2357 O O . SER A 1 293 ? 5.234 10.983 -11.044 1.00 67.00 293 SER A O 1
ATOM 2359 N N . VAL A 1 294 ? 6.763 12.615 -11.180 1.00 70.38 294 VAL A N 1
ATOM 2360 C CA . VAL A 1 294 ? 7.070 12.393 -12.602 1.00 70.38 294 VAL A CA 1
ATOM 2361 C C . VAL A 1 294 ? 7.706 11.020 -12.806 1.00 70.38 294 VAL A C 1
ATOM 2363 O O . VAL A 1 294 ? 7.258 10.297 -13.691 1.00 70.38 294 VAL A O 1
ATOM 2366 N N . LEU A 1 295 ? 8.685 10.611 -11.991 1.00 73.56 295 LEU A N 1
ATOM 2367 C CA . LEU A 1 295 ? 9.307 9.287 -12.094 1.00 73.56 295 LEU A CA 1
ATOM 2368 C C . LEU A 1 295 ? 8.284 8.158 -11.881 1.00 73.56 295 LEU A C 1
ATOM 2370 O O . LEU A 1 295 ? 8.227 7.240 -12.702 1.00 73.56 295 LEU A O 1
ATOM 2374 N N . GLN A 1 296 ? 7.438 8.249 -10.848 1.00 74.81 296 GLN A N 1
ATOM 2375 C CA . GLN A 1 296 ? 6.357 7.291 -10.596 1.00 74.81 296 GLN A CA 1
ATOM 2376 C C . GLN A 1 296 ? 5.358 7.240 -11.756 1.00 74.81 296 GLN A C 1
ATOM 2378 O O . GLN A 1 296 ? 5.079 6.161 -12.271 1.00 74.81 296 GLN A O 1
ATOM 2383 N N . SER A 1 297 ? 4.855 8.384 -12.226 1.00 71.50 297 SER A N 1
ATOM 2384 C CA . SER A 1 297 ? 3.885 8.418 -13.327 1.00 71.50 297 SER A CA 1
ATOM 2385 C C . SER A 1 297 ? 4.498 7.910 -14.642 1.00 71.50 297 SER A C 1
ATOM 2387 O O . SER A 1 297 ? 3.858 7.171 -15.386 1.00 71.50 297 SER A O 1
ATOM 2389 N N . TYR A 1 298 ? 5.763 8.227 -14.923 1.00 74.00 298 TYR A N 1
ATOM 2390 C CA . TYR A 1 298 ? 6.457 7.862 -16.163 1.00 74.00 298 TYR A CA 1
ATOM 2391 C C . TYR A 1 298 ? 6.878 6.385 -16.210 1.00 74.00 298 TYR A C 1
ATOM 2393 O O . TYR A 1 298 ? 6.669 5.718 -17.227 1.00 74.00 298 TYR A O 1
ATOM 2401 N N . MET A 1 299 ? 7.440 5.855 -15.118 1.00 81.31 299 MET A N 1
ATOM 2402 C CA . MET A 1 299 ? 7.882 4.457 -15.031 1.00 81.31 299 MET A CA 1
ATOM 2403 C C . MET A 1 299 ? 6.751 3.519 -14.606 1.00 81.31 299 MET A C 1
ATOM 2405 O O . MET A 1 299 ? 6.581 2.468 -15.221 1.00 81.31 299 MET A O 1
ATOM 2409 N N . GLY A 1 300 ? 5.935 3.905 -13.621 1.00 82.75 300 GLY A N 1
ATOM 2410 C CA . GLY A 1 300 ? 4.819 3.111 -13.095 1.00 82.75 300 GLY A CA 1
ATOM 2411 C C . GLY A 1 300 ? 3.790 2.769 -14.169 1.00 82.75 300 GLY A C 1
ATOM 2412 O O . GLY A 1 300 ? 3.478 1.593 -14.347 1.00 82.75 300 GLY A O 1
ATOM 2413 N N . ARG A 1 301 ? 3.371 3.747 -14.992 1.00 85.44 301 ARG A N 1
ATOM 2414 C CA . ARG A 1 301 ? 2.532 3.491 -16.185 1.00 85.44 301 ARG A CA 1
ATOM 2415 C C . ARG A 1 301 ? 3.194 2.507 -17.158 1.00 85.44 301 ARG A C 1
ATOM 2417 O O . ARG A 1 301 ? 2.499 1.714 -17.786 1.00 85.44 301 ARG A O 1
ATOM 2424 N N . GLY A 1 302 ? 4.520 2.552 -17.303 1.00 85.62 302 GLY A N 1
ATOM 2425 C CA . GLY A 1 302 ? 5.295 1.633 -18.143 1.00 85.62 302 GLY A CA 1
ATOM 2426 C C . GLY A 1 302 ? 5.238 0.188 -17.641 1.00 85.62 302 GLY A C 1
ATOM 2427 O O . GLY A 1 302 ? 4.765 -0.693 -18.357 1.00 85.62 302 GLY A O 1
ATOM 2428 N N . VAL A 1 303 ? 5.632 -0.053 -16.385 1.00 86.38 303 VAL A N 1
ATOM 2429 C CA . VAL A 1 303 ? 5.623 -1.398 -15.771 1.00 86.38 303 VAL A CA 1
ATOM 2430 C C . VAL A 1 303 ? 4.187 -1.941 -15.633 1.00 86.38 303 VAL A C 1
ATOM 2432 O O . VAL A 1 303 ? 3.929 -3.107 -15.943 1.00 86.38 303 VAL A O 1
ATOM 2435 N N . ALA A 1 304 ? 3.214 -1.076 -15.316 1.00 86.81 304 ALA A N 1
ATOM 2436 C CA . ALA A 1 304 ? 1.780 -1.382 -15.370 1.00 86.81 304 ALA A CA 1
ATOM 2437 C C . ALA A 1 304 ? 1.273 -1.735 -16.781 1.00 86.81 304 ALA A C 1
ATOM 2439 O O . ALA A 1 304 ? 0.199 -2.316 -16.926 1.00 86.81 304 ALA A O 1
ATOM 2440 N N . GLY A 1 305 ? 2.037 -1.440 -17.833 1.00 84.31 305 GLY A N 1
ATOM 2441 C CA . GLY A 1 305 ? 1.804 -1.908 -19.199 1.00 84.31 305 GLY A CA 1
ATOM 2442 C C . GLY A 1 305 ? 2.152 -3.381 -19.442 1.00 84.31 305 GLY A C 1
ATOM 2443 O O . GLY A 1 305 ? 1.656 -3.962 -20.406 1.00 84.31 305 GLY A O 1
ATOM 2444 N N . ILE A 1 306 ? 2.976 -3.983 -18.577 1.00 88.12 306 ILE A N 1
ATOM 2445 C CA . ILE A 1 306 ? 3.522 -5.339 -18.732 1.00 88.12 306 ILE A CA 1
ATOM 2446 C C . ILE A 1 306 ? 2.733 -6.313 -17.843 1.00 88.12 306 ILE A C 1
ATOM 2448 O O . ILE A 1 306 ? 1.698 -6.826 -18.268 1.00 88.12 306 ILE A O 1
ATOM 2452 N N . GLN A 1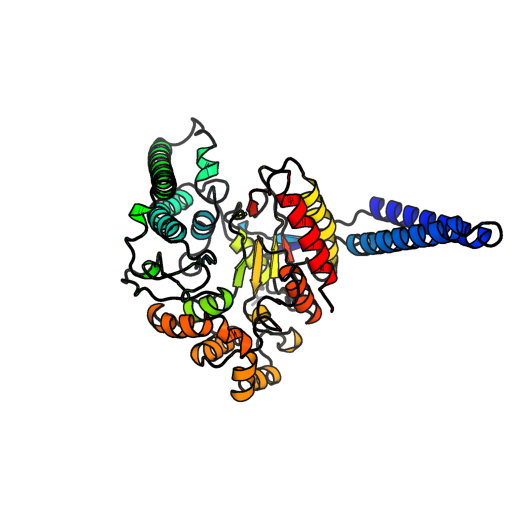 307 ? 3.176 -6.526 -16.600 1.00 89.69 307 GLN A N 1
ATOM 2453 C CA . GLN A 1 307 ? 2.547 -7.434 -15.629 1.00 89.69 307 GLN A CA 1
ATOM 2454 C C . GLN A 1 307 ? 1.757 -6.685 -14.541 1.00 89.69 307 GLN A C 1
ATOM 2456 O O . GLN A 1 307 ? 0.883 -7.265 -13.898 1.00 89.69 307 GLN A O 1
ATOM 2461 N N . GLY A 1 308 ? 2.024 -5.390 -14.364 1.00 88.88 308 GLY A N 1
ATOM 2462 C CA . GLY A 1 308 ? 1.484 -4.580 -13.276 1.00 88.88 308 GLY A CA 1
ATOM 2463 C C . GLY A 1 308 ? 2.584 -3.766 -12.599 1.00 88.88 308 GLY A C 1
ATOM 2464 O O . GLY A 1 308 ? 3.758 -4.101 -12.710 1.00 88.88 308 GLY A O 1
ATOM 2465 N N . THR A 1 309 ? 2.224 -2.675 -11.926 1.00 91.25 309 THR A N 1
ATOM 2466 C CA . THR A 1 309 ? 3.198 -1.821 -11.222 1.00 91.25 309 THR A CA 1
ATOM 2467 C C . THR A 1 309 ? 3.798 -2.503 -9.989 1.00 91.25 309 THR A C 1
ATOM 2469 O O . THR A 1 309 ? 3.211 -3.430 -9.429 1.00 91.25 309 THR A O 1
ATOM 2472 N N . ILE A 1 310 ? 4.948 -2.004 -9.546 1.00 90.50 310 ILE A N 1
ATOM 2473 C CA . ILE A 1 310 ? 5.599 -2.393 -8.292 1.00 90.50 310 ILE A CA 1
ATOM 2474 C C . ILE A 1 310 ? 4.835 -1.795 -7.088 1.00 90.50 310 ILE A C 1
ATOM 2476 O O . ILE A 1 310 ? 4.201 -0.746 -7.232 1.00 90.50 310 ILE A O 1
ATOM 2480 N N . TYR A 1 311 ? 4.856 -2.482 -5.940 1.00 90.94 311 TYR A N 1
ATOM 2481 C CA . TYR A 1 311 ? 4.412 -1.964 -4.634 1.00 90.94 311 TYR A CA 1
ATOM 2482 C C . TYR A 1 311 ? 5.529 -1.139 -3.974 1.00 90.94 311 TYR A C 1
ATOM 2484 O O . TYR A 1 311 ? 6.665 -1.604 -3.910 1.00 90.94 311 TYR A O 1
ATOM 2492 N N . CYS A 1 312 ? 5.192 0.062 -3.494 1.00 86.25 312 CYS A N 1
ATOM 2493 C CA . CYS A 1 312 ? 6.155 1.076 -3.037 1.00 86.25 312 CYS A CA 1
ATOM 2494 C C . CYS A 1 312 ? 5.907 1.553 -1.584 1.00 86.25 312 CYS A C 1
ATOM 2496 O O . CYS A 1 312 ? 5.952 2.753 -1.311 1.00 86.25 312 CYS A O 1
ATOM 2498 N N . GLY A 1 313 ? 5.527 0.656 -0.667 1.00 82.69 313 GLY A N 1
ATOM 2499 C CA . GLY A 1 313 ? 5.290 0.961 0.758 1.00 82.69 313 GLY A CA 1
ATOM 2500 C C . GLY A 1 313 ? 3.897 1.532 1.067 1.00 82.69 313 GLY A C 1
ATOM 2501 O O . GLY A 1 313 ? 3.065 0.866 1.682 1.00 82.69 313 GLY A O 1
ATOM 2502 N N . SER A 1 314 ? 3.598 2.740 0.588 1.00 87.81 314 SER A N 1
ATOM 2503 C CA . SER A 1 314 ? 2.350 3.461 0.895 1.00 87.81 314 SER A CA 1
ATOM 2504 C C . SER A 1 314 ? 1.373 3.533 -0.282 1.00 87.81 314 SER A C 1
ATOM 2506 O O . SER A 1 314 ? 1.769 3.478 -1.449 1.00 87.81 314 SER A O 1
ATOM 2508 N N . GLY A 1 315 ? 0.080 3.699 0.010 1.00 90.69 315 GLY A N 1
ATOM 2509 C CA . GLY A 1 315 ? -0.978 3.907 -0.986 1.00 90.69 315 GLY A CA 1
ATOM 2510 C C . GLY A 1 315 ? -1.382 2.639 -1.744 1.00 90.69 315 GLY A C 1
ATOM 2511 O O . GLY A 1 315 ? -1.818 2.728 -2.893 1.00 90.69 315 GLY A O 1
ATOM 2512 N N . CYS A 1 316 ? -1.226 1.457 -1.137 1.00 93.31 316 CYS A N 1
ATOM 2513 C CA . CYS A 1 316 ? -1.435 0.173 -1.810 1.00 93.31 316 CYS A CA 1
ATOM 2514 C C . CYS A 1 316 ? -2.491 -0.705 -1.128 1.00 93.31 316 CYS A C 1
ATOM 2516 O O . CYS A 1 316 ? -2.461 -0.918 0.085 1.00 93.31 316 CYS A O 1
ATOM 2518 N N . PHE A 1 317 ? -3.406 -1.274 -1.917 1.00 95.19 317 PHE A N 1
ATOM 2519 C CA . PHE A 1 317 ? -4.346 -2.295 -1.460 1.00 95.19 317 PHE A CA 1
ATOM 2520 C C . PHE A 1 317 ? -3.850 -3.694 -1.840 1.00 95.19 317 PHE A C 1
ATOM 2522 O O . PHE A 1 317 ? -3.748 -3.990 -3.025 1.00 95.19 317 PHE A O 1
ATOM 2529 N N . HIS A 1 318 ? -3.639 -4.586 -0.871 1.00 94.12 318 HIS A N 1
ATOM 2530 C CA . HIS A 1 318 ? -3.222 -5.979 -1.081 1.00 94.12 318 HIS A CA 1
ATOM 2531 C C . HIS A 1 318 ? -4.362 -6.974 -0.821 1.00 94.12 318 HIS A C 1
ATOM 2533 O O . HIS A 1 318 ? -5.132 -6.834 0.132 1.00 94.12 318 HIS A O 1
ATOM 2539 N N . THR A 1 319 ? -4.426 -8.045 -1.615 1.00 93.31 319 THR A N 1
ATOM 2540 C CA . THR A 1 319 ? -5.288 -9.210 -1.354 1.00 93.31 319 THR A CA 1
ATOM 2541 C C . THR A 1 319 ? -4.653 -10.115 -0.296 1.00 93.31 319 THR A C 1
ATOM 2543 O O . THR A 1 319 ? -3.601 -10.711 -0.535 1.00 93.31 319 THR A O 1
ATOM 2546 N N . ARG A 1 320 ? -5.322 -10.306 0.851 1.00 92.44 320 ARG A N 1
ATOM 2547 C CA . ARG A 1 320 ? -4.813 -11.091 1.998 1.00 92.44 320 ARG A CA 1
ATOM 2548 C C . ARG A 1 320 ? -4.352 -12.499 1.613 1.00 92.44 320 ARG A C 1
ATOM 2550 O O . ARG A 1 320 ? -3.301 -12.938 2.062 1.00 92.44 320 ARG A O 1
ATOM 2557 N N . ARG A 1 321 ? -5.097 -13.181 0.733 1.00 91.81 321 ARG A N 1
ATOM 2558 C CA . ARG A 1 321 ? -4.768 -14.540 0.256 1.00 91.81 321 ARG A CA 1
ATOM 2559 C C . ARG A 1 321 ? -3.376 -14.617 -0.391 1.00 91.81 321 ARG A C 1
ATOM 2561 O O . ARG A 1 321 ? -2.675 -15.597 -0.178 1.00 91.81 321 ARG A O 1
ATOM 2568 N N . VAL A 1 322 ? -2.960 -13.585 -1.131 1.00 92.81 322 VAL A N 1
ATOM 2569 C CA . VAL A 1 322 ? -1.649 -13.546 -1.808 1.00 92.81 322 VAL A CA 1
ATOM 2570 C C . VAL A 1 322 ? -0.520 -13.348 -0.796 1.00 92.81 322 VAL A C 1
ATOM 2572 O O . VAL A 1 322 ? 0.468 -14.078 -0.827 1.00 92.81 322 VAL A O 1
ATOM 2575 N N . MET A 1 323 ? -0.719 -12.455 0.181 1.00 91.00 323 MET A N 1
ATOM 2576 C CA . MET A 1 323 ? 0.204 -12.287 1.315 1.00 91.00 323 MET A CA 1
ATOM 2577 C C . MET A 1 323 ? 0.319 -13.568 2.168 1.00 91.00 323 MET A C 1
ATOM 2579 O O . MET A 1 323 ? 1.309 -13.760 2.865 1.00 91.00 323 MET A O 1
ATOM 2583 N N . TYR A 1 324 ? -0.670 -14.468 2.097 1.00 91.44 324 TYR A N 1
ATOM 2584 C CA . TYR A 1 324 ? -0.680 -15.785 2.753 1.00 91.44 324 TYR A CA 1
ATOM 2585 C C . TYR A 1 324 ? -0.050 -16.907 1.899 1.00 91.44 324 TYR A C 1
ATOM 2587 O O . TYR A 1 324 ? -0.174 -18.087 2.238 1.00 91.44 324 TYR A O 1
ATOM 2595 N N . GLY A 1 325 ? 0.654 -16.556 0.817 1.00 88.50 325 GLY A N 1
ATOM 2596 C CA . GLY A 1 325 ? 1.440 -17.489 0.004 1.00 88.50 325 GLY A CA 1
ATOM 2597 C C . GLY A 1 325 ? 0.691 -18.138 -1.162 1.00 88.50 325 GLY A C 1
ATOM 2598 O O . GLY A 1 325 ? 1.280 -18.965 -1.850 1.00 88.50 325 GLY A O 1
ATOM 2599 N N . LEU A 1 326 ? -0.573 -17.771 -1.402 1.00 90.44 326 LEU A N 1
ATOM 2600 C CA . LEU A 1 326 ? -1.361 -18.281 -2.527 1.00 90.44 326 LEU A CA 1
ATOM 2601 C C . LEU A 1 326 ? -0.744 -17.867 -3.875 1.00 90.44 326 LEU A C 1
ATOM 2603 O O . LEU A 1 326 ? -0.413 -16.697 -4.078 1.00 90.44 326 LEU A O 1
ATOM 2607 N N . SER A 1 327 ? -0.689 -18.800 -4.819 1.00 91.00 327 SER A N 1
ATOM 2608 C CA . SER A 1 327 ? -0.295 -18.606 -6.219 1.00 91.00 327 SER A CA 1
ATOM 2609 C C . SER A 1 327 ? -1.505 -18.727 -7.168 1.00 91.00 327 SER A C 1
ATOM 2611 O O . SER A 1 327 ? -2.521 -19.317 -6.799 1.00 91.00 327 SER A O 1
ATOM 2613 N N . PRO A 1 328 ? -1.450 -18.208 -8.411 1.00 89.44 328 PRO A N 1
ATOM 2614 C CA . PRO A 1 328 ? -2.539 -18.333 -9.384 1.00 89.44 328 PRO A CA 1
ATOM 2615 C C . PRO A 1 328 ? -2.868 -19.789 -9.736 1.00 89.44 328 PRO A C 1
ATOM 2617 O O . PRO A 1 328 ? -4.037 -20.123 -9.899 1.00 89.44 328 PRO A O 1
ATOM 2620 N N . GLY A 1 329 ? -1.847 -20.655 -9.805 1.00 86.94 329 GLY A N 1
ATOM 2621 C CA . GLY A 1 329 ? -1.994 -22.093 -10.073 1.00 86.94 329 GLY A CA 1
ATOM 2622 C C . GLY A 1 329 ? -2.653 -22.894 -8.944 1.00 86.94 329 GLY A C 1
ATOM 2623 O O . GLY A 1 329 ? -3.069 -24.029 -9.164 1.00 86.94 329 GLY A O 1
ATOM 2624 N N . ASP A 1 330 ? -2.818 -22.301 -7.758 1.00 88.88 330 ASP A N 1
ATOM 2625 C CA . ASP A 1 330 ? -3.545 -22.918 -6.645 1.00 88.88 330 ASP A CA 1
ATOM 2626 C C . ASP A 1 330 ? -5.068 -22.832 -6.834 1.00 88.88 330 ASP A C 1
ATOM 2628 O O . ASP A 1 330 ? -5.819 -23.348 -6.002 1.00 88.88 330 ASP A O 1
ATOM 2632 N N . LEU A 1 331 ? -5.542 -22.151 -7.884 1.00 87.94 331 LEU A N 1
ATOM 2633 C CA . LEU A 1 331 ? -6.946 -21.810 -8.087 1.00 87.94 331 LEU A CA 1
ATOM 2634 C C . LEU A 1 331 ? -7.614 -22.584 -9.230 1.00 87.94 331 LEU A C 1
ATOM 2636 O O . LEU A 1 331 ? -6.973 -22.989 -10.194 1.00 87.94 331 LEU A O 1
ATOM 2640 N N . ASP A 1 332 ? -8.929 -22.763 -9.111 1.00 84.94 332 ASP A N 1
ATOM 2641 C CA . ASP A 1 332 ? -9.803 -23.181 -10.210 1.00 84.94 332 ASP A CA 1
ATOM 2642 C C . ASP A 1 332 ? -10.238 -21.984 -11.082 1.00 84.94 332 ASP A C 1
ATOM 2644 O O . ASP A 1 332 ? -9.990 -20.821 -10.748 1.00 84.94 332 ASP A O 1
ATOM 2648 N N . ASP A 1 333 ? -10.965 -22.255 -12.171 1.00 79.38 333 ASP A N 1
ATOM 2649 C CA . ASP A 1 333 ? -11.510 -21.226 -13.075 1.00 79.38 333 ASP A CA 1
ATOM 2650 C C . ASP A 1 333 ? -12.470 -20.233 -12.373 1.00 79.38 333 ASP A C 1
ATOM 2652 O O . ASP A 1 333 ? -12.728 -19.136 -12.869 1.00 79.38 333 ASP A O 1
ATOM 2656 N N . ASN A 1 334 ? -12.988 -20.583 -11.187 1.00 76.31 334 ASN A N 1
ATOM 2657 C CA . ASN A 1 334 ? -13.833 -19.727 -10.346 1.00 76.31 334 ASN A CA 1
ATOM 2658 C C . ASN A 1 334 ? -13.008 -18.869 -9.350 1.00 76.31 334 ASN A C 1
ATOM 2660 O O . ASN A 1 334 ? -13.559 -18.082 -8.564 1.00 76.31 334 ASN A O 1
ATOM 2664 N N . GLY A 1 335 ? -11.680 -19.015 -9.338 1.00 78.50 335 GLY A N 1
ATOM 2665 C CA . GLY A 1 335 ? -10.751 -18.395 -8.390 1.00 78.50 335 GLY A CA 1
ATOM 2666 C C . GLY A 1 335 ? -10.823 -18.960 -6.962 1.00 78.50 335 GLY A C 1
ATOM 2667 O O . GLY A 1 335 ? -10.285 -18.352 -6.024 1.00 78.50 335 GLY A O 1
ATOM 2668 N N . ASN A 1 336 ? -11.534 -20.073 -6.775 1.00 84.56 336 ASN A N 1
ATOM 2669 C CA . ASN A 1 336 ? -11.591 -20.844 -5.537 1.00 84.56 336 ASN A CA 1
ATOM 2670 C C . ASN A 1 336 ? -10.374 -21.768 -5.451 1.00 84.56 336 ASN A C 1
ATOM 2672 O O . ASN A 1 336 ? -9.672 -21.975 -6.432 1.00 84.56 336 ASN A O 1
ATOM 2676 N N . LEU A 1 337 ? -10.092 -22.296 -4.264 1.00 86.25 337 LEU A N 1
ATOM 2677 C CA . LEU A 1 337 ? -8.928 -23.152 -4.046 1.00 86.25 337 LEU A CA 1
ATOM 2678 C C . LEU A 1 337 ? -9.099 -24.495 -4.783 1.00 86.25 337 LEU A C 1
ATOM 2680 O O . LEU A 1 337 ? -10.131 -25.150 -4.636 1.00 86.25 337 LEU A O 1
ATOM 2684 N N . SER A 1 338 ? -8.103 -24.907 -5.570 1.00 87.12 338 SER A N 1
ATOM 2685 C CA . SER A 1 338 ? -8.141 -26.156 -6.340 1.00 87.12 338 SER A CA 1
ATOM 2686 C C . SER A 1 338 ? -8.194 -27.378 -5.417 1.00 87.12 338 SER A C 1
ATOM 2688 O O . SER A 1 338 ? -7.819 -27.310 -4.245 1.00 87.12 338 SER A O 1
ATOM 2690 N N . SER A 1 339 ? -8.624 -28.540 -5.916 1.00 82.94 339 SER A N 1
ATOM 2691 C CA . SER A 1 339 ? -8.687 -29.765 -5.099 1.00 82.94 339 SER A CA 1
ATOM 2692 C C . SER A 1 339 ? -7.313 -30.292 -4.663 1.00 82.94 339 SER A C 1
ATOM 2694 O O . SER A 1 339 ? -7.242 -31.090 -3.730 1.00 82.94 339 SER A O 1
ATOM 2696 N N . VAL A 1 340 ? -6.236 -29.877 -5.340 1.00 82.69 340 VAL A N 1
ATOM 2697 C CA . VAL A 1 340 ? -4.848 -30.199 -4.971 1.00 82.69 340 VAL A CA 1
ATOM 2698 C C . VAL A 1 340 ? -4.382 -29.248 -3.873 1.00 82.69 340 VAL A C 1
ATOM 2700 O O . VAL A 1 340 ? -4.050 -29.706 -2.782 1.00 82.69 340 VAL A O 1
ATOM 2703 N N . ALA A 1 341 ? -4.476 -27.935 -4.107 1.00 82.62 341 ALA A N 1
ATOM 2704 C CA . ALA A 1 341 ? -4.118 -26.919 -3.120 1.00 82.62 341 ALA A CA 1
ATOM 2705 C C . ALA A 1 341 ? -4.944 -27.064 -1.829 1.00 82.62 341 ALA A C 1
ATOM 2707 O O . ALA A 1 341 ? -4.409 -26.966 -0.733 1.00 82.62 341 ALA A O 1
ATOM 2708 N N . THR A 1 342 ? -6.232 -27.409 -1.927 1.00 81.56 342 THR A N 1
ATOM 2709 C CA . THR A 1 342 ? -7.095 -27.677 -0.762 1.00 81.56 342 THR A CA 1
ATOM 2710 C C . THR A 1 342 ? -6.592 -28.840 0.099 1.00 81.56 342 THR A C 1
ATOM 2712 O O . THR A 1 342 ? -6.886 -28.858 1.286 1.00 81.56 342 THR A O 1
ATOM 2715 N N . ARG A 1 343 ? -5.833 -29.801 -0.448 1.00 78.81 343 ARG A N 1
ATOM 2716 C CA . ARG A 1 343 ? -5.205 -30.866 0.355 1.00 78.81 343 ARG A CA 1
ATOM 2717 C C . ARG A 1 343 ? -3.926 -30.381 1.035 1.00 78.81 343 ARG A C 1
ATOM 2719 O O . ARG A 1 343 ? -3.741 -30.675 2.206 1.00 78.81 343 ARG A O 1
ATOM 2726 N N . GLU A 1 344 ? -3.088 -29.613 0.337 1.00 77.75 344 GLU A N 1
ATOM 2727 C CA . GLU A 1 344 ? -1.875 -29.016 0.921 1.00 77.75 344 GLU A CA 1
ATOM 2728 C C . GLU A 1 344 ? -2.219 -28.029 2.050 1.00 77.75 344 GLU A C 1
ATOM 2730 O O . GLU A 1 344 ? -1.689 -28.125 3.152 1.00 77.75 344 GLU A O 1
ATOM 2735 N N . PHE A 1 345 ? -3.181 -27.130 1.818 1.00 72.75 345 PHE A N 1
ATOM 2736 C CA . PHE A 1 345 ? -3.676 -26.168 2.808 1.00 72.75 345 PHE A CA 1
ATOM 2737 C C . PHE A 1 345 ? -4.642 -26.782 3.852 1.00 72.75 345 PHE A C 1
ATOM 2739 O O . PHE A 1 345 ? -5.368 -26.043 4.517 1.00 72.75 345 PHE A O 1
ATOM 2746 N N . LEU A 1 346 ? -4.671 -28.113 3.999 1.00 69.69 346 LEU A N 1
ATOM 2747 C CA . LEU A 1 346 ? -5.358 -28.839 5.081 1.00 69.69 346 LEU A CA 1
ATOM 2748 C C . LEU A 1 346 ? -4.456 -29.888 5.771 1.00 69.69 346 LEU A C 1
ATOM 2750 O O . LEU A 1 346 ? -4.941 -30.630 6.622 1.00 69.69 346 LEU A O 1
ATOM 2754 N N . ASP A 1 347 ? -3.165 -29.947 5.436 1.00 78.50 347 ASP A N 1
ATOM 2755 C CA . ASP A 1 347 ? -2.185 -30.814 6.100 1.00 78.50 347 ASP A CA 1
ATOM 2756 C C . ASP A 1 347 ? -1.597 -30.110 7.338 1.00 78.50 347 ASP A C 1
ATOM 2758 O O . ASP A 1 347 ? -0.806 -29.174 7.210 1.00 78.50 347 ASP A O 1
ATOM 2762 N N . GLU A 1 348 ? -2.012 -30.515 8.544 1.00 68.12 348 GLU A N 1
ATOM 2763 C CA . GLU A 1 348 ? -1.716 -29.780 9.790 1.00 68.12 348 GLU A CA 1
ATOM 2764 C C . GLU A 1 348 ? -0.204 -29.629 10.070 1.00 68.12 348 GLU A C 1
ATOM 2766 O O . GLU A 1 348 ? 0.235 -28.546 10.470 1.00 68.12 348 GLU A O 1
ATOM 2771 N N . ASP A 1 349 ? 0.605 -30.657 9.785 1.00 68.50 349 ASP A N 1
ATOM 2772 C CA . ASP A 1 349 ? 2.064 -30.637 9.992 1.00 68.50 349 ASP A CA 1
ATOM 2773 C C . ASP A 1 349 ? 2.797 -29.687 9.022 1.00 68.50 349 ASP A C 1
ATOM 2775 O O . ASP A 1 349 ? 3.782 -29.036 9.395 1.00 68.50 349 ASP A O 1
ATOM 2779 N N . SER A 1 350 ? 2.326 -29.577 7.774 1.00 71.81 350 SER A N 1
ATOM 2780 C CA . SER A 1 350 ? 2.799 -28.577 6.807 1.00 71.81 350 SER A CA 1
ATOM 2781 C C . SER A 1 350 ? 2.362 -27.163 7.207 1.00 71.81 350 SER A C 1
ATOM 2783 O O . SER A 1 350 ? 3.183 -26.238 7.242 1.00 71.81 350 SER A O 1
ATOM 2785 N N . LEU A 1 351 ? 1.088 -26.997 7.580 1.00 78.75 351 LEU A N 1
ATOM 2786 C CA . LEU A 1 351 ? 0.504 -25.719 7.991 1.00 78.75 351 LEU A CA 1
ATOM 2787 C C . LEU A 1 351 ? 1.232 -25.101 9.190 1.00 78.75 351 LEU A C 1
ATOM 2789 O O . LEU A 1 351 ? 1.563 -23.918 9.129 1.00 78.75 351 LEU A O 1
ATOM 2793 N N . ALA A 1 352 ? 1.541 -25.875 10.235 1.00 77.12 352 ALA A N 1
ATOM 2794 C CA . ALA A 1 352 ? 2.247 -25.370 11.417 1.00 77.12 352 ALA A CA 1
ATOM 2795 C C . ALA A 1 352 ? 3.646 -24.817 11.077 1.00 77.12 352 ALA A C 1
ATOM 2797 O O . ALA A 1 352 ? 4.035 -23.750 11.549 1.00 77.12 352 ALA A O 1
ATOM 2798 N N . ARG A 1 353 ? 4.392 -25.489 10.187 1.00 78.44 353 ARG A N 1
ATOM 2799 C CA . ARG A 1 353 ? 5.730 -25.043 9.748 1.00 78.44 353 ARG A CA 1
ATOM 2800 C C . ARG A 1 353 ? 5.675 -23.824 8.816 1.00 78.44 353 ARG A C 1
ATOM 2802 O O . ARG A 1 353 ? 6.575 -22.984 8.830 1.00 78.44 353 ARG A O 1
ATOM 2809 N N . LYS A 1 354 ? 4.620 -23.721 8.001 1.00 83.88 354 LYS A N 1
ATOM 2810 C CA . LYS A 1 354 ? 4.390 -22.604 7.070 1.00 83.88 354 LYS A CA 1
ATOM 2811 C C . LYS A 1 354 ? 3.942 -21.355 7.839 1.00 83.88 354 LYS A C 1
ATOM 2813 O O . LYS A 1 354 ? 4.573 -20.306 7.734 1.00 83.88 354 LYS A O 1
ATOM 2818 N N . TYR A 1 355 ? 2.907 -21.485 8.665 1.00 86.88 355 TYR A N 1
ATOM 2819 C CA . TYR A 1 355 ? 2.165 -20.369 9.256 1.00 86.88 355 TYR A CA 1
ATOM 2820 C C . TYR A 1 355 ? 2.460 -20.078 10.732 1.00 86.88 355 TYR A C 1
ATOM 2822 O O . TYR A 1 355 ? 2.127 -18.982 11.183 1.00 86.88 355 TYR A O 1
ATOM 2830 N N . GLY A 1 356 ? 3.128 -20.991 11.441 1.00 87.12 356 GLY A N 1
ATOM 2831 C CA . GLY A 1 356 ? 3.391 -20.919 12.879 1.00 87.12 356 GLY A CA 1
ATOM 2832 C C . GLY A 1 356 ? 2.423 -21.774 13.708 1.00 87.12 356 GLY A C 1
ATOM 2833 O O . GLY A 1 356 ? 1.457 -22.336 13.195 1.00 87.12 356 GLY A O 1
ATOM 2834 N N . ASN A 1 357 ? 2.702 -21.890 15.009 1.00 86.75 357 ASN A N 1
ATOM 2835 C CA . ASN A 1 357 ? 2.075 -22.895 15.883 1.00 86.75 357 ASN A CA 1
ATOM 2836 C C . ASN A 1 357 ? 0.653 -22.539 16.375 1.00 86.75 357 ASN A C 1
ATOM 2838 O O . ASN A 1 357 ? -0.073 -23.427 16.826 1.00 86.75 357 ASN A O 1
ATOM 2842 N N . SER A 1 358 ? 0.245 -21.269 16.277 1.00 89.00 358 SER A N 1
ATOM 2843 C CA . SER A 1 358 ? -1.085 -20.797 16.704 1.00 89.00 358 SER A CA 1
ATOM 2844 C C . SER A 1 358 ? -2.211 -21.410 15.861 1.00 89.00 358 SER A C 1
ATOM 2846 O O . SER A 1 358 ? -2.351 -21.118 14.668 1.00 89.00 358 SER A O 1
ATOM 2848 N N . ARG A 1 359 ? -3.046 -22.249 16.482 1.00 87.19 359 ARG A N 1
ATOM 2849 C CA . ARG A 1 359 ? -4.130 -22.990 15.807 1.00 87.19 359 ARG A CA 1
ATOM 2850 C C . ARG A 1 359 ? -5.224 -22.061 15.299 1.00 87.19 359 ARG A C 1
ATOM 2852 O O . ARG A 1 359 ? -5.757 -22.250 14.208 1.00 87.19 359 ARG A O 1
ATOM 2859 N N . GLU A 1 360 ? -5.520 -21.034 16.080 1.00 88.44 360 GLU A N 1
ATOM 2860 C CA . GLU A 1 360 ? -6.456 -19.958 15.792 1.00 88.44 360 GLU A CA 1
ATOM 2861 C C . GLU A 1 360 ? -6.027 -19.206 14.525 1.00 88.44 360 GLU A C 1
ATOM 2863 O O . GLU A 1 360 ? -6.855 -18.947 13.646 1.00 88.44 360 GLU A O 1
ATOM 2868 N N . MET A 1 361 ? -4.725 -18.926 14.386 1.00 87.81 361 MET A N 1
ATOM 2869 C CA . MET A 1 361 ? -4.172 -18.261 13.206 1.00 87.81 361 MET A CA 1
ATOM 2870 C C . MET A 1 361 ? -4.221 -19.169 11.980 1.00 87.81 361 MET A C 1
ATOM 2872 O O . MET A 1 361 ? -4.778 -18.764 10.962 1.00 87.81 361 MET A O 1
ATOM 2876 N N . VAL A 1 362 ? -3.728 -20.411 12.083 1.00 88.19 362 VAL A N 1
ATOM 2877 C CA . VAL A 1 362 ? -3.799 -21.405 10.995 1.00 88.19 362 VAL A CA 1
ATOM 2878 C C . VAL A 1 362 ? -5.238 -21.551 10.492 1.00 88.19 362 VAL A C 1
ATOM 2880 O O . VAL A 1 362 ? -5.490 -21.447 9.290 1.00 88.19 362 VAL A O 1
ATOM 2883 N N . LYS A 1 363 ? -6.208 -21.692 11.405 1.00 87.19 363 LYS A N 1
ATOM 2884 C CA . LYS A 1 363 ? -7.634 -21.746 11.072 1.00 87.19 363 LYS A CA 1
ATOM 2885 C C . LYS A 1 363 ? -8.100 -20.487 10.334 1.00 87.19 363 LYS A C 1
ATOM 2887 O O . LYS A 1 363 ? -8.719 -20.608 9.278 1.00 87.19 363 LYS A O 1
ATOM 2892 N N . SER A 1 364 ? -7.802 -19.293 10.851 1.00 88.88 364 SER A N 1
ATOM 2893 C CA . SER A 1 364 ? -8.235 -18.035 10.225 1.00 88.88 364 SER A CA 1
ATOM 2894 C C . SER A 1 364 ? -7.618 -17.837 8.830 1.00 88.88 364 SER A C 1
ATOM 2896 O O . SER A 1 364 ? -8.292 -17.387 7.898 1.00 88.88 364 SER A O 1
ATOM 2898 N N . MET A 1 365 ? -6.363 -18.256 8.637 1.00 88.19 365 MET A N 1
ATOM 2899 C CA . MET A 1 365 ? -5.699 -18.255 7.331 1.00 88.19 365 MET A CA 1
ATOM 2900 C C . MET A 1 365 ? -6.361 -19.226 6.349 1.00 88.19 365 MET A C 1
ATOM 2902 O O . MET A 1 365 ? -6.647 -18.837 5.217 1.00 88.19 365 MET A O 1
ATOM 2906 N N . VAL A 1 366 ? -6.676 -20.454 6.774 1.00 86.19 366 VAL A N 1
ATOM 2907 C CA . VAL A 1 366 ? -7.399 -21.439 5.949 1.00 86.19 366 VAL A CA 1
ATOM 2908 C C . VAL A 1 366 ? -8.801 -20.936 5.583 1.00 86.19 366 VAL A C 1
ATOM 2910 O O . VAL A 1 366 ? -9.218 -21.064 4.430 1.00 86.19 366 VAL A O 1
ATOM 2913 N N . GLU A 1 367 ? -9.517 -20.292 6.508 1.00 87.81 367 GLU A N 1
ATOM 2914 C CA . GLU A 1 367 ? -10.822 -19.679 6.227 1.00 87.81 367 GLU A CA 1
ATOM 2915 C C . GLU A 1 367 ? -10.713 -18.533 5.199 1.00 87.81 367 GLU A C 1
ATOM 2917 O O . GLU A 1 367 ? -11.505 -18.487 4.251 1.00 87.81 367 GLU A O 1
ATOM 2922 N N . ALA A 1 368 ? -9.679 -17.687 5.289 1.00 88.94 368 ALA A N 1
ATOM 2923 C CA . ALA A 1 368 ? -9.392 -16.633 4.310 1.00 88.94 368 ALA A CA 1
ATOM 2924 C C . ALA A 1 368 ? -9.028 -17.188 2.920 1.00 88.94 368 ALA A C 1
ATOM 2926 O O . ALA A 1 368 ? -9.541 -16.722 1.895 1.00 88.94 368 ALA A O 1
ATOM 2927 N N . LEU A 1 369 ? -8.168 -18.211 2.865 1.00 88.56 369 LEU A N 1
ATOM 2928 C CA . LEU A 1 369 ? -7.777 -18.900 1.630 1.00 88.56 369 LEU A CA 1
ATOM 2929 C C . LEU A 1 369 ? -8.990 -19.538 0.940 1.00 88.56 369 LEU A C 1
ATOM 2931 O O . LEU A 1 369 ? -9.108 -19.452 -0.284 1.00 88.56 369 LEU A O 1
ATOM 2935 N N . GLN A 1 370 ? -9.933 -20.075 1.717 1.00 85.81 370 GLN A N 1
ATOM 2936 C CA . GLN A 1 370 ? -11.202 -20.643 1.247 1.00 85.81 370 GLN A CA 1
ATOM 2937 C C . GLN A 1 370 ? -12.301 -19.594 0.969 1.00 85.81 370 GLN A C 1
ATOM 2939 O O . GLN A 1 370 ? -13.418 -19.978 0.627 1.00 85.81 370 GLN A O 1
ATOM 2944 N N . ARG A 1 371 ? -12.013 -18.284 1.083 1.00 83.75 371 ARG A N 1
ATOM 2945 C CA . ARG A 1 371 ? -12.984 -17.174 0.923 1.00 83.75 371 ARG A CA 1
ATOM 2946 C C . ARG A 1 371 ? -14.212 -17.281 1.850 1.00 83.75 371 ARG A C 1
ATOM 2948 O O . ARG A 1 371 ? -15.276 -16.751 1.525 1.00 83.75 371 ARG A O 1
ATOM 2955 N N . LYS A 1 372 ? -14.097 -17.959 2.997 1.00 81.75 372 LYS A N 1
ATOM 2956 C CA . LYS A 1 372 ? -15.185 -18.030 3.981 1.00 81.75 372 LYS A CA 1
ATOM 2957 C C . LYS A 1 372 ? -15.434 -16.644 4.575 1.00 81.75 372 LYS A C 1
ATOM 2959 O O . LYS A 1 372 ? -14.509 -15.860 4.777 1.00 81.75 372 LYS A O 1
ATOM 2964 N N . SER A 1 373 ? -16.695 -16.333 4.859 1.00 68.81 373 SER A N 1
ATOM 2965 C CA . SER A 1 373 ? -17.042 -15.145 5.637 1.00 68.81 373 SER A CA 1
ATOM 2966 C C . SER A 1 373 ? -16.505 -15.305 7.056 1.00 68.81 373 SER A C 1
ATOM 2968 O O . SER A 1 373 ? -16.896 -16.264 7.724 1.00 68.81 373 SER A O 1
ATOM 2970 N N . ASN A 1 374 ? -15.674 -14.368 7.520 1.00 67.44 374 ASN A N 1
ATOM 2971 C CA . ASN A 1 374 ? -15.232 -14.343 8.913 1.00 67.44 374 ASN A CA 1
ATOM 2972 C C . ASN A 1 374 ? -16.465 -14.379 9.845 1.00 67.44 374 ASN A C 1
ATOM 2974 O O . ASN A 1 374 ? -17.338 -13.511 9.697 1.00 67.44 374 ASN A O 1
ATOM 2978 N N . PRO A 1 375 ? -16.599 -15.362 10.756 1.00 59.28 375 PRO A N 1
ATOM 2979 C CA . PRO A 1 375 ? -17.655 -15.330 11.761 1.00 59.28 375 PRO A CA 1
ATOM 2980 C C . PRO A 1 375 ? -17.552 -14.046 12.595 1.00 59.28 375 PRO A C 1
ATOM 2982 O O . PRO A 1 375 ? -16.459 -13.625 12.963 1.00 59.28 375 PRO A O 1
ATOM 2985 N N . GLN A 1 376 ? -18.687 -13.425 12.943 1.00 55.78 376 GLN A N 1
ATOM 2986 C CA . GLN A 1 376 ? -18.698 -12.295 13.885 1.00 55.78 376 GLN A CA 1
ATOM 2987 C C . GLN A 1 376 ? -18.493 -12.772 15.331 1.00 55.78 376 GLN A C 1
ATOM 2989 O O . GLN A 1 376 ? -19.367 -12.615 16.185 1.00 55.78 376 GLN A O 1
ATOM 2994 N N . ASN A 1 377 ? -17.321 -13.342 15.598 1.00 55.19 377 ASN A N 1
ATOM 2995 C CA . ASN A 1 377 ? -16.808 -13.505 16.947 1.00 55.19 377 ASN A CA 1
ATOM 2996 C C . ASN A 1 377 ? -16.595 -12.115 17.570 1.00 55.19 377 ASN A C 1
ATOM 2998 O O . ASN A 1 377 ? -16.279 -11.147 16.875 1.00 55.19 377 ASN A O 1
ATOM 3002 N N . THR A 1 378 ? -16.751 -12.005 18.886 1.00 61.50 378 THR A N 1
ATOM 3003 C CA . THR A 1 378 ? -16.304 -10.827 19.637 1.00 61.50 378 THR A CA 1
ATOM 3004 C C . THR A 1 378 ? -14.792 -10.671 19.494 1.00 61.50 378 THR A C 1
ATOM 3006 O O . THR A 1 378 ? -14.062 -11.650 19.650 1.00 61.50 378 THR A O 1
ATOM 3009 N N . LEU A 1 379 ? -14.319 -9.443 19.244 1.00 69.00 379 LEU A N 1
ATOM 3010 C CA . LEU A 1 379 ? -12.886 -9.130 19.119 1.00 69.00 379 LEU A CA 1
ATOM 3011 C C . LEU A 1 379 ? -12.091 -9.646 20.329 1.00 69.00 379 LEU A C 1
ATOM 3013 O O . LEU A 1 379 ? -11.039 -10.252 20.144 1.00 69.00 379 LEU A O 1
ATOM 3017 N N . ALA A 1 380 ? -12.665 -9.512 21.533 1.00 67.06 380 ALA A N 1
ATOM 3018 C CA . ALA A 1 380 ? -12.169 -10.055 22.801 1.00 67.06 380 ALA A CA 1
ATOM 3019 C C . ALA A 1 380 ? -11.707 -11.525 22.721 1.00 67.06 380 ALA A C 1
ATOM 3021 O O . ALA A 1 380 ? -10.638 -11.861 23.223 1.00 67.06 380 ALA A O 1
ATOM 3022 N N . ASN A 1 381 ? -12.452 -12.389 22.022 1.00 73.31 381 ASN A N 1
ATOM 3023 C CA . ASN A 1 381 ? -12.144 -13.820 21.901 1.00 73.31 381 ASN A CA 1
ATOM 3024 C C . ASN A 1 381 ? -10.863 -14.097 21.094 1.00 73.31 381 ASN A C 1
ATOM 3026 O O . ASN A 1 381 ? -10.394 -15.229 21.076 1.00 73.31 381 ASN A O 1
ATOM 3030 N N . SER A 1 382 ? -10.344 -13.095 20.379 1.00 80.06 382 SER A N 1
ATOM 3031 C CA . SER A 1 382 ? -9.191 -13.231 19.484 1.00 80.06 382 SER A CA 1
ATOM 3032 C C . SER A 1 382 ? -7.934 -12.545 20.019 1.00 80.06 382 SER A C 1
ATOM 3034 O O . SER A 1 382 ? -6.885 -12.687 19.401 1.00 80.06 382 SER A O 1
ATOM 3036 N N . ILE A 1 383 ? -8.006 -11.790 21.126 1.00 79.75 383 ILE A N 1
ATOM 3037 C CA . ILE A 1 383 ? -6.895 -10.918 21.551 1.00 79.75 383 ILE A CA 1
ATOM 3038 C C . ILE A 1 383 ? -5.707 -11.724 22.099 1.00 79.75 383 ILE A C 1
ATOM 3040 O O . ILE A 1 383 ? -4.567 -11.402 21.793 1.00 79.75 383 ILE A O 1
ATOM 3044 N N . GLU A 1 384 ? -5.951 -12.805 22.842 1.00 82.25 384 GLU A N 1
ATOM 3045 C CA . GLU A 1 384 ? -4.885 -13.667 23.383 1.00 82.25 384 GLU A CA 1
ATOM 3046 C C . GLU A 1 384 ? -4.108 -14.396 22.272 1.00 82.25 384 GLU A C 1
ATOM 3048 O O . GLU A 1 384 ? -2.881 -14.333 22.222 1.00 82.25 384 GLU A O 1
ATOM 3053 N N . ALA A 1 385 ? -4.819 -14.991 21.308 1.00 85.56 385 ALA A N 1
ATOM 3054 C CA . ALA A 1 385 ? -4.204 -15.578 20.116 1.00 85.56 385 ALA A CA 1
ATOM 3055 C C . ALA A 1 385 ? -3.535 -14.518 19.224 1.00 85.56 385 ALA A C 1
ATOM 3057 O O . ALA A 1 385 ? -2.515 -14.789 18.592 1.00 85.56 385 ALA A O 1
ATOM 3058 N N . ALA A 1 386 ? -4.081 -13.296 19.174 1.00 84.12 386 ALA A N 1
ATOM 3059 C CA . ALA A 1 386 ? -3.435 -12.201 18.466 1.00 84.12 386 ALA A CA 1
ATOM 3060 C C . ALA A 1 386 ? -2.089 -11.878 19.122 1.00 84.12 386 ALA A C 1
ATOM 3062 O O . ALA A 1 386 ? -1.082 -11.890 18.420 1.00 84.12 386 ALA A O 1
ATOM 3063 N N . HIS A 1 387 ? -2.046 -11.707 20.448 1.00 80.00 387 HIS A N 1
ATOM 3064 C CA . HIS A 1 387 ? -0.812 -11.481 21.202 1.00 80.00 387 HIS A CA 1
ATOM 3065 C C . HIS A 1 387 ? 0.249 -12.541 20.898 1.00 80.00 387 HIS A C 1
ATOM 3067 O O . HIS A 1 387 ? 1.391 -12.180 20.603 1.00 80.00 387 HIS A O 1
ATOM 3073 N N . GLU A 1 388 ? -0.123 -13.827 20.923 1.00 85.62 388 GLU A N 1
ATOM 3074 C CA . GLU A 1 388 ? 0.764 -14.946 20.583 1.00 85.62 388 GLU A CA 1
ATOM 3075 C C . GLU A 1 388 ? 1.451 -14.726 19.226 1.00 85.62 388 GLU A C 1
ATOM 3077 O O . GLU A 1 388 ? 2.684 -14.693 19.164 1.00 85.62 388 GLU A O 1
ATOM 3082 N N . VAL A 1 389 ? 0.666 -14.508 18.160 1.00 86.12 389 VAL A N 1
ATOM 3083 C CA . VAL A 1 389 ? 1.203 -14.317 16.800 1.00 86.12 389 VAL A CA 1
ATOM 3084 C C . VAL A 1 389 ? 1.850 -12.957 16.582 1.00 86.12 389 VAL A C 1
ATOM 3086 O O . VAL A 1 389 ? 2.592 -12.775 15.619 1.00 86.12 389 VAL A O 1
ATOM 3089 N N . GLY A 1 390 ? 1.581 -11.983 17.444 1.00 79.94 390 GLY A N 1
ATOM 3090 C CA . GLY A 1 390 ? 2.189 -10.667 17.365 1.00 79.94 390 GLY A CA 1
ATOM 3091 C C . GLY A 1 390 ? 3.688 -10.689 17.662 1.00 79.94 390 GLY A C 1
ATOM 3092 O O . GLY A 1 390 ? 4.468 -10.025 16.978 1.00 79.94 390 GLY A O 1
ATOM 3093 N N . ASN A 1 391 ? 4.092 -11.474 18.663 1.00 79.62 391 ASN A N 1
ATOM 3094 C CA . ASN A 1 391 ? 5.457 -11.495 19.185 1.00 79.62 391 ASN A CA 1
ATOM 3095 C C . ASN A 1 391 ? 6.504 -11.823 18.101 1.00 79.62 391 ASN A C 1
ATOM 3097 O O . ASN A 1 391 ? 6.323 -12.745 17.305 1.00 79.62 391 ASN A O 1
ATOM 3101 N N . CYS A 1 392 ? 7.650 -11.133 18.123 1.00 74.44 392 CYS A N 1
ATOM 3102 C CA . CYS A 1 392 ? 8.751 -11.316 17.161 1.00 74.44 392 CYS A CA 1
ATOM 3103 C C . CYS A 1 392 ? 9.214 -12.783 17.025 1.00 74.44 392 CYS A C 1
ATOM 3105 O O . CYS A 1 392 ? 9.455 -13.271 15.922 1.00 74.44 392 CYS A O 1
ATOM 3107 N N . HIS A 1 393 ? 9.238 -13.527 18.134 1.00 80.44 393 HIS A N 1
ATOM 3108 C CA . HIS A 1 393 ? 9.602 -14.946 18.172 1.00 80.44 393 HIS A CA 1
ATOM 3109 C C . HIS A 1 393 ? 8.715 -15.859 17.305 1.00 80.44 393 HIS A C 1
ATOM 3111 O O . HIS A 1 393 ? 9.172 -16.928 16.895 1.00 80.44 393 HIS A O 1
ATOM 3117 N N . TYR A 1 394 ? 7.483 -15.446 16.988 1.00 83.81 394 TYR A N 1
ATOM 3118 C CA . TYR A 1 394 ? 6.571 -16.198 16.123 1.00 83.81 394 TYR A CA 1
ATOM 3119 C C . TYR A 1 394 ? 7.091 -16.303 14.676 1.00 83.81 394 TYR A C 1
ATOM 3121 O O . TYR A 1 394 ? 6.838 -17.286 13.977 1.00 83.81 394 TYR A O 1
ATOM 3129 N N . GLU A 1 395 ? 7.877 -15.321 14.225 1.00 78.38 395 GLU A N 1
ATOM 3130 C CA . GLU A 1 395 ? 8.445 -15.287 12.874 1.00 78.38 395 GLU A CA 1
ATOM 3131 C C . GLU A 1 395 ? 9.662 -16.205 12.705 1.00 78.38 395 GLU A C 1
ATOM 3133 O O . GLU A 1 395 ? 9.808 -16.900 11.693 1.00 78.38 395 GLU A O 1
ATOM 3138 N N . TYR A 1 396 ? 10.525 -16.287 13.722 1.00 79.06 396 TYR A N 1
ATOM 3139 C CA . TYR A 1 396 ? 11.693 -17.172 13.680 1.00 79.06 396 TYR A CA 1
ATOM 3140 C C . TYR A 1 396 ? 11.297 -18.648 13.515 1.00 79.06 396 TYR A C 1
ATOM 3142 O O . TYR A 1 396 ? 12.005 -19.395 12.842 1.00 79.06 396 TYR A O 1
ATOM 3150 N N . GLN A 1 397 ? 10.140 -19.047 14.056 1.00 79.88 397 GLN A N 1
ATOM 3151 C CA . GLN A 1 397 ? 9.624 -20.422 14.022 1.00 79.88 397 GLN A CA 1
ATOM 3152 C C . GLN A 1 397 ? 8.779 -20.764 12.776 1.00 79.88 397 GLN A C 1
ATOM 3154 O O . GLN A 1 397 ? 8.276 -21.881 12.678 1.00 79.88 397 GLN A O 1
ATOM 3159 N N . SER A 1 398 ? 8.593 -19.833 11.834 1.00 84.69 398 SER A N 1
ATOM 3160 C CA . SER A 1 398 ? 7.631 -19.965 10.725 1.00 84.69 398 SER A CA 1
ATOM 3161 C C . SER A 1 398 ? 8.172 -19.420 9.392 1.00 84.69 398 SER A C 1
ATOM 3163 O O . SER A 1 398 ? 9.353 -19.084 9.278 1.00 84.69 398 SER A O 1
ATOM 3165 N N . SER A 1 399 ? 7.330 -19.355 8.352 1.00 87.19 399 SER A N 1
ATOM 3166 C CA . SER A 1 399 ? 7.698 -18.842 7.017 1.00 87.19 399 SER A CA 1
ATOM 3167 C C . SER A 1 399 ? 7.297 -17.375 6.769 1.00 87.19 399 SER A C 1
ATOM 3169 O O . SER A 1 399 ? 7.452 -16.873 5.649 1.00 87.19 399 SER A O 1
ATOM 3171 N N . TRP A 1 400 ? 6.812 -16.682 7.808 1.00 85.62 400 TRP A N 1
ATOM 3172 C CA . TRP A 1 400 ? 6.673 -15.220 7.836 1.00 85.62 400 TRP A CA 1
ATOM 3173 C C . TRP A 1 400 ? 8.027 -14.534 7.590 1.00 85.62 400 TRP A C 1
ATOM 3175 O O . TRP A 1 400 ? 9.076 -15.109 7.893 1.00 85.62 400 TRP A O 1
ATOM 3185 N N . GLY A 1 401 ? 8.006 -13.366 6.942 1.00 75.38 401 GLY A N 1
ATOM 3186 C CA . GLY A 1 401 ? 9.198 -12.598 6.557 1.00 75.38 401 GLY A CA 1
ATOM 3187 C C . GLY A 1 401 ? 10.008 -13.185 5.392 1.00 75.38 401 GLY A C 1
ATOM 3188 O O . GLY A 1 401 ? 10.758 -12.459 4.755 1.00 75.38 401 GLY A O 1
ATOM 3189 N N . LYS A 1 402 ? 9.851 -14.486 5.099 1.00 82.50 402 LYS A N 1
ATOM 3190 C CA . LYS A 1 402 ? 10.683 -15.259 4.148 1.00 82.50 402 LYS A CA 1
ATOM 3191 C C . LYS A 1 402 ? 9.925 -15.651 2.878 1.00 82.50 402 LYS A C 1
ATOM 3193 O O . LYS A 1 402 ? 10.468 -15.682 1.783 1.00 82.50 402 LYS A O 1
ATOM 3198 N N . THR A 1 403 ? 8.644 -16.007 3.015 1.00 82.75 403 THR A N 1
ATOM 3199 C CA . THR A 1 403 ? 7.757 -16.319 1.870 1.00 82.75 403 THR A CA 1
ATOM 3200 C C . THR A 1 403 ? 6.329 -15.789 2.039 1.00 82.75 403 THR A C 1
ATOM 3202 O O . THR A 1 403 ? 5.580 -15.718 1.055 1.00 82.75 403 THR A O 1
ATOM 3205 N N . LEU A 1 404 ? 5.959 -15.401 3.264 1.00 85.94 404 LEU A N 1
ATOM 3206 C CA . LEU A 1 404 ? 4.638 -14.921 3.661 1.00 85.94 404 LEU A CA 1
ATOM 3207 C C . LEU A 1 404 ? 4.729 -13.512 4.249 1.00 85.94 404 LEU A C 1
ATOM 3209 O O . LEU A 1 404 ? 5.611 -13.237 5.060 1.00 85.94 404 LEU A O 1
ATOM 3213 N N . GLY A 1 405 ? 3.746 -12.672 3.929 1.00 84.94 405 GLY A N 1
ATOM 3214 C CA . GLY A 1 405 ? 3.713 -11.267 4.326 1.00 84.94 405 GLY A CA 1
ATOM 3215 C C . GLY A 1 405 ? 4.639 -10.391 3.493 1.00 84.94 405 GLY A C 1
ATOM 3216 O O . GLY A 1 405 ? 4.771 -10.620 2.291 1.00 84.94 405 GLY A O 1
ATOM 3217 N N . CYS A 1 406 ? 5.221 -9.373 4.130 1.00 83.44 406 CYS A N 1
ATOM 3218 C CA . CYS A 1 406 ? 6.376 -8.672 3.578 1.00 83.44 406 CYS A CA 1
ATOM 3219 C C . CYS A 1 406 ? 7.598 -9.608 3.575 1.00 83.44 406 CYS A C 1
ATOM 3221 O O . CYS A 1 406 ? 7.654 -10.565 4.352 1.00 83.44 406 CYS A O 1
ATOM 3223 N N . LEU A 1 407 ? 8.549 -9.359 2.675 1.00 81.44 407 LEU A N 1
ATOM 3224 C CA . LEU A 1 407 ? 9.758 -10.164 2.499 1.00 81.44 407 LEU A CA 1
ATOM 3225 C C . LEU A 1 407 ? 10.982 -9.383 2.994 1.00 81.44 407 LEU A C 1
ATOM 3227 O O . LEU A 1 407 ? 11.479 -8.488 2.307 1.00 81.44 407 LEU A O 1
ATOM 3231 N N . HIS A 1 408 ? 11.452 -9.730 4.191 1.00 76.56 408 HIS A N 1
ATOM 3232 C CA . HIS A 1 408 ? 12.422 -8.964 4.983 1.00 76.56 408 HIS A CA 1
ATOM 3233 C C . HIS A 1 408 ? 13.895 -9.181 4.561 1.00 76.56 408 HIS A C 1
ATOM 3235 O O . HIS A 1 408 ? 14.802 -8.677 5.218 1.00 76.56 408 HIS A O 1
ATOM 3241 N N . ASP A 1 409 ? 14.154 -9.907 3.466 1.00 75.88 409 ASP A N 1
ATOM 3242 C CA . ASP A 1 409 ? 15.506 -10.219 2.959 1.00 75.88 409 ASP A CA 1
ATOM 3243 C C . ASP A 1 409 ? 16.246 -9.016 2.310 1.00 75.88 409 ASP A C 1
ATOM 3245 O O . ASP A 1 409 ? 17.347 -9.176 1.788 1.00 75.88 409 ASP A O 1
ATOM 3249 N N . SER A 1 410 ? 15.654 -7.814 2.319 1.00 81.19 410 SER A N 1
ATOM 3250 C CA . SER A 1 410 ? 16.220 -6.564 1.781 1.00 81.19 410 SER A CA 1
ATOM 3251 C C . SER A 1 410 ? 15.671 -5.351 2.542 1.00 81.19 410 SER A C 1
ATOM 3253 O O . SER A 1 410 ? 14.510 -5.350 2.956 1.00 81.19 410 SER A O 1
ATOM 3255 N N . VAL A 1 411 ? 16.453 -4.267 2.663 1.00 77.06 411 VAL A N 1
ATOM 3256 C CA . VAL A 1 411 ? 15.983 -2.992 3.254 1.00 77.06 411 VAL A CA 1
ATOM 3257 C C . VAL A 1 411 ? 14.942 -2.244 2.396 1.00 77.06 411 VAL A C 1
ATOM 3259 O O . VAL A 1 411 ? 14.408 -1.217 2.844 1.00 77.06 411 VAL A O 1
ATOM 3262 N N . ALA A 1 412 ? 14.651 -2.758 1.194 1.00 82.06 412 ALA A N 1
ATOM 3263 C CA . ALA A 1 412 ? 13.538 -2.406 0.307 1.00 82.06 412 ALA A CA 1
ATOM 3264 C C . ALA A 1 412 ? 12.518 -3.568 0.235 1.00 82.06 412 ALA A C 1
ATOM 3266 O O . ALA A 1 412 ? 12.245 -4.138 -0.827 1.00 82.06 412 ALA A O 1
ATOM 3267 N N . GLU A 1 413 ? 11.988 -3.955 1.402 1.00 82.00 413 GLU A N 1
ATOM 3268 C CA . GLU A 1 413 ? 11.045 -5.070 1.567 1.00 82.00 413 GLU A CA 1
ATOM 3269 C C . GLU A 1 413 ? 9.779 -4.952 0.704 1.00 82.00 413 GLU A C 1
ATOM 3271 O O . GLU A 1 413 ? 9.188 -5.962 0.329 1.00 82.00 413 GLU A O 1
ATOM 3276 N N . ASP A 1 414 ? 9.364 -3.738 0.350 1.00 85.56 414 ASP A N 1
ATOM 3277 C CA . ASP A 1 414 ? 8.201 -3.434 -0.477 1.00 85.56 414 ASP A CA 1
ATOM 3278 C C . ASP A 1 414 ? 8.417 -3.875 -1.930 1.00 85.56 414 ASP A C 1
ATOM 3280 O O . ASP A 1 414 ? 7.647 -4.679 -2.470 1.00 85.56 414 ASP A O 1
ATOM 3284 N N . ILE A 1 415 ? 9.534 -3.450 -2.521 1.00 87.88 415 ILE A N 1
ATOM 3285 C CA . ILE A 1 415 ? 9.958 -3.854 -3.862 1.00 87.88 415 ILE A CA 1
ATOM 3286 C C . ILE A 1 415 ? 10.232 -5.366 -3.883 1.00 87.88 415 ILE A C 1
ATOM 3288 O O . ILE A 1 415 ? 9.777 -6.053 -4.799 1.00 87.88 415 ILE A O 1
ATOM 3292 N N . ASN A 1 416 ? 10.885 -5.907 -2.846 1.00 86.75 416 ASN A N 1
ATOM 3293 C CA . ASN A 1 416 ? 11.143 -7.344 -2.704 1.00 86.75 416 ASN A CA 1
ATOM 3294 C C . ASN A 1 416 ? 9.835 -8.161 -2.687 1.00 86.75 416 ASN A C 1
ATOM 3296 O O . ASN A 1 416 ? 9.647 -9.097 -3.467 1.00 86.75 416 ASN A O 1
ATOM 3300 N N . THR A 1 417 ? 8.868 -7.745 -1.863 1.00 88.38 417 THR A N 1
ATOM 3301 C CA . THR A 1 417 ? 7.533 -8.360 -1.772 1.00 88.38 417 THR A CA 1
ATOM 3302 C C . THR A 1 417 ? 6.786 -8.273 -3.098 1.00 88.38 417 THR A C 1
ATOM 3304 O O . THR A 1 417 ? 6.182 -9.255 -3.535 1.00 88.38 417 THR A O 1
ATOM 3307 N N . SER A 1 418 ? 6.850 -7.125 -3.777 1.00 91.56 418 SER A N 1
ATOM 3308 C CA . SER A 1 418 ? 6.251 -6.940 -5.100 1.00 91.56 418 SER A CA 1
ATOM 3309 C C . SER A 1 418 ? 6.806 -7.930 -6.123 1.00 91.56 418 SER A C 1
ATOM 3311 O O . SER A 1 418 ? 6.042 -8.579 -6.839 1.00 91.56 418 SER A O 1
ATOM 3313 N N . ILE A 1 419 ? 8.132 -8.056 -6.174 1.00 91.50 419 ILE A N 1
ATOM 3314 C CA . ILE A 1 419 ? 8.850 -8.947 -7.085 1.00 91.50 419 ILE A CA 1
ATOM 3315 C C . ILE A 1 419 ? 8.497 -10.408 -6.774 1.00 91.50 419 ILE A C 1
ATOM 3317 O O . ILE A 1 419 ? 8.103 -11.145 -7.677 1.00 91.50 419 ILE A O 1
ATOM 3321 N N . GLY A 1 420 ? 8.498 -10.807 -5.499 1.00 90.88 420 GLY A N 1
ATOM 3322 C CA . GLY A 1 420 ? 8.073 -12.141 -5.065 1.00 90.88 420 GLY A CA 1
ATOM 3323 C C . GLY A 1 420 ? 6.608 -12.475 -5.392 1.00 90.88 420 GLY A C 1
ATOM 3324 O O . GLY A 1 420 ? 6.290 -13.633 -5.671 1.00 90.88 420 GLY A O 1
ATOM 3325 N N . ILE A 1 421 ? 5.708 -11.484 -5.407 1.00 93.25 421 ILE A N 1
ATOM 3326 C CA . ILE A 1 421 ? 4.310 -11.642 -5.847 1.00 93.25 421 ILE A CA 1
ATOM 3327 C C . ILE A 1 421 ? 4.226 -11.820 -7.371 1.00 93.25 421 ILE A C 1
ATOM 3329 O O . ILE A 1 421 ? 3.506 -12.704 -7.846 1.00 93.25 421 ILE A O 1
ATOM 3333 N N . HIS A 1 422 ? 4.969 -11.022 -8.144 1.00 93.75 422 HIS A N 1
ATOM 3334 C CA . HIS A 1 422 ? 5.004 -11.119 -9.608 1.00 93.75 422 HIS A CA 1
ATOM 3335 C C . HIS A 1 422 ? 5.671 -12.413 -10.100 1.00 93.75 422 HIS A C 1
ATOM 3337 O O . HIS A 1 422 ? 5.150 -13.032 -11.028 1.00 93.75 422 HIS A O 1
ATOM 3343 N N . PHE A 1 423 ? 6.733 -12.902 -9.452 1.00 91.75 423 PHE A N 1
ATOM 3344 C CA . PHE A 1 423 ? 7.357 -14.193 -9.789 1.00 91.75 423 PHE A CA 1
ATOM 3345 C C . PHE A 1 423 ? 6.419 -15.391 -9.604 1.00 91.75 423 PHE A C 1
ATOM 3347 O O . PHE A 1 423 ? 6.496 -16.356 -10.362 1.00 91.75 423 PHE A O 1
ATOM 3354 N N . ARG A 1 424 ? 5.468 -15.315 -8.663 1.00 91.62 424 ARG A N 1
ATOM 3355 C CA . ARG A 1 424 ? 4.396 -16.319 -8.506 1.00 91.62 424 ARG A CA 1
ATOM 3356 C C . ARG A 1 424 ? 3.354 -16.261 -9.634 1.00 91.62 424 ARG A C 1
ATOM 3358 O O . ARG A 1 424 ? 2.446 -17.081 -9.649 1.00 91.62 424 ARG A O 1
ATOM 3365 N N . GLY A 1 425 ? 3.455 -15.312 -10.567 1.00 91.69 425 GLY A N 1
ATOM 3366 C CA . GLY A 1 425 ? 2.553 -15.150 -11.712 1.00 91.69 425 GLY A CA 1
ATOM 3367 C C . GLY A 1 425 ? 1.333 -14.260 -11.455 1.00 91.69 425 GLY A C 1
ATOM 3368 O O . GLY A 1 425 ? 0.447 -14.191 -12.306 1.00 91.69 425 GLY A O 1
ATOM 3369 N N . TRP A 1 426 ? 1.248 -13.578 -10.308 1.00 93.62 426 TRP A N 1
ATOM 3370 C CA . TRP A 1 426 ? 0.200 -12.576 -10.086 1.00 93.62 426 TRP A CA 1
ATOM 3371 C C . TRP A 1 426 ? 0.464 -11.304 -10.900 1.00 93.62 426 TRP A C 1
ATOM 3373 O O . TRP A 1 426 ? 1.609 -10.951 -11.182 1.00 93.62 426 TRP A O 1
ATOM 3383 N N . THR A 1 427 ? -0.601 -10.578 -11.229 1.00 93.62 427 THR A N 1
ATOM 3384 C CA . THR A 1 427 ? -0.550 -9.225 -11.802 1.00 93.62 427 THR A CA 1
ATOM 3385 C C . THR A 1 427 ? -0.877 -8.174 -10.738 1.00 93.62 427 THR A C 1
ATOM 3387 O O . THR A 1 427 ? -1.394 -8.500 -9.667 1.00 93.62 427 THR A O 1
ATOM 3390 N N . SER A 1 428 ? -0.648 -6.901 -11.036 1.00 94.31 428 SER A N 1
ATOM 3391 C CA . SER A 1 428 ? -1.080 -5.769 -10.200 1.00 94.31 428 SER A CA 1
ATOM 3392 C C . SER A 1 428 ? -1.646 -4.633 -11.050 1.00 94.31 428 SER A C 1
ATOM 3394 O O . SER A 1 428 ? -1.430 -4.569 -12.261 1.00 94.31 428 SER A O 1
ATOM 3396 N N . SER A 1 429 ? -2.399 -3.745 -10.409 1.00 92.94 429 SER A N 1
ATOM 3397 C CA . SER A 1 429 ? -3.088 -2.618 -11.042 1.00 92.94 429 SER A CA 1
ATOM 3398 C C . SER A 1 429 ? -2.509 -1.284 -10.570 1.00 92.94 429 SER A C 1
ATOM 3400 O O . SER A 1 429 ? -2.033 -1.178 -9.437 1.00 92.94 429 SER A O 1
ATOM 3402 N N . TYR A 1 430 ? -2.541 -0.274 -11.444 1.00 92.00 430 TYR A N 1
ATOM 3403 C CA . TYR A 1 430 ? -2.080 1.083 -11.146 1.00 92.00 430 TYR A CA 1
ATOM 3404 C C . TYR A 1 430 ? -3.197 2.080 -11.435 1.00 92.00 430 TYR A C 1
ATOM 3406 O O . TYR A 1 430 ? -3.584 2.254 -12.593 1.00 92.00 430 TYR A O 1
ATOM 3414 N N . ILE A 1 431 ? -3.708 2.729 -10.388 1.00 90.38 431 ILE A N 1
ATOM 3415 C CA . ILE A 1 431 ? -4.765 3.737 -10.496 1.00 90.38 431 ILE A CA 1
ATOM 3416 C C . ILE A 1 431 ? -4.151 5.105 -10.207 1.00 90.38 431 ILE A C 1
ATOM 3418 O O . ILE A 1 431 ? -3.744 5.376 -9.082 1.00 90.38 431 ILE A O 1
ATOM 3422 N N . CYS A 1 432 ? -4.116 5.978 -11.212 1.00 87.25 432 CYS A N 1
ATOM 3423 C CA . CYS A 1 432 ? -3.593 7.341 -11.112 1.00 87.25 432 CYS A CA 1
ATOM 3424 C C . CYS A 1 432 ? -4.741 8.354 -11.302 1.00 87.25 432 CYS A C 1
ATOM 3426 O O . CYS A 1 432 ? -4.966 8.808 -12.425 1.00 87.25 432 CYS A O 1
ATOM 3428 N N . PRO A 1 433 ? -5.521 8.674 -10.252 1.00 84.62 433 PRO A N 1
ATOM 3429 C CA . PRO A 1 433 ? -6.620 9.621 -10.362 1.00 84.62 433 PRO A CA 1
ATOM 3430 C C . PRO A 1 433 ? -6.120 11.067 -10.292 1.00 84.62 433 PRO A C 1
ATOM 3432 O O . PRO A 1 433 ? -5.041 11.348 -9.774 1.00 84.62 433 PRO A O 1
ATOM 3435 N N . ASP A 1 434 ? -6.953 11.972 -10.795 1.00 80.50 434 ASP A N 1
ATOM 3436 C CA . ASP A 1 434 ? -6.800 13.419 -10.688 1.00 80.50 434 ASP A CA 1
ATOM 3437 C C . ASP A 1 434 ? -8.079 13.969 -10.017 1.00 80.50 434 ASP A C 1
ATOM 3439 O O . ASP A 1 434 ? -9.169 13.765 -10.572 1.00 80.50 434 ASP A O 1
ATOM 3443 N N . PRO A 1 435 ? -8.008 14.569 -8.810 1.00 81.12 435 PRO A N 1
ATOM 3444 C CA . PRO A 1 435 ? -6.805 14.775 -7.991 1.00 81.12 435 PRO A CA 1
ATOM 3445 C C . PRO A 1 435 ? -6.204 13.461 -7.431 1.00 81.12 435 PRO A C 1
ATOM 3447 O O . PRO A 1 435 ? -6.902 12.442 -7.380 1.00 81.12 435 PRO A O 1
ATOM 3450 N N . PRO A 1 436 ? -4.933 13.474 -6.965 1.00 85.31 436 PRO A N 1
ATOM 3451 C CA . PRO A 1 436 ? -4.241 12.294 -6.437 1.00 85.31 436 PRO A CA 1
ATOM 3452 C C . PRO A 1 436 ? -4.997 11.564 -5.323 1.00 85.31 436 PRO A C 1
ATOM 3454 O O . PRO A 1 436 ? -5.609 12.186 -4.459 1.00 85.31 436 PRO A O 1
ATOM 3457 N N . ALA A 1 437 ? -4.921 10.233 -5.294 1.00 87.75 437 ALA A N 1
ATOM 3458 C CA . ALA A 1 437 ? -5.642 9.405 -4.321 1.00 87.75 437 ALA A CA 1
ATOM 3459 C C . ALA A 1 437 ? -5.093 9.506 -2.896 1.00 87.75 437 ALA A C 1
ATOM 3461 O O . ALA A 1 437 ? -5.866 9.501 -1.935 1.00 87.75 437 ALA A O 1
ATOM 3462 N N . PHE A 1 438 ? -3.771 9.584 -2.777 1.00 88.31 438 PHE A N 1
ATOM 3463 C CA . PHE A 1 438 ? -3.028 9.718 -1.535 1.00 88.31 438 PHE A CA 1
ATOM 3464 C C . PHE A 1 438 ? -2.052 10.879 -1.690 1.00 88.31 438 PHE A C 1
ATOM 3466 O O . PHE A 1 438 ? -1.561 11.145 -2.786 1.00 88.31 438 PHE A O 1
ATOM 3473 N N . LEU A 1 439 ? -1.803 11.577 -0.593 1.00 82.50 439 LEU A N 1
ATOM 3474 C CA . LEU A 1 439 ? -0.850 12.677 -0.519 1.00 82.50 439 LEU A CA 1
ATOM 3475 C C . LEU A 1 439 ? -0.085 12.572 0.807 1.00 82.50 439 LEU A C 1
ATOM 3477 O O . LEU A 1 439 ? -0.600 11.969 1.747 1.00 82.50 439 LEU A O 1
ATOM 3481 N N . GLY A 1 440 ? 1.090 13.188 0.918 1.00 77.56 440 GLY A N 1
ATOM 3482 C CA . GLY A 1 440 ? 1.846 13.248 2.177 1.00 77.56 440 GLY A CA 1
ATOM 3483 C C . GLY A 1 440 ? 2.878 14.368 2.227 1.00 77.56 440 GLY A C 1
ATOM 3484 O O . GLY A 1 440 ? 2.959 15.182 1.301 1.00 77.56 440 GLY A O 1
ATOM 3485 N N . SER A 1 441 ? 3.638 14.422 3.319 1.00 73.25 441 SER A N 1
ATOM 3486 C CA . SER A 1 441 ? 4.777 15.333 3.488 1.00 73.25 441 SER A CA 1
ATOM 3487 C C . SER A 1 441 ? 6.078 14.681 3.032 1.00 73.25 441 SER A C 1
ATOM 3489 O O . SER A 1 441 ? 6.418 13.606 3.518 1.00 73.25 441 SER A O 1
ATOM 3491 N N . ALA A 1 442 ? 6.823 15.320 2.134 1.00 69.44 442 ALA A N 1
ATOM 3492 C CA . ALA A 1 442 ? 8.146 14.841 1.746 1.00 69.44 442 ALA A CA 1
ATOM 3493 C C . ALA A 1 442 ? 9.188 15.150 2.842 1.00 69.44 442 ALA A C 1
ATOM 3495 O O . ALA A 1 442 ? 9.062 16.166 3.532 1.00 69.44 442 ALA A O 1
ATOM 3496 N N . PRO A 1 443 ? 10.267 14.349 2.965 1.00 61.91 443 PRO A N 1
ATOM 3497 C CA . PRO A 1 443 ? 11.412 14.703 3.796 1.00 61.91 443 PRO A CA 1
ATOM 3498 C C . PRO A 1 443 ? 11.957 16.084 3.430 1.00 61.91 443 PRO A C 1
ATOM 3500 O O . PRO A 1 443 ? 12.069 16.434 2.248 1.00 61.91 443 PRO A O 1
ATOM 3503 N N . SER A 1 444 ? 12.317 16.870 4.441 1.00 56.69 444 SER A N 1
ATOM 3504 C CA . SER A 1 444 ? 12.795 18.233 4.217 1.00 56.69 444 SER A CA 1
ATOM 3505 C C . SER A 1 444 ? 14.144 18.215 3.484 1.00 56.69 444 SER A C 1
ATOM 3507 O O . SER A 1 444 ? 14.992 17.360 3.746 1.00 56.69 444 SER A O 1
ATOM 3509 N N . ILE A 1 445 ? 14.346 19.134 2.527 1.00 57.84 445 ILE A N 1
ATOM 3510 C CA . ILE A 1 445 ? 15.520 19.116 1.633 1.00 57.84 445 ILE A CA 1
ATOM 3511 C C . ILE A 1 445 ? 16.810 19.217 2.461 1.00 57.84 445 ILE A C 1
ATOM 3513 O O . ILE A 1 445 ? 17.167 20.293 2.946 1.00 57.84 445 ILE A O 1
ATOM 3517 N N . GLY A 1 446 ? 17.523 18.098 2.610 1.00 63.59 446 GLY A N 1
ATOM 3518 C CA . GLY A 1 446 ? 18.673 18.018 3.503 1.00 63.59 446 GLY A CA 1
ATOM 3519 C C . GLY A 1 446 ? 19.117 16.591 3.821 1.00 63.59 446 GLY A C 1
ATOM 3520 O O . GLY A 1 446 ? 19.158 15.717 2.956 1.00 63.59 446 GLY A O 1
ATOM 3521 N N . LEU A 1 447 ? 19.505 16.374 5.081 1.00 60.53 447 LEU A N 1
ATOM 3522 C CA . LEU A 1 447 ? 20.164 15.147 5.544 1.00 60.53 447 LEU A CA 1
ATOM 3523 C C . LEU A 1 447 ? 19.283 13.893 5.398 1.00 60.53 447 LEU A C 1
ATOM 3525 O O . LEU A 1 447 ? 19.797 12.819 5.099 1.00 60.53 447 LEU A O 1
ATOM 3529 N N . GLU A 1 448 ? 17.968 14.033 5.558 1.00 62.25 448 GLU A N 1
ATOM 3530 C CA . GLU A 1 448 ? 16.997 12.936 5.461 1.00 62.25 448 GLU A CA 1
ATOM 3531 C C . GLU A 1 448 ? 16.975 12.340 4.046 1.00 62.25 448 GLU A C 1
ATOM 3533 O O . GLU A 1 448 ? 17.127 11.130 3.873 1.00 62.25 448 GLU A O 1
ATOM 3538 N N . THR A 1 449 ? 16.913 13.191 3.015 1.00 66.62 449 THR A N 1
ATOM 3539 C CA . THR A 1 449 ? 16.988 12.779 1.603 1.00 66.62 449 THR A CA 1
ATOM 3540 C C . THR A 1 449 ? 18.314 12.074 1.283 1.00 66.62 449 THR A C 1
ATOM 3542 O O . THR A 1 449 ? 18.341 11.104 0.523 1.00 66.62 449 THR A O 1
ATOM 3545 N N . ILE A 1 450 ? 19.413 12.531 1.899 1.00 70.44 450 ILE A N 1
ATOM 3546 C CA . ILE A 1 450 ? 20.764 11.964 1.743 1.00 70.44 450 ILE A CA 1
ATOM 3547 C C . ILE A 1 450 ? 20.882 10.569 2.385 1.00 70.44 450 ILE A C 1
ATOM 3549 O O . ILE A 1 450 ? 21.716 9.782 1.947 1.00 70.44 450 ILE A O 1
ATOM 3553 N N . VAL A 1 451 ? 20.041 10.221 3.365 1.00 75.75 451 VAL A N 1
ATOM 3554 C CA . VAL A 1 451 ? 19.957 8.862 3.940 1.00 75.75 451 VAL A CA 1
ATOM 3555 C C . VAL A 1 451 ? 18.955 7.984 3.175 1.00 75.75 451 VAL A C 1
ATOM 3557 O O . VAL A 1 451 ? 19.209 6.798 2.957 1.00 75.75 451 VAL A O 1
ATOM 3560 N N . GLN A 1 452 ? 17.840 8.559 2.718 1.00 73.25 452 GLN A N 1
ATOM 3561 C CA . GLN A 1 452 ? 16.769 7.841 2.021 1.00 73.25 452 GLN A CA 1
ATOM 3562 C C . GLN A 1 452 ? 17.220 7.260 0.670 1.00 73.25 452 GLN A C 1
ATOM 3564 O O . GLN A 1 452 ? 17.014 6.073 0.415 1.00 73.25 452 GLN A O 1
ATOM 3569 N N . GLN A 1 453 ? 17.878 8.059 -0.182 1.00 78.62 453 GLN A N 1
ATOM 3570 C CA . GLN A 1 453 ? 18.274 7.612 -1.527 1.00 78.62 453 GLN A CA 1
ATOM 3571 C C . GLN A 1 453 ? 19.293 6.446 -1.501 1.00 78.62 453 GLN A C 1
ATOM 3573 O O . GLN A 1 453 ? 19.078 5.461 -2.214 1.00 78.62 453 GLN A O 1
ATOM 3578 N N . PRO A 1 454 ? 20.350 6.452 -0.657 1.00 82.19 454 PRO A N 1
ATOM 3579 C CA . PRO A 1 454 ? 21.232 5.293 -0.505 1.00 82.19 454 PRO A CA 1
ATOM 3580 C C . PRO A 1 454 ? 20.552 4.061 0.098 1.00 82.19 454 PRO A C 1
ATOM 3582 O O . PRO A 1 454 ? 20.919 2.949 -0.286 1.00 82.19 454 PRO A O 1
ATOM 3585 N N . ARG A 1 455 ? 19.557 4.213 0.992 1.00 80.75 455 ARG A N 1
ATOM 3586 C CA . ARG A 1 455 ? 18.771 3.067 1.490 1.00 80.75 455 ARG A CA 1
ATOM 3587 C C . ARG A 1 455 ? 18.042 2.375 0.338 1.00 80.75 455 ARG A C 1
ATOM 3589 O O . ARG A 1 455 ? 18.161 1.161 0.205 1.00 80.75 455 ARG A O 1
ATOM 3596 N N . TRP A 1 456 ? 17.339 3.131 -0.508 1.00 81.44 456 TRP A N 1
ATOM 3597 C CA . TRP A 1 456 ? 16.658 2.579 -1.686 1.00 81.44 456 TRP A CA 1
ATOM 3598 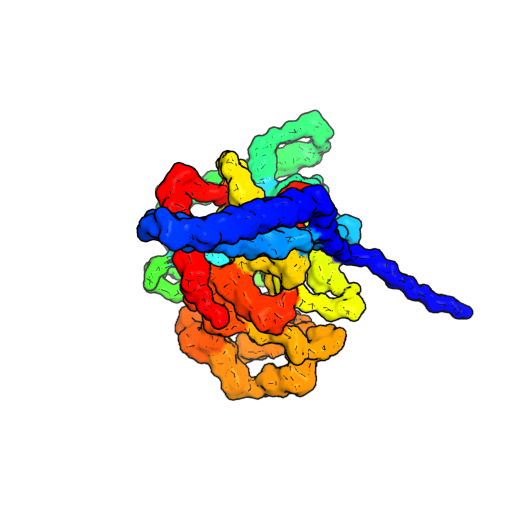C C . TRP A 1 456 ? 17.643 1.908 -2.651 1.00 81.44 456 TRP A C 1
ATOM 3600 O O . TRP A 1 456 ? 17.415 0.776 -3.071 1.00 81.44 456 TRP A O 1
ATOM 3610 N N . GLY A 1 457 ? 18.769 2.564 -2.953 1.00 82.31 457 GLY A N 1
ATOM 3611 C CA . GLY A 1 457 ? 19.805 2.004 -3.825 1.00 82.31 457 GLY A CA 1
ATOM 3612 C C . GLY A 1 457 ? 20.405 0.699 -3.293 1.00 82.31 457 GLY A C 1
ATOM 3613 O O . GLY A 1 457 ? 20.552 -0.255 -4.050 1.00 82.31 457 GLY A O 1
ATOM 3614 N N . THR A 1 458 ? 20.698 0.633 -1.991 1.00 84.88 458 THR A N 1
ATOM 3615 C CA . THR A 1 458 ? 21.224 -0.575 -1.332 1.00 84.88 458 THR A CA 1
ATOM 3616 C C . THR A 1 458 ? 20.188 -1.698 -1.341 1.00 84.88 458 THR A C 1
ATOM 3618 O O . THR A 1 458 ? 20.494 -2.791 -1.804 1.00 84.88 458 THR A O 1
ATOM 3621 N N . GLY A 1 459 ? 18.943 -1.421 -0.939 1.00 82.06 459 GLY A N 1
ATOM 3622 C CA . GLY A 1 459 ? 17.880 -2.429 -0.907 1.00 82.06 459 GLY A CA 1
ATOM 3623 C C . GLY A 1 459 ? 17.581 -3.037 -2.280 1.00 82.06 459 GLY A C 1
ATOM 3624 O O . GLY A 1 459 ? 17.400 -4.246 -2.388 1.00 82.06 459 GLY A O 1
ATOM 3625 N N . ILE A 1 460 ? 17.618 -2.236 -3.351 1.00 85.00 460 ILE A N 1
ATOM 3626 C CA . ILE A 1 460 ? 17.452 -2.728 -4.730 1.00 85.00 460 ILE A CA 1
ATOM 3627 C C . ILE A 1 460 ? 18.623 -3.633 -5.169 1.00 85.00 460 ILE A C 1
ATOM 3629 O O . ILE A 1 460 ? 18.420 -4.522 -5.990 1.00 85.00 460 ILE A O 1
ATOM 3633 N N . ILE A 1 461 ? 19.827 -3.441 -4.618 1.00 86.19 461 ILE A N 1
ATOM 3634 C CA . ILE A 1 461 ? 21.003 -4.298 -4.866 1.00 86.19 461 ILE A CA 1
ATOM 3635 C C . ILE A 1 461 ? 20.963 -5.584 -4.017 1.00 86.19 461 ILE A C 1
ATOM 3637 O O . ILE A 1 461 ? 21.495 -6.607 -4.441 1.00 86.19 461 ILE A O 1
ATOM 3641 N N . GLU A 1 462 ? 20.326 -5.553 -2.842 1.00 86.31 462 GLU A N 1
ATOM 3642 C CA . GLU A 1 462 ? 20.130 -6.724 -1.970 1.00 86.31 462 GLU A CA 1
ATOM 3643 C C . GLU A 1 462 ? 19.106 -7.731 -2.526 1.00 86.31 462 GLU A C 1
ATOM 3645 O O . GLU A 1 462 ? 19.214 -8.924 -2.244 1.00 86.31 462 GLU A O 1
ATOM 3650 N N . ILE A 1 463 ? 18.130 -7.281 -3.328 1.00 84.44 463 ILE A N 1
ATOM 3651 C CA . ILE A 1 463 ? 17.099 -8.155 -3.912 1.00 84.44 463 ILE A CA 1
ATOM 3652 C C . ILE A 1 463 ? 17.735 -9.120 -4.922 1.00 84.44 463 ILE A C 1
ATOM 3654 O O . ILE A 1 463 ? 18.104 -8.742 -6.036 1.00 84.44 463 ILE A O 1
ATOM 3658 N N . ASN A 1 464 ? 17.804 -10.393 -4.536 1.00 67.75 464 ASN A N 1
ATOM 3659 C CA . ASN A 1 464 ? 18.320 -11.487 -5.348 1.00 67.75 464 ASN A CA 1
ATOM 3660 C C . ASN A 1 464 ? 17.145 -12.414 -5.747 1.00 67.75 464 ASN A C 1
ATOM 3662 O O . ASN A 1 464 ? 16.560 -13.027 -4.851 1.00 67.75 464 ASN A O 1
ATOM 3666 N N . PRO A 1 465 ? 16.747 -12.463 -7.035 1.00 57.72 465 PRO A N 1
ATOM 3667 C CA . PRO A 1 465 ? 15.502 -13.096 -7.499 1.00 57.72 465 PRO A CA 1
ATOM 3668 C C . PRO A 1 465 ? 15.557 -14.627 -7.666 1.00 57.72 465 PRO A C 1
ATOM 3670 O O . PRO A 1 465 ? 16.637 -15.157 -8.013 1.00 57.72 465 PRO A O 1
#

Radius of gyration: 25.43 Å; chains: 1; bounding box: 84×64×70 Å